Protein AF-A0A1E7FER5-F1 (afdb_monomer_lite)

Foldseek 3Di:
DCDPVNVVVCVVVQVCVDPVSVLLVLLQVLLQVQLVQLQVCCVVVQFFKWFFFQFQLDACDPPGLAGNDPVVTDTAADAPPDPQKDKDKAQRDPSLVSHDCNRAPPVQDDPRIGITITGTHHFAEEEEEEAPPLCSVSLLLLQLQLLDADGPNSSSSRIHGHVQEAEFFFDFQFWFFQKQLQLFFAFDDDDPPDPDTQDNRGHGDRTDHRQRRRSRRVLLSVQLPHQEYREECVGHDVLQADDDPVVCVVCVDDRGDHPQQCRQQCCVPVVRHYYYYDYPDLSSLVTGPWYWYGDNNYTHTCNVVSVVVCVVPVPDQDANVNDGSSRYDHRDPSSHIFFKAFDLVLLVQLQAQWDWDAPDQQQKIAIGHDDDPPPDDDDDPDDPDDDPDVCVVQPVQFRIFGNNPRSNDPTNLQSSLLSLLLSLLSNCCVVCVQDGLNRSLVVSVVQCVVQNSVSSQVSGHYPDPDVHGPSRVSCCVPPNHHDHYHSSSSSNRNSRGRPTHMDGRDDPDPCVVVVVVVVVVVVVVVVVVVVVVVVVVVVVD

Sequence (541 aa):
MISESCQATFRKVFSVDDHVFQQCLLEHIACVVLQQRLRLQLSSIEAIAFISNGAILPRKSGTSALPMASPPAVPFMAPPNSRMSTSMSIEMGSLIDYLPCSALKIENIHNSTVVLSGLVVHPGVTLICGGGYHGKSTTLQGIAVGQYDKIPGDGRELCVSIPDAVTVRAEDGRYVNNSNISAFISNLPTPPGVKTSIDTQHFSTRDASGSTSQATNVIEAIEFGAKALLVDEDISAANFMARDGRMRSLVMDESITPLLYRVNGLYNSHKISSIVVVGGVGDWLDVPQNVILLDKYIVHDATKKAASISRQFSHGHVQYAGRGVVHRLQWERKGTPLLRRPSDSFSRRFDSDVIVSLLDGGRALSLYKEDVEDDHVNDSKDQMVIAIDDDDDDDEEAGCIDASRLEQLLGKRQLYAIGFCVAWILQNAPMKPECGLKDLLKLLDSALDKGGMDLILKELNDSDCSRLSKSFFQVLESVGFVERPRNFEVGQALTRMYGIQFEEISVYDDGSDEAARLEVEEQNKRKALADLWAKRRSKSS

Organism: NCBI:txid635003

pLDDT: mean 83.95, std 16.99, range [26.69, 98.56]

Radius of gyration: 26.92 Å; chains: 1; bounding box: 77×68×88 Å

InterPro domains:
  IPR019195 ABC transporter, ATPase, putative [PTHR38149] (22-501)
  IPR046834 ATPase of the ABC class, C-terminal [PF09818] (24-319)
  IPR049069 MRB1590-like, C-terminal domain [PF21117] (401-501)

Secondary structure (DSSP, 8-state):
---HHHHHHHHHHS-TT-HHHHHHHHHHHHHHHHHHHHHHHHTTTT-SEEEETT---SEEETTEEEEPPTTTSPPP-PPTT-TTEEEEEEE-GGGGGGS-TTTS-GGGEETTEEEEEEEEE-SSEEEEEESTTSSHHHHHHHHHHTTS---TTSS-TTEEE-TTEEE----TTEEEEEE--TTTB-SPPPPTT--SPP-SSSEEEEEE-HHHHHHHHHHHHHHHT-SEEEEEGGGS-HHHH---HHHHHH--S-SB--HHHHHHHHHHHH--EEEEEESS-GGGGGS-SEEEEEETTEEEE-HHHHHHHHHHH----PPBTTBS-GGGPPPPGGGSPP-EEE-HHHHGGGSS-EEEEEETTTTEEEEEE--------------------TTGGGTTTTTEEE-TT-TT---HHHHHHHHHHHHHHHHHSTT-TT--HHHHHHHHHHHHHHHHHHHHHHHS--S---SS-HHHHHHHHHTSS--PPPHHHHHHHHTT-TT--EEE-----TTHHHHHHHHHHHHHHHHHHHHHHHHHHHT--

Structure (mmCIF, N/CA/C/O backbone):
data_AF-A0A1E7FER5-F1
#
_entry.id   AF-A0A1E7FER5-F1
#
loop_
_atom_site.group_PDB
_atom_site.id
_atom_site.type_symbol
_atom_site.label_atom_id
_atom_site.label_alt_id
_atom_site.label_comp_id
_atom_site.label_asym_id
_atom_site.label_entity_id
_atom_site.label_seq_id
_atom_site.pdbx_PDB_ins_code
_atom_site.Cartn_x
_atom_site.Cartn_y
_atom_site.Cartn_z
_atom_site.occupancy
_atom_site.B_iso_or_equiv
_atom_site.auth_seq_id
_atom_site.auth_comp_id
_atom_site.auth_asym_id
_atom_site.auth_atom_id
_atom_site.pdbx_PDB_model_num
ATOM 1 N N . MET A 1 1 ? 7.708 -6.132 34.544 1.00 34.16 1 MET A N 1
ATOM 2 C CA . MET A 1 1 ? 7.292 -5.599 35.859 1.00 34.16 1 MET A CA 1
ATOM 3 C C . MET A 1 1 ? 6.954 -4.130 35.680 1.00 34.16 1 MET A C 1
ATOM 5 O O . MET A 1 1 ? 7.861 -3.335 35.488 1.00 34.16 1 MET A O 1
ATOM 9 N N . ILE A 1 2 ? 5.672 -3.771 35.665 1.00 38.88 2 ILE A N 1
ATOM 10 C CA . ILE A 1 2 ? 5.270 -2.360 35.705 1.00 38.88 2 ILE A CA 1
ATOM 11 C C . ILE A 1 2 ? 5.430 -1.940 37.167 1.00 38.88 2 ILE A C 1
ATOM 13 O O . ILE A 1 2 ? 4.794 -2.540 38.029 1.00 38.88 2 ILE A O 1
ATOM 17 N N . SER A 1 3 ? 6.335 -1.005 37.464 1.00 51.00 3 SER A N 1
ATOM 18 C CA . SER A 1 3 ? 6.568 -0.576 38.849 1.00 51.00 3 SER A CA 1
ATOM 19 C C . SER A 1 3 ? 5.272 -0.025 39.463 1.00 51.00 3 SER A C 1
ATOM 21 O O . SER A 1 3 ? 4.469 0.594 38.759 1.00 51.00 3 SER A O 1
ATOM 23 N N . GLU A 1 4 ? 5.062 -0.202 40.771 1.00 52.53 4 GLU A N 1
ATOM 24 C CA . GLU A 1 4 ? 3.934 0.419 41.493 1.00 52.53 4 GLU A CA 1
ATOM 25 C C . GLU A 1 4 ? 3.879 1.940 41.268 1.00 52.53 4 GLU A C 1
ATOM 27 O O . GLU A 1 4 ? 2.800 2.525 41.216 1.00 52.53 4 GLU A O 1
ATOM 32 N N . SER A 1 5 ? 5.033 2.572 41.029 1.00 57.03 5 SER A N 1
ATOM 33 C CA . SER A 1 5 ? 5.146 3.985 40.656 1.00 57.03 5 SER A CA 1
ATOM 34 C C . SER A 1 5 ? 4.482 4.296 39.307 1.00 57.03 5 SER A C 1
ATOM 36 O O . SER A 1 5 ? 3.749 5.279 39.190 1.00 57.03 5 SER A O 1
ATOM 38 N N . CYS A 1 6 ? 4.649 3.437 38.296 1.00 51.28 6 CYS A N 1
ATOM 39 C CA . CYS A 1 6 ? 3.986 3.592 36.999 1.00 51.28 6 CYS A CA 1
ATOM 40 C C . CYS A 1 6 ? 2.470 3.391 37.112 1.00 51.28 6 CYS A C 1
ATOM 42 O O . CYS A 1 6 ? 1.720 4.163 36.525 1.00 51.28 6 CYS A O 1
ATOM 44 N N . GLN A 1 7 ? 2.006 2.413 37.899 1.00 57.31 7 GLN A N 1
ATOM 45 C CA . GLN A 1 7 ? 0.569 2.220 38.145 1.00 57.31 7 GLN A CA 1
ATOM 46 C C . GLN A 1 7 ? -0.043 3.396 38.917 1.00 57.31 7 GLN A C 1
ATOM 48 O O . GLN A 1 7 ? -1.126 3.863 38.570 1.00 57.31 7 GLN A O 1
ATOM 53 N N . ALA A 1 8 ? 0.660 3.913 39.928 1.00 65.00 8 ALA A N 1
ATOM 54 C CA . ALA A 1 8 ? 0.239 5.096 40.670 1.00 65.00 8 ALA A CA 1
ATOM 55 C C . ALA A 1 8 ? 0.215 6.345 39.778 1.00 65.00 8 ALA A C 1
ATOM 57 O O . ALA A 1 8 ? -0.710 7.144 39.870 1.00 65.00 8 ALA A O 1
ATOM 58 N N . THR A 1 9 ? 1.196 6.502 38.887 1.00 67.06 9 THR A N 1
ATOM 59 C CA . THR A 1 9 ? 1.239 7.605 37.915 1.00 67.06 9 THR A CA 1
ATOM 60 C C . THR A 1 9 ? 0.109 7.474 36.900 1.00 67.06 9 THR A C 1
ATOM 62 O O . THR A 1 9 ? -0.611 8.438 36.669 1.00 67.06 9 THR A O 1
ATOM 65 N N . PHE A 1 10 ? -0.127 6.271 36.375 1.00 69.12 10 PHE A N 1
ATOM 66 C CA . PHE A 1 10 ? -1.242 5.989 35.478 1.00 69.12 10 PHE A CA 1
ATOM 67 C C . PHE A 1 10 ? -2.587 6.322 36.132 1.00 69.12 10 PHE A C 1
ATOM 69 O O . PHE A 1 10 ? -3.374 7.036 35.532 1.00 69.12 10 PHE A O 1
ATOM 76 N N . ARG A 1 11 ? -2.827 5.907 37.385 1.00 69.50 11 ARG A N 1
ATOM 77 C CA . ARG A 1 11 ? -4.056 6.250 38.131 1.00 69.50 11 ARG A CA 1
ATOM 78 C C . ARG A 1 11 ? -4.170 7.730 38.513 1.00 69.50 11 ARG A C 1
ATOM 80 O O . ARG A 1 11 ? -5.270 8.202 38.770 1.00 69.50 11 ARG A O 1
ATOM 87 N N . LYS A 1 12 ? -3.054 8.463 38.582 1.00 70.50 12 LYS A N 1
ATOM 88 C CA . LYS A 1 12 ? -3.059 9.924 38.781 1.00 70.50 12 LYS A CA 1
ATOM 89 C C . LYS A 1 12 ? -3.381 10.684 37.495 1.00 70.50 12 LYS A C 1
ATOM 91 O O . LYS A 1 12 ? -3.972 11.753 37.572 1.00 70.50 12 LYS A O 1
ATOM 96 N N . VAL A 1 13 ? -2.957 10.160 36.345 1.00 74.62 13 VAL A N 1
ATOM 97 C CA . VAL A 1 13 ? -3.157 10.782 35.025 1.00 74.62 13 VAL A CA 1
ATOM 98 C C . VAL A 1 13 ? -4.512 10.401 34.430 1.00 74.62 13 VAL A C 1
ATOM 100 O O . VAL A 1 13 ? -5.195 11.243 33.858 1.00 74.62 13 VAL A O 1
ATOM 103 N N . PHE A 1 14 ? -4.915 9.143 34.589 1.00 72.81 14 PHE A N 1
ATOM 104 C CA . PHE A 1 14 ? -6.172 8.598 34.101 1.00 72.81 14 PHE A CA 1
ATOM 105 C C . PHE A 1 14 ? -7.078 8.295 35.287 1.00 72.81 14 PHE A C 1
ATOM 107 O O . PHE A 1 14 ? -6.707 7.529 36.177 1.00 72.81 14 PHE A O 1
ATOM 114 N N . SER A 1 15 ? -8.280 8.868 35.289 1.00 77.06 15 SER A N 1
ATOM 115 C CA . SER A 1 15 ? -9.311 8.604 36.294 1.00 77.06 15 SER A CA 1
ATOM 116 C C . SER A 1 15 ? -9.901 7.208 36.090 1.00 77.06 15 SER A C 1
ATOM 118 O O . SER A 1 15 ? -11.037 7.059 35.667 1.00 77.06 15 SER A O 1
ATOM 120 N N . VAL A 1 16 ? -9.119 6.160 36.360 1.00 75.75 16 VAL A N 1
ATOM 121 C CA . VAL A 1 16 ? -9.536 4.766 36.135 1.00 75.75 16 VAL A CA 1
ATOM 122 C C . VAL A 1 16 ? -10.760 4.403 36.978 1.00 75.75 16 VAL A C 1
ATOM 124 O O . VAL A 1 16 ? -11.502 3.519 36.583 1.00 75.75 16 VAL A O 1
ATOM 127 N N . ASP A 1 17 ? -11.002 5.092 38.094 1.00 81.19 17 ASP A N 1
ATOM 128 C CA . ASP A 1 17 ? -12.193 4.907 38.935 1.00 81.19 17 ASP A CA 1
ATOM 129 C C . ASP A 1 17 ? -13.436 5.661 38.409 1.00 81.19 17 ASP A C 1
ATOM 131 O O . ASP A 1 17 ? -14.537 5.471 38.924 1.00 81.19 17 ASP A O 1
ATOM 135 N N . ASP A 1 18 ? -13.286 6.511 37.385 1.00 85.81 18 ASP A N 1
ATOM 136 C CA . ASP A 1 18 ? -14.403 7.178 36.714 1.00 85.81 18 ASP A CA 1
ATOM 137 C C . ASP A 1 18 ? -15.101 6.204 35.756 1.00 85.81 18 ASP A C 1
ATOM 139 O O . ASP A 1 18 ? -14.526 5.733 34.772 1.00 85.81 18 ASP A O 1
ATOM 143 N N . HIS A 1 19 ? -16.377 5.937 36.030 1.00 87.12 19 HIS A N 1
ATOM 144 C CA . HIS A 1 19 ? -17.219 5.065 35.217 1.00 87.12 19 HIS A CA 1
ATOM 145 C C . HIS A 1 19 ? -17.308 5.525 33.752 1.00 87.12 19 HIS A C 1
ATOM 147 O O . HIS A 1 19 ? -17.375 4.691 32.850 1.00 87.12 19 HIS A O 1
ATOM 153 N N . VAL A 1 20 ? -17.301 6.837 33.484 1.00 88.38 20 VAL A N 1
ATOM 154 C CA . VAL A 1 20 ? -17.355 7.360 32.108 1.00 88.38 20 VAL A CA 1
ATOM 155 C C . VAL A 1 20 ? -16.068 7.016 31.365 1.00 88.38 20 VAL A C 1
ATOM 157 O O . VAL A 1 20 ? -16.117 6.509 30.244 1.00 88.38 20 VAL A O 1
ATOM 160 N N . PHE A 1 21 ? -14.914 7.220 32.006 1.00 88.62 21 PHE A N 1
ATOM 161 C CA . PHE A 1 21 ? -13.623 6.854 31.431 1.00 88.62 21 PHE A CA 1
ATOM 162 C C . PHE A 1 21 ? -13.516 5.345 31.182 1.00 88.62 21 PHE A C 1
ATOM 164 O O . PHE A 1 21 ? -13.097 4.936 30.100 1.00 88.62 21 PHE A O 1
ATOM 171 N N . GLN A 1 22 ? -13.935 4.516 32.147 1.00 88.25 22 GLN A N 1
ATOM 172 C CA . GLN A 1 22 ? -13.950 3.057 31.993 1.00 88.25 22 GLN A CA 1
ATOM 173 C C . GLN A 1 22 ? -14.802 2.616 30.799 1.00 88.25 22 GLN A C 1
ATOM 175 O O . GLN A 1 22 ? -14.352 1.796 29.999 1.00 88.25 22 GLN A O 1
ATOM 180 N N . GLN A 1 23 ? -16.001 3.185 30.655 1.00 88.81 23 GLN A N 1
ATOM 181 C CA . GLN A 1 23 ? -16.897 2.887 29.542 1.00 88.81 23 GLN A CA 1
ATOM 182 C C . GLN A 1 23 ? -16.249 3.248 28.198 1.00 88.81 23 GLN A C 1
ATOM 184 O O . GLN A 1 23 ? -16.152 2.393 27.320 1.00 88.81 23 GLN A O 1
ATOM 189 N N . CYS A 1 24 ? -15.724 4.470 28.049 1.00 89.19 24 CYS A N 1
ATOM 190 C CA . CYS A 1 24 ? -15.055 4.897 26.815 1.00 89.19 24 CYS A CA 1
ATOM 191 C C . CYS A 1 24 ? -13.806 4.059 26.496 1.00 89.19 24 CYS A C 1
ATOM 193 O O . CYS A 1 24 ? -13.524 3.777 25.330 1.00 89.19 24 CYS A O 1
ATOM 195 N N . LEU A 1 25 ? -13.053 3.645 27.520 1.00 90.44 25 LEU A N 1
ATOM 196 C CA . LEU A 1 25 ? -11.897 2.767 27.359 1.00 90.44 25 LEU A CA 1
ATOM 197 C C . LEU A 1 25 ? -12.319 1.387 26.839 1.00 90.44 25 LEU A C 1
ATOM 199 O O . LEU A 1 25 ? -11.711 0.875 25.899 1.00 90.44 25 LEU A O 1
ATOM 203 N N . LEU A 1 26 ? -13.362 0.794 27.422 1.00 91.69 26 LEU A N 1
ATOM 204 C CA . LEU A 1 26 ? -13.885 -0.502 26.990 1.00 91.69 26 LEU A CA 1
ATOM 205 C C . LEU A 1 26 ? -14.477 -0.432 25.580 1.00 91.69 26 LEU A C 1
ATOM 207 O O . LEU A 1 26 ? -14.247 -1.349 24.795 1.00 91.69 26 LEU A O 1
ATOM 211 N N . GLU A 1 27 ? -15.139 0.669 25.219 1.00 91.44 27 GLU A N 1
ATOM 212 C CA . GLU A 1 27 ? -15.618 0.909 23.852 1.00 91.44 27 GLU A CA 1
ATOM 213 C C . GLU A 1 27 ? -14.474 0.991 22.840 1.00 91.44 27 GLU A C 1
ATOM 215 O O . GLU A 1 27 ? -14.526 0.389 21.762 1.00 91.44 27 GLU A O 1
ATOM 220 N N . HIS A 1 28 ? -13.397 1.689 23.202 1.00 92.44 28 HIS A N 1
ATOM 221 C CA . HIS A 1 28 ? -12.200 1.762 22.377 1.00 92.44 28 HIS A CA 1
ATOM 222 C C . HIS A 1 28 ? -11.559 0.380 22.190 1.00 92.44 28 HIS A C 1
ATOM 224 O O . HIS A 1 28 ? -11.253 -0.013 21.062 1.00 92.44 28 HIS A O 1
ATOM 230 N N . ILE A 1 29 ? -11.405 -0.384 23.277 1.00 94.19 29 ILE A N 1
ATOM 231 C CA . ILE A 1 29 ? -10.845 -1.741 23.239 1.00 94.19 29 ILE A CA 1
ATOM 232 C C . ILE A 1 29 ? -11.726 -2.666 22.393 1.00 94.19 29 ILE A C 1
ATOM 234 O O . ILE A 1 29 ? -11.210 -3.367 21.524 1.00 94.19 29 ILE A O 1
ATOM 238 N N . ALA A 1 30 ? -13.045 -2.652 22.596 1.00 93.62 30 ALA A N 1
ATOM 239 C CA . ALA A 1 30 ? -13.981 -3.471 21.832 1.00 93.62 30 ALA A CA 1
ATOM 240 C C . ALA A 1 30 ? -13.921 -3.152 20.331 1.00 93.62 30 ALA A C 1
ATOM 242 O O . ALA A 1 30 ? -13.904 -4.072 19.511 1.00 93.62 30 ALA A O 1
ATOM 243 N N . CYS A 1 31 ? -13.809 -1.869 19.970 1.00 93.50 31 CYS A N 1
ATOM 244 C CA . CYS A 1 31 ? -13.643 -1.428 18.588 1.00 93.50 31 CYS A CA 1
ATOM 245 C C . CYS A 1 31 ? -12.359 -1.987 17.953 1.00 93.50 31 CYS A C 1
ATOM 247 O O . CYS A 1 31 ? -12.417 -2.570 16.873 1.00 93.50 31 CYS A O 1
ATOM 249 N N . VAL A 1 32 ? -11.207 -1.862 18.618 1.00 94.81 32 VAL A N 1
ATOM 250 C CA . VAL A 1 32 ? -9.925 -2.384 18.103 1.00 94.81 32 VAL A CA 1
ATOM 251 C C . VAL A 1 32 ? -9.948 -3.914 18.005 1.00 94.81 32 VAL A C 1
ATOM 253 O O . VAL A 1 32 ? -9.546 -4.481 16.990 1.00 94.81 32 VAL A O 1
ATOM 256 N N . VAL A 1 33 ? -10.487 -4.604 19.017 1.00 95.56 33 VAL A N 1
ATOM 257 C CA . VAL A 1 33 ? -10.605 -6.072 19.011 1.00 95.56 33 VAL A CA 1
ATOM 258 C C . VAL A 1 33 ? -11.495 -6.555 17.865 1.00 95.56 33 VAL A C 1
ATOM 260 O O . VAL A 1 33 ? -11.139 -7.528 17.198 1.00 95.56 33 VAL A O 1
ATOM 263 N N . LEU A 1 34 ? -12.620 -5.881 17.603 1.00 94.50 34 LEU A N 1
ATOM 264 C CA . LEU A 1 34 ? -13.501 -6.203 16.480 1.00 94.50 34 LEU A CA 1
ATOM 265 C C . LEU A 1 34 ? -12.763 -6.065 15.142 1.00 94.50 34 LEU A C 1
ATOM 267 O O . LEU A 1 34 ? -12.825 -6.978 14.320 1.00 94.50 34 LEU A O 1
ATOM 271 N N . GLN A 1 35 ? -12.028 -4.968 14.946 1.00 95.69 35 GLN A N 1
ATOM 272 C CA . GLN A 1 35 ? -11.245 -4.722 13.729 1.00 95.69 35 GLN A CA 1
ATOM 273 C C . GLN A 1 35 ? -10.178 -5.788 13.507 1.00 95.69 35 GLN A C 1
ATOM 275 O O . GLN A 1 35 ? -10.085 -6.361 12.419 1.00 95.69 35 GLN A O 1
ATOM 280 N N . GLN A 1 36 ? -9.425 -6.123 14.554 1.00 95.69 36 GLN A N 1
ATOM 281 C CA . GLN A 1 36 ? -8.386 -7.138 14.464 1.00 95.69 36 GLN A CA 1
ATOM 282 C C . GLN A 1 36 ? -8.970 -8.529 14.192 1.00 95.69 36 GLN A C 1
ATOM 284 O O . GLN A 1 36 ? -8.454 -9.254 13.341 1.00 95.69 36 GLN A O 1
ATOM 289 N N . ARG A 1 37 ? -10.076 -8.907 14.851 1.00 95.25 37 ARG A N 1
ATOM 290 C CA . ARG A 1 37 ? -10.769 -10.182 14.582 1.00 95.25 37 ARG A CA 1
ATOM 291 C C . ARG A 1 37 ? -11.314 -10.241 13.156 1.00 95.25 37 ARG A C 1
ATOM 293 O O . ARG A 1 37 ? -11.166 -11.268 12.496 1.00 95.25 37 ARG A O 1
ATOM 300 N N . LEU A 1 38 ? -11.883 -9.140 12.666 1.00 94.44 38 LEU A N 1
ATOM 301 C CA . LEU A 1 38 ? -12.374 -9.024 11.295 1.00 94.44 38 LEU A CA 1
ATOM 302 C C . LEU A 1 38 ? -11.238 -9.188 10.277 1.00 94.44 38 LEU A C 1
ATOM 304 O O . LEU A 1 38 ? -11.368 -9.956 9.325 1.00 94.44 38 LEU A O 1
ATOM 308 N N . ARG A 1 39 ? -10.094 -8.534 10.513 1.00 95.94 39 ARG A N 1
ATOM 309 C CA . ARG A 1 39 ? -8.902 -8.645 9.662 1.00 95.94 39 ARG A CA 1
ATOM 310 C C . ARG A 1 39 ? -8.335 -10.064 9.641 1.00 95.94 39 ARG A C 1
ATOM 312 O O . ARG A 1 39 ? -8.015 -10.570 8.570 1.00 95.94 39 ARG A O 1
ATOM 319 N N . LEU A 1 40 ? -8.256 -10.731 10.795 1.00 95.00 40 LEU A N 1
ATOM 320 C CA . LEU A 1 40 ? -7.780 -12.118 10.884 1.00 95.00 40 LEU A CA 1
ATOM 321 C C . LEU A 1 40 ? -8.662 -13.088 10.081 1.00 95.00 40 LEU A C 1
ATOM 323 O O . LEU A 1 40 ? -8.144 -14.013 9.452 1.00 95.00 40 LEU A O 1
ATOM 327 N N . GLN A 1 41 ? -9.977 -12.849 10.040 1.00 95.19 41 GLN A N 1
ATOM 328 C CA . GLN A 1 41 ? -10.903 -13.659 9.249 1.00 95.19 41 GLN A CA 1
ATOM 329 C C . GLN A 1 41 ? -10.758 -13.475 7.732 1.00 95.19 41 GLN A C 1
ATOM 331 O O . GLN A 1 41 ? -11.191 -14.356 6.996 1.00 95.19 41 GLN A O 1
ATOM 336 N N . LEU A 1 42 ? -10.124 -12.404 7.231 1.00 96.12 42 LEU A N 1
ATOM 337 C CA . LEU A 1 42 ? -9.898 -12.250 5.784 1.00 96.12 42 LEU A CA 1
ATOM 338 C C . LEU A 1 42 ? -9.141 -13.448 5.199 1.00 96.12 42 LEU A C 1
ATOM 340 O O . LEU A 1 42 ? -9.455 -13.902 4.103 1.00 96.12 42 LEU A O 1
ATOM 344 N N . SER A 1 43 ? -8.190 -14.003 5.955 1.00 90.88 43 SER A N 1
ATOM 345 C CA . SER A 1 43 ? -7.411 -15.165 5.522 1.00 90.88 43 SER A CA 1
ATOM 346 C C . SER A 1 43 ? -8.262 -16.428 5.345 1.00 90.88 43 SER A C 1
ATOM 348 O O . SER A 1 43 ? -8.046 -17.177 4.395 1.00 90.88 43 SER A O 1
ATOM 350 N N . SER A 1 44 ? -9.258 -16.654 6.210 1.00 90.50 44 SER A N 1
ATOM 351 C CA . SER A 1 44 ? -10.083 -17.868 6.186 1.00 90.50 44 SER A CA 1
ATOM 352 C C . SER A 1 44 ? -11.131 -17.867 5.077 1.00 90.50 44 SER A C 1
ATOM 354 O O . SER A 1 44 ? -11.545 -18.935 4.634 1.00 90.50 44 SER A O 1
ATOM 356 N N . ILE A 1 45 ? -11.544 -16.685 4.614 1.00 92.88 45 ILE A N 1
ATOM 357 C CA . ILE A 1 45 ? -12.468 -16.522 3.483 1.00 92.88 45 ILE A CA 1
ATOM 358 C C . ILE A 1 45 ? -11.742 -16.214 2.168 1.00 92.88 45 ILE A C 1
ATOM 360 O O . ILE A 1 45 ? -12.392 -15.835 1.197 1.00 92.88 45 ILE A O 1
ATOM 364 N N . GLU A 1 46 ? -10.410 -16.347 2.155 1.00 93.19 46 GLU A N 1
ATOM 365 C CA . GLU A 1 46 ? -9.540 -15.994 1.034 1.00 93.19 46 GLU A CA 1
ATOM 366 C C . GLU A 1 46 ? -9.843 -14.587 0.495 1.00 93.19 46 GLU A C 1
ATOM 368 O O . GLU A 1 46 ? -10.125 -14.433 -0.680 1.00 93.19 46 GLU A O 1
ATOM 373 N N . ALA A 1 47 ? -9.827 -13.546 1.329 1.00 96.62 47 ALA A N 1
ATOM 374 C CA . ALA A 1 47 ? -10.122 -12.168 0.929 1.00 96.62 47 ALA A CA 1
ATOM 375 C C . ALA A 1 47 ? -8.917 -11.233 1.088 1.00 96.62 47 ALA A C 1
ATOM 377 O O . ALA A 1 47 ? -8.075 -11.407 1.965 1.00 96.62 47 ALA A O 1
ATOM 378 N N . ILE A 1 48 ? -8.870 -10.196 0.249 1.00 97.94 48 ILE A N 1
ATOM 379 C CA . ILE A 1 48 ? -7.849 -9.139 0.290 1.00 97.94 48 ILE A CA 1
ATOM 380 C C . ILE A 1 48 ? -8.301 -7.969 1.167 1.00 97.94 48 ILE A C 1
ATOM 382 O O . ILE A 1 48 ? -7.503 -7.389 1.902 1.00 97.94 48 ILE A O 1
ATOM 386 N N . ALA A 1 49 ? -9.583 -7.619 1.089 1.00 98.38 49 ALA A N 1
ATOM 387 C CA . ALA A 1 49 ? -10.175 -6.546 1.874 1.00 98.38 49 ALA A CA 1
ATOM 388 C C . ALA A 1 49 ? -11.664 -6.797 2.118 1.00 98.38 49 ALA A C 1
ATOM 390 O O . ALA A 1 49 ? -12.331 -7.476 1.333 1.00 98.38 49 ALA A O 1
ATOM 391 N N . PHE A 1 50 ? -12.185 -6.202 3.185 1.00 98.06 50 PHE A N 1
ATOM 392 C CA . PHE A 1 50 ? -13.602 -6.169 3.513 1.00 98.06 50 PHE A CA 1
ATOM 393 C C . PHE A 1 50 ? -14.019 -4.744 3.876 1.00 98.06 50 PHE A C 1
ATOM 395 O O . PHE A 1 50 ? -13.349 -4.073 4.662 1.00 98.06 50 PHE A O 1
ATOM 402 N N . ILE A 1 51 ? -15.137 -4.286 3.315 1.00 97.69 51 ILE A N 1
ATOM 403 C CA . ILE A 1 51 ? -15.733 -2.979 3.599 1.00 97.69 51 ILE A CA 1
ATOM 404 C C . ILE A 1 51 ? -17.161 -3.203 4.086 1.00 97.69 51 ILE A C 1
ATOM 406 O O . ILE A 1 51 ? -18.041 -3.559 3.298 1.00 97.69 51 ILE A O 1
ATOM 410 N N . SER A 1 52 ? -17.399 -2.993 5.381 1.00 95.31 52 SER A N 1
ATOM 411 C CA . SER A 1 52 ? -18.733 -3.143 5.965 1.00 95.31 52 SER A CA 1
ATOM 412 C C . SER A 1 52 ? -19.738 -2.157 5.369 1.00 95.31 52 SER A C 1
ATOM 414 O O . SER A 1 52 ? -19.426 -0.992 5.107 1.00 95.31 52 SER A O 1
ATOM 416 N N . ASN A 1 53 ? -20.984 -2.610 5.239 1.00 94.62 53 ASN A N 1
ATOM 417 C CA . ASN A 1 53 ? -22.118 -1.733 4.989 1.00 94.62 53 ASN A CA 1
ATOM 418 C C . ASN A 1 53 ? -22.210 -0.670 6.092 1.00 94.62 53 ASN A C 1
ATOM 420 O O . ASN A 1 53 ? -22.043 -0.978 7.273 1.00 94.62 53 ASN A O 1
ATOM 424 N N . GLY A 1 54 ? -22.497 0.569 5.699 1.00 92.38 54 GLY A N 1
ATOM 425 C CA . GLY A 1 54 ? -22.569 1.726 6.588 1.00 92.38 54 GLY A CA 1
ATOM 426 C C . GLY A 1 54 ? -21.254 2.495 6.755 1.00 92.38 54 GLY A C 1
ATOM 427 O O . GLY A 1 54 ? -21.287 3.585 7.320 1.00 92.38 54 GLY A O 1
ATOM 428 N N . ALA A 1 55 ? -20.122 1.990 6.248 1.00 94.31 55 ALA A N 1
ATOM 429 C CA . ALA A 1 55 ? -18.838 2.678 6.375 1.00 94.31 55 ALA A CA 1
ATOM 430 C C . ALA A 1 55 ? -18.855 4.070 5.711 1.00 94.31 55 ALA A C 1
ATOM 432 O O . ALA A 1 55 ? -19.385 4.253 4.612 1.00 94.31 55 ALA A O 1
ATOM 433 N N . ILE A 1 56 ? -18.220 5.050 6.355 1.00 95.62 56 ILE A N 1
ATOM 434 C CA . ILE A 1 56 ? -18.012 6.404 5.831 1.00 95.62 56 ILE A CA 1
ATOM 435 C C . ILE A 1 56 ? -16.557 6.531 5.379 1.00 95.62 56 ILE A C 1
ATOM 437 O O . ILE A 1 56 ? -15.655 6.890 6.138 1.00 95.62 56 ILE A O 1
ATOM 441 N N . LEU A 1 57 ? -16.333 6.228 4.102 1.00 96.31 57 LEU A N 1
ATOM 442 C CA . LEU A 1 57 ? -15.026 6.351 3.460 1.00 96.31 57 LEU A CA 1
ATOM 443 C C . LEU A 1 57 ? -14.575 7.807 3.211 1.00 96.31 57 LEU A C 1
ATOM 445 O O . LEU A 1 57 ? -13.400 8.091 3.464 1.00 96.31 57 LEU A O 1
ATOM 449 N N . PRO A 1 58 ? -15.431 8.749 2.746 1.00 96.69 58 PRO A N 1
ATOM 450 C CA . PRO A 1 58 ? -14.979 10.108 2.452 1.00 96.69 58 PRO A CA 1
ATOM 451 C C . PRO A 1 58 ? -14.576 10.866 3.719 1.00 96.69 58 PRO A C 1
ATOM 453 O O . PRO A 1 58 ? -15.182 10.718 4.784 1.00 96.69 58 PRO A O 1
ATOM 456 N N . ARG A 1 59 ? -13.543 11.705 3.598 1.00 96.38 59 ARG A N 1
ATOM 457 C CA . ARG A 1 59 ? -13.031 12.523 4.706 1.00 96.38 59 ARG A CA 1
ATOM 458 C C . ARG A 1 59 ? -13.612 13.932 4.663 1.00 96.38 59 ARG A C 1
ATOM 460 O O . ARG A 1 59 ? -14.061 14.396 3.617 1.00 96.38 59 ARG A O 1
ATOM 467 N N . LYS A 1 60 ? -13.585 14.619 5.804 1.00 95.25 60 LYS A N 1
ATOM 468 C CA . LYS A 1 60 ? -14.112 15.979 5.977 1.00 95.25 60 LYS A CA 1
ATOM 469 C C . LYS A 1 60 ? -13.506 16.968 4.975 1.00 95.25 60 LYS A C 1
ATOM 471 O O . LYS A 1 60 ? -14.217 17.832 4.473 1.00 95.25 60 LYS A O 1
ATOM 476 N N . SER A 1 61 ? -12.208 16.850 4.701 1.00 92.56 61 SER A N 1
ATOM 477 C CA . SER A 1 61 ? -11.477 17.632 3.697 1.00 92.56 61 SER A CA 1
ATOM 478 C C . SER A 1 61 ? -10.180 16.913 3.309 1.00 92.56 61 SER A C 1
ATOM 480 O O . SER A 1 61 ? -9.770 15.978 3.992 1.00 92.56 61 SER A O 1
ATOM 482 N N . GLY A 1 62 ? -9.485 17.385 2.267 1.00 88.62 62 GLY A N 1
ATOM 483 C CA . GLY A 1 62 ? -8.172 16.847 1.869 1.00 88.62 62 GLY A CA 1
ATOM 484 C C . GLY A 1 62 ? -7.050 17.041 2.902 1.00 88.62 62 GLY A C 1
ATOM 485 O O . GLY A 1 62 ? -5.986 16.454 2.765 1.00 88.62 62 GLY A O 1
ATOM 486 N N . THR A 1 63 ? -7.280 17.844 3.944 1.00 87.69 63 THR A N 1
ATOM 487 C CA . THR A 1 63 ? -6.325 18.111 5.033 1.00 87.69 63 THR A CA 1
ATOM 488 C C . THR A 1 63 ? -6.761 17.525 6.374 1.00 87.69 63 THR A C 1
ATOM 490 O O . THR A 1 63 ? -6.036 17.638 7.359 1.00 87.69 63 THR A O 1
ATOM 493 N N . SER A 1 64 ? -7.952 16.923 6.447 1.00 91.12 64 SER A N 1
ATOM 494 C CA . SER A 1 64 ? -8.508 16.390 7.687 1.00 91.12 64 SER A CA 1
ATOM 495 C C . SER A 1 64 ? -8.699 14.890 7.583 1.00 91.12 64 SER A C 1
ATOM 497 O O . SER A 1 64 ? -9.404 14.398 6.706 1.00 91.12 64 SER A O 1
ATOM 499 N N . ALA A 1 65 ? -8.141 14.167 8.549 1.00 89.94 65 ALA A N 1
ATOM 500 C CA . ALA A 1 65 ? -8.362 12.738 8.675 1.00 89.94 65 ALA A CA 1
ATOM 501 C C . ALA A 1 65 ? -9.747 12.385 9.240 1.00 89.94 65 ALA A C 1
ATOM 503 O O . ALA A 1 65 ? -10.047 11.203 9.280 1.00 89.94 65 ALA A O 1
ATOM 504 N N . LEU A 1 66 ? -10.591 13.342 9.654 1.00 94.50 66 LEU A N 1
ATOM 505 C CA . LEU A 1 66 ? -11.938 13.086 10.199 1.00 94.50 66 LEU A CA 1
ATOM 506 C C . LEU A 1 66 ? -12.931 12.651 9.107 1.00 94.50 66 LEU A C 1
ATOM 508 O O . LEU A 1 66 ? -12.754 13.049 7.952 1.00 94.50 66 LEU A O 1
ATOM 512 N N . PRO A 1 67 ? -13.986 11.879 9.429 1.00 95.38 67 PRO A N 1
ATOM 513 C CA . PRO A 1 67 ? -14.996 11.506 8.442 1.00 95.38 67 PRO A CA 1
ATOM 514 C C . PRO A 1 67 ? -15.786 12.720 7.958 1.00 95.38 67 PRO A C 1
ATOM 516 O O . PRO A 1 67 ? -15.999 13.691 8.690 1.00 95.38 67 PRO A O 1
ATOM 519 N N . MET A 1 68 ? -16.245 12.658 6.710 1.00 95.25 68 MET A N 1
ATOM 520 C CA . MET A 1 68 ? -17.243 13.595 6.208 1.00 95.25 68 MET A CA 1
ATOM 521 C C . MET A 1 68 ? -18.569 13.372 6.945 1.00 95.25 68 MET A C 1
ATOM 523 O O . MET A 1 68 ? -18.987 12.234 7.152 1.00 95.25 68 MET A O 1
ATOM 527 N N . ALA A 1 69 ? -19.250 14.455 7.321 1.00 92.94 69 ALA A N 1
ATOM 528 C CA . ALA A 1 69 ? -20.578 14.352 7.914 1.00 92.94 69 ALA A CA 1
ATOM 529 C C . ALA A 1 69 ? -21.575 13.721 6.924 1.00 92.94 69 ALA A C 1
ATOM 531 O O . ALA A 1 69 ? -21.550 14.005 5.724 1.00 92.94 69 ALA A O 1
ATOM 532 N N . SER A 1 70 ? -22.460 12.871 7.440 1.00 85.69 70 SER A N 1
ATOM 533 C CA . SER A 1 70 ? -23.547 12.243 6.688 1.00 85.69 70 SER A CA 1
ATOM 534 C C . SER A 1 70 ? -24.885 12.772 7.210 1.00 85.69 70 SER A C 1
ATOM 536 O O . SER A 1 70 ? -25.201 12.493 8.370 1.00 85.69 70 SER A O 1
ATOM 538 N N . PRO A 1 71 ? -25.694 13.488 6.399 1.00 88.00 71 PRO A N 1
ATOM 539 C CA . PRO A 1 71 ? -25.442 13.955 5.021 1.00 88.00 71 PRO A CA 1
ATOM 540 C C . PRO A 1 71 ? -24.379 15.079 4.922 1.00 88.00 71 PRO A C 1
ATOM 542 O O . PRO A 1 71 ? -24.184 15.797 5.905 1.00 88.00 71 PRO A O 1
ATOM 545 N N . PRO A 1 72 ? -23.718 15.292 3.757 1.00 90.25 72 PRO A N 1
ATOM 546 C CA . PRO A 1 72 ? -23.995 14.701 2.441 1.00 90.25 72 PRO A CA 1
ATOM 547 C C . PRO A 1 72 ? -23.223 13.409 2.119 1.00 90.25 72 PRO A C 1
ATOM 549 O O . PRO A 1 72 ? -23.396 12.882 1.021 1.00 90.25 72 PRO A O 1
ATOM 552 N N . ALA A 1 73 ? -22.374 12.897 3.018 1.00 93.50 73 ALA A N 1
ATOM 553 C CA . ALA A 1 73 ? -21.681 11.632 2.777 1.00 93.50 73 ALA A CA 1
ATOM 554 C C . ALA A 1 73 ? -22.678 10.483 2.545 1.00 93.50 73 ALA A C 1
ATOM 556 O O . ALA A 1 73 ? -23.671 10.361 3.260 1.00 93.50 73 ALA A O 1
ATOM 557 N N . VAL A 1 74 ? -22.401 9.637 1.550 1.00 95.19 74 VAL A N 1
ATOM 558 C CA . VAL A 1 74 ? -23.191 8.433 1.262 1.00 95.19 74 VAL A CA 1
ATOM 559 C C . VAL A 1 74 ? -22.542 7.249 1.981 1.00 95.19 74 VAL A C 1
ATOM 561 O O . VAL A 1 74 ? -21.385 6.943 1.679 1.00 95.19 74 VAL A O 1
ATOM 564 N N . PRO A 1 75 ? -23.239 6.579 2.920 1.00 94.94 75 PRO A N 1
ATOM 565 C CA . PRO A 1 75 ? -22.724 5.371 3.549 1.00 94.94 75 PRO A CA 1
ATOM 566 C C . PRO A 1 75 ? -22.468 4.277 2.518 1.00 94.94 75 PRO A C 1
ATOM 568 O O . PRO A 1 75 ? -23.306 4.008 1.654 1.00 94.94 75 PRO A O 1
ATOM 571 N N . PHE A 1 76 ? -21.309 3.639 2.621 1.00 96.25 76 PHE A N 1
ATOM 572 C CA . PHE A 1 76 ? -20.910 2.577 1.716 1.00 96.25 76 PHE A CA 1
ATOM 573 C C . PHE A 1 76 ? -21.860 1.387 1.850 1.00 96.25 76 PHE A C 1
ATOM 575 O O . PHE A 1 76 ? -22.142 0.930 2.957 1.00 96.25 76 PHE A O 1
ATOM 582 N N . MET A 1 77 ? -22.343 0.865 0.726 1.00 96.56 77 MET A N 1
ATOM 583 C CA . MET A 1 77 ? -23.212 -0.307 0.688 1.00 96.56 77 MET A CA 1
ATOM 584 C C . MET A 1 77 ? -22.706 -1.271 -0.375 1.00 96.56 77 MET A C 1
ATOM 586 O O . MET A 1 77 ? -22.506 -0.884 -1.524 1.00 96.56 77 MET A O 1
ATOM 590 N N . ALA A 1 78 ? -22.525 -2.531 0.006 1.00 96.31 78 ALA A N 1
ATOM 591 C CA . ALA A 1 78 ? -22.160 -3.603 -0.901 1.00 96.31 78 ALA A CA 1
ATOM 592 C C . ALA A 1 78 ? -23.267 -3.839 -1.947 1.00 96.31 78 ALA A C 1
ATOM 594 O O . ALA A 1 78 ? -24.456 -3.690 -1.640 1.00 96.31 78 ALA A O 1
ATOM 595 N N . PRO A 1 79 ? -22.910 -4.236 -3.180 1.00 96.12 79 PRO A N 1
ATOM 596 C CA . PRO A 1 79 ? -23.884 -4.441 -4.241 1.00 96.12 79 PRO A CA 1
ATOM 597 C C . PRO A 1 79 ? -24.848 -5.595 -3.898 1.00 96.12 79 PRO A C 1
ATOM 599 O O . PRO A 1 79 ? -24.403 -6.696 -3.559 1.00 96.12 79 PRO A O 1
ATOM 602 N N . PRO A 1 80 ? -26.175 -5.411 -4.007 1.00 91.62 80 PRO A N 1
ATOM 603 C CA . PRO A 1 80 ? -27.130 -6.470 -3.691 1.00 91.62 80 PRO A CA 1
ATOM 604 C C . PRO A 1 80 ? -26.981 -7.653 -4.658 1.00 91.62 80 PRO A C 1
ATOM 606 O O . PRO A 1 80 ? -26.745 -7.461 -5.851 1.00 91.62 80 PRO A O 1
ATOM 609 N N . ASN A 1 81 ? -27.162 -8.880 -4.156 1.00 90.06 81 ASN A N 1
ATOM 610 C CA . ASN A 1 81 ? -27.115 -10.120 -4.948 1.00 90.06 81 ASN A CA 1
ATOM 611 C C . ASN A 1 81 ? -25.811 -10.319 -5.755 1.00 90.06 81 ASN A C 1
ATOM 613 O O . ASN A 1 81 ? -25.830 -10.895 -6.845 1.00 90.06 81 ASN A O 1
ATOM 617 N N . SER A 1 82 ? -24.678 -9.837 -5.238 1.00 94.62 82 SER A N 1
ATOM 618 C CA . SER A 1 82 ? -23.357 -10.003 -5.852 1.00 94.62 82 SER A CA 1
ATOM 619 C C . SER A 1 82 ? -22.522 -11.054 -5.122 1.00 94.62 82 SER A C 1
ATOM 621 O O . SER A 1 82 ? -22.601 -11.188 -3.905 1.00 94.62 82 SER A O 1
ATOM 623 N N . ARG A 1 83 ? -21.629 -11.725 -5.860 1.00 93.00 83 ARG A N 1
ATOM 624 C CA . ARG A 1 83 ? -20.556 -12.570 -5.297 1.00 93.00 83 ARG A CA 1
ATOM 625 C C . ARG A 1 83 ? -19.569 -11.799 -4.413 1.00 93.00 83 ARG A C 1
ATOM 627 O O . ARG A 1 83 ? -18.800 -12.413 -3.684 1.00 93.00 83 ARG A O 1
ATOM 634 N N . MET A 1 84 ? -19.528 -10.474 -4.544 1.00 95.38 84 MET A N 1
ATOM 635 C CA . MET A 1 84 ? -18.687 -9.601 -3.729 1.00 95.38 84 MET A CA 1
ATOM 636 C C . MET A 1 84 ? -19.393 -9.165 -2.445 1.00 95.38 84 MET A C 1
ATOM 638 O O . MET A 1 84 ? -18.811 -8.412 -1.685 1.00 95.38 84 MET A O 1
ATOM 642 N N . SER A 1 85 ? -20.620 -9.612 -2.183 1.00 96.06 85 SER A N 1
ATOM 643 C CA . SER A 1 85 ? -21.334 -9.304 -0.945 1.00 96.06 85 SER A CA 1
ATOM 644 C C . SER A 1 85 ? -21.329 -10.520 -0.034 1.00 96.06 85 SER A C 1
ATOM 646 O O . SER A 1 85 ? -21.730 -11.607 -0.445 1.00 96.06 85 SER A O 1
ATOM 648 N N . THR A 1 86 ? -20.860 -10.340 1.198 1.00 94.31 86 THR A N 1
ATOM 649 C CA . THR A 1 86 ? -20.759 -11.417 2.190 1.00 94.31 86 THR A CA 1
ATOM 650 C C . THR A 1 86 ? -21.148 -10.927 3.580 1.00 94.31 86 THR A C 1
ATOM 652 O O . THR A 1 86 ? -21.162 -9.720 3.834 1.00 94.31 86 THR A O 1
ATOM 655 N N . SER A 1 87 ? -21.439 -11.872 4.472 1.00 93.06 87 SER A N 1
ATOM 656 C CA . SER A 1 87 ? -21.679 -11.624 5.891 1.00 93.06 87 SER A CA 1
ATOM 657 C C . SER A 1 87 ? -20.642 -12.372 6.728 1.00 93.06 87 SER A C 1
ATOM 659 O O . SER A 1 87 ? -20.499 -13.586 6.606 1.00 93.06 87 SER A O 1
ATOM 661 N N . MET A 1 88 ? -19.921 -11.651 7.583 1.00 91.75 88 MET A N 1
ATOM 662 C CA . MET A 1 88 ? -18.899 -12.183 8.484 1.00 91.75 88 MET A CA 1
ATOM 663 C C . MET A 1 88 ? -19.429 -12.194 9.913 1.00 91.75 88 MET A C 1
ATOM 665 O O . MET A 1 88 ? -20.014 -11.213 10.360 1.00 91.75 88 MET A O 1
ATOM 669 N N . SER A 1 89 ? -19.235 -13.302 10.625 1.00 92.69 89 SER A N 1
ATOM 670 C CA . SER A 1 89 ? -19.658 -13.448 12.021 1.00 92.69 89 SER A CA 1
ATOM 671 C C . SER A 1 89 ? -18.441 -13.366 12.938 1.00 92.69 89 SER A C 1
ATOM 673 O O . SER A 1 89 ? -17.537 -14.197 12.837 1.00 92.69 89 SER A O 1
ATOM 675 N N . ILE A 1 90 ? -18.415 -12.369 13.822 1.00 92.38 90 ILE A N 1
ATOM 676 C CA . ILE A 1 90 ? -17.323 -12.111 14.762 1.00 92.38 90 ILE A CA 1
ATOM 677 C C . ILE A 1 90 ? -17.808 -12.357 16.184 1.00 92.38 90 ILE A C 1
ATOM 679 O O . ILE A 1 90 ? -18.653 -11.627 16.699 1.00 92.38 90 ILE A O 1
ATOM 683 N N . GLU A 1 91 ? -17.255 -13.368 16.841 1.00 92.38 91 GLU A N 1
ATOM 684 C CA . GLU A 1 91 ? -17.459 -13.568 18.273 1.00 92.38 91 GLU A CA 1
ATOM 685 C C . GLU A 1 91 ? -16.770 -12.434 19.038 1.00 92.38 91 GLU A C 1
ATOM 687 O O . GLU A 1 91 ? -15.600 -12.149 18.786 1.00 92.38 91 GLU A O 1
ATOM 692 N N . MET A 1 92 ? -17.480 -11.782 19.961 1.00 91.94 92 MET A N 1
ATOM 693 C CA . MET A 1 92 ? -16.978 -10.679 20.795 1.00 91.94 92 MET A CA 1
ATOM 694 C C . MET A 1 92 ? -16.974 -11.010 22.292 1.00 91.94 92 MET A C 1
ATOM 696 O O . MET A 1 92 ? -16.271 -10.352 23.060 1.00 91.94 92 MET A O 1
ATOM 700 N N . GLY A 1 93 ? -17.664 -12.072 22.714 1.00 91.25 93 GLY A N 1
ATOM 701 C CA . GLY A 1 93 ? -17.741 -12.460 24.123 1.00 91.25 93 GLY A CA 1
ATOM 702 C C . GLY A 1 93 ? -18.357 -11.343 24.969 1.00 91.25 93 GLY A C 1
ATOM 703 O O . GLY A 1 93 ? -19.354 -10.745 24.570 1.00 91.25 93 GLY A O 1
ATOM 704 N N . SER A 1 94 ? -17.742 -11.029 26.111 1.00 90.38 94 SER A N 1
ATOM 705 C CA . SER A 1 94 ? -18.181 -9.940 26.998 1.00 90.38 94 SER A CA 1
ATOM 706 C C . SER A 1 94 ? -17.938 -8.536 26.438 1.00 90.38 94 SER A C 1
ATOM 708 O O . SER A 1 94 ? -18.524 -7.579 26.929 1.00 90.38 94 SER A O 1
ATOM 710 N N . LEU A 1 95 ? -17.096 -8.381 25.409 1.00 90.44 95 LEU A N 1
ATOM 711 C CA . LEU A 1 95 ? -16.843 -7.072 24.798 1.00 90.44 95 LEU A CA 1
ATOM 712 C C . LEU A 1 95 ? -17.998 -6.597 23.909 1.00 90.44 95 LEU A C 1
ATOM 714 O O . LEU A 1 95 ? -17.979 -5.456 23.456 1.00 90.44 95 LEU A O 1
ATOM 718 N N . ILE A 1 96 ? -18.994 -7.451 23.648 1.00 89.12 96 ILE A N 1
ATOM 719 C CA . ILE A 1 96 ? -20.118 -7.103 22.777 1.00 89.12 96 ILE A CA 1
ATOM 720 C C . ILE A 1 96 ? -20.947 -5.935 23.319 1.00 89.12 96 ILE A C 1
ATOM 722 O O . ILE A 1 96 ? -21.401 -5.104 22.536 1.00 89.12 96 ILE A O 1
ATOM 726 N N . ASP A 1 97 ? -21.066 -5.834 24.644 1.00 87.62 97 ASP A N 1
ATOM 727 C CA . ASP A 1 97 ? -21.835 -4.788 25.328 1.00 87.62 97 ASP A CA 1
ATOM 728 C C . ASP A 1 97 ? -21.186 -3.399 25.193 1.00 87.62 97 ASP A C 1
ATOM 730 O O . ASP A 1 97 ? -21.834 -2.380 25.419 1.00 87.62 97 ASP A O 1
ATOM 734 N N . TYR A 1 98 ? -19.913 -3.359 24.789 1.00 88.94 98 TYR A N 1
ATOM 735 C CA . TYR A 1 98 ? -19.121 -2.143 24.611 1.00 88.94 98 TYR A CA 1
ATOM 736 C C . TYR A 1 98 ? -18.887 -1.806 23.139 1.00 88.94 98 TYR A C 1
ATOM 738 O O . TYR A 1 98 ? -18.096 -0.927 22.814 1.00 88.94 98 TYR A O 1
ATOM 746 N N . LEU A 1 99 ? -19.526 -2.504 22.204 1.00 86.12 99 LEU A N 1
ATOM 747 C CA . LEU A 1 99 ? -19.363 -2.155 20.802 1.00 86.12 99 LEU A CA 1
ATOM 748 C C . LEU A 1 99 ? -20.011 -0.800 20.489 1.00 86.12 99 LEU A C 1
ATOM 750 O O . LEU A 1 99 ? -21.149 -0.552 20.899 1.00 86.12 99 LEU A O 1
ATOM 754 N N . PRO A 1 100 ? -19.338 0.065 19.707 1.00 70.94 100 PRO A N 1
ATOM 755 C CA . PRO A 1 100 ? -19.894 1.359 19.346 1.00 70.94 100 PRO A CA 1
ATOM 756 C C . PRO A 1 100 ? -21.158 1.166 18.496 1.00 70.94 100 PRO A C 1
ATOM 758 O O . PRO A 1 100 ? -21.105 0.790 17.323 1.00 70.94 100 PRO A O 1
ATOM 761 N N . CYS A 1 101 ? -22.316 1.449 19.097 1.00 59.56 101 CYS A N 1
ATOM 762 C CA . CYS A 1 101 ? -23.635 1.277 18.479 1.00 59.56 101 CYS A CA 1
ATOM 763 C C . CYS A 1 101 ? -23.838 2.148 17.225 1.00 59.56 101 CYS A C 1
ATOM 765 O O . CYS A 1 101 ? -24.704 1.864 16.404 1.00 59.56 101 CYS A O 1
ATOM 767 N N . SER A 1 102 ? -23.047 3.209 17.047 1.00 57.41 102 SER A N 1
ATOM 768 C CA . SER A 1 102 ? -23.123 4.097 15.880 1.00 57.41 102 SER A CA 1
ATOM 769 C C . SER A 1 102 ? -22.730 3.415 14.565 1.00 57.41 102 SER A C 1
ATOM 771 O O . SER A 1 102 ? -23.229 3.814 13.513 1.00 57.41 102 SER A O 1
ATOM 773 N N . ALA A 1 103 ? -21.883 2.383 14.613 1.00 52.91 103 ALA A N 1
ATOM 774 C CA . ALA A 1 103 ? -21.424 1.640 13.437 1.00 52.91 103 ALA A CA 1
ATOM 775 C C . ALA A 1 103 ? -22.187 0.320 13.211 1.00 52.91 103 ALA A C 1
ATOM 777 O O . ALA A 1 103 ? -22.068 -0.295 12.151 1.00 52.91 103 ALA A O 1
ATOM 778 N N . LEU A 1 104 ? -22.969 -0.133 14.198 1.00 64.12 104 LEU A N 1
ATOM 779 C CA . LEU A 1 104 ? -23.558 -1.471 14.238 1.00 64.12 104 LEU A CA 1
ATOM 780 C C . LEU A 1 104 ? -25.043 -1.396 14.580 1.00 64.12 104 LEU A C 1
ATOM 782 O O . LEU A 1 104 ? -25.428 -0.941 15.653 1.00 64.12 104 LEU A O 1
ATOM 786 N N . LYS A 1 105 ? -25.901 -1.890 13.684 1.00 61.97 105 LYS A N 1
ATOM 787 C CA . LYS A 1 105 ? -27.326 -2.051 13.998 1.00 61.97 105 LYS A CA 1
ATOM 788 C C . LYS A 1 105 ? -27.495 -3.161 15.036 1.00 61.97 105 LYS A C 1
ATOM 790 O O . LYS A 1 105 ? -26.888 -4.216 14.890 1.00 61.97 105 LYS A O 1
ATOM 795 N N . ILE A 1 106 ? -28.370 -2.953 16.024 1.00 56.72 106 ILE A N 1
ATOM 796 C CA . ILE A 1 106 ? -28.681 -3.935 17.087 1.00 56.72 106 ILE A CA 1
ATOM 797 C C . ILE A 1 106 ? -29.077 -5.305 16.505 1.00 56.72 106 ILE A C 1
ATOM 799 O O . ILE A 1 106 ? -28.733 -6.341 17.061 1.00 56.72 106 ILE A O 1
ATOM 803 N N . GLU A 1 107 ? -29.738 -5.318 15.345 1.00 58.22 107 GLU A N 1
ATOM 804 C CA . GLU A 1 107 ? -30.150 -6.533 14.622 1.00 58.22 107 GLU A CA 1
ATOM 805 C C . GLU A 1 107 ? -28.982 -7.441 14.206 1.00 58.22 107 GLU A C 1
ATOM 807 O O . GLU A 1 107 ? -29.193 -8.611 13.905 1.00 58.22 107 GLU A O 1
ATOM 812 N N . ASN A 1 108 ? -27.752 -6.927 14.213 1.00 70.81 108 ASN A N 1
ATOM 813 C CA . ASN A 1 108 ? -26.558 -7.678 13.852 1.00 70.81 108 ASN A CA 1
ATOM 814 C C . ASN A 1 108 ? -25.976 -8.485 15.026 1.00 70.81 108 ASN A C 1
ATOM 816 O O . ASN A 1 108 ? -24.939 -9.118 14.850 1.00 70.81 108 ASN A O 1
ATOM 820 N N . ILE A 1 109 ? -26.575 -8.442 16.222 1.00 76.31 109 ILE A N 1
ATOM 821 C CA . ILE A 1 109 ? -26.018 -9.047 17.439 1.00 76.31 109 ILE A CA 1
ATOM 822 C C . ILE A 1 109 ? -26.825 -10.282 17.867 1.00 76.31 109 ILE A C 1
ATOM 824 O O . ILE A 1 109 ? -28.016 -10.193 18.169 1.00 76.31 109 ILE A O 1
ATOM 828 N N . HIS A 1 110 ? -26.157 -11.435 17.968 1.00 75.44 110 HIS A N 1
ATOM 829 C CA . HIS A 1 110 ? -26.737 -12.699 18.434 1.00 75.44 110 HIS A CA 1
ATOM 830 C C . HIS A 1 110 ? -25.760 -13.462 19.337 1.00 75.44 110 HIS A C 1
ATOM 832 O O . HIS A 1 110 ? -24.658 -13.773 18.901 1.00 75.44 110 HIS A O 1
ATOM 838 N N . ASN A 1 111 ? -26.161 -13.807 20.570 1.00 76.56 111 ASN A N 1
ATOM 839 C CA . ASN A 1 111 ? -25.384 -14.642 21.508 1.00 76.56 111 ASN A CA 1
ATOM 840 C C . ASN A 1 111 ? -23.878 -14.299 21.543 1.00 76.56 111 ASN A C 1
ATOM 842 O O . ASN A 1 111 ? -23.034 -15.145 21.257 1.00 76.56 111 ASN A O 1
ATOM 846 N N . SER A 1 112 ? -23.543 -13.037 21.833 1.00 86.25 112 SER A N 1
ATOM 847 C CA . SER A 1 112 ? -22.154 -12.537 21.876 1.00 86.25 112 SER A CA 1
ATOM 848 C C . SER A 1 112 ? -21.393 -12.544 20.540 1.00 86.25 112 SER A C 1
ATOM 850 O O . SER A 1 112 ? -20.180 -12.332 20.525 1.00 86.25 112 SER A O 1
ATOM 852 N N . THR A 1 113 ? -22.089 -12.721 19.417 1.00 89.12 113 THR A N 1
ATOM 853 C CA . THR A 1 113 ? -21.554 -12.645 18.051 1.00 89.12 113 THR A CA 1
ATOM 854 C C . THR A 1 113 ? -22.158 -11.463 17.300 1.00 89.12 113 THR A C 1
ATOM 856 O O . THR A 1 113 ? -23.348 -11.181 17.426 1.00 89.12 113 THR A O 1
ATOM 859 N N . VAL A 1 114 ? -21.339 -10.791 16.495 1.00 90.56 114 VAL A N 1
ATOM 860 C CA . VAL A 1 114 ? -21.734 -9.693 15.608 1.00 90.56 114 VAL A CA 1
ATOM 861 C C . VAL A 1 114 ? -21.674 -10.167 14.164 1.00 90.56 114 VAL A C 1
ATOM 863 O O . VAL A 1 114 ? -20.652 -10.699 13.737 1.00 90.56 114 VAL A O 1
ATOM 866 N N . VAL A 1 115 ? -22.731 -9.938 13.393 1.00 91.88 115 VAL A N 1
ATOM 867 C CA . VAL A 1 115 ? -22.799 -10.257 11.965 1.00 91.88 115 VAL A CA 1
ATOM 868 C C . VAL A 1 115 ? -22.647 -8.984 11.136 1.00 91.88 115 VAL A C 1
ATOM 870 O O . VAL A 1 115 ? -23.503 -8.103 11.135 1.00 91.88 115 VAL A O 1
ATOM 873 N N . LEU A 1 116 ? -21.551 -8.889 10.392 1.00 92.25 116 LEU A N 1
ATOM 874 C CA . LEU A 1 116 ? -21.220 -7.757 9.534 1.00 92.25 116 LEU A CA 1
ATOM 875 C C . LEU A 1 116 ? -21.447 -8.118 8.079 1.00 92.25 116 LEU A C 1
ATOM 877 O O . LEU A 1 116 ? -20.783 -9.006 7.559 1.00 92.25 116 LEU A O 1
ATOM 881 N N . SER A 1 117 ? -22.344 -7.408 7.402 1.00 93.88 117 SER A N 1
ATOM 882 C CA . SER A 1 117 ? -22.523 -7.555 5.955 1.00 93.88 117 SER A CA 1
ATOM 883 C C . SER A 1 117 ? -21.777 -6.454 5.216 1.00 93.88 117 SER A C 1
ATOM 885 O O . SER A 1 117 ? -21.846 -5.296 5.622 1.00 93.88 117 SER A O 1
ATOM 887 N N . GLY A 1 118 ? -21.089 -6.793 4.132 1.00 95.62 118 GLY A N 1
ATOM 888 C CA . GLY A 1 118 ? -20.241 -5.840 3.423 1.00 95.62 118 GLY A CA 1
ATOM 889 C C . GLY A 1 118 ? -19.707 -6.356 2.094 1.00 95.62 118 GLY A C 1
ATOM 890 O O . GLY A 1 118 ? -20.013 -7.473 1.667 1.00 95.62 118 GLY A O 1
ATOM 891 N N . LEU A 1 119 ? -18.920 -5.505 1.436 1.00 97.88 119 LEU A N 1
ATOM 892 C CA . LEU A 1 119 ? -18.207 -5.837 0.212 1.00 97.88 119 LEU A CA 1
ATOM 893 C C . LEU A 1 119 ? -16.927 -6.590 0.578 1.00 97.88 119 LEU A C 1
ATOM 895 O O . LEU A 1 119 ? -16.115 -6.081 1.345 1.00 97.88 119 LEU A O 1
ATOM 899 N N . VAL A 1 120 ? -16.714 -7.752 -0.025 1.00 97.69 120 VAL A N 1
ATOM 900 C CA . VAL A 1 120 ? -15.457 -8.496 0.011 1.00 97.69 120 VAL A CA 1
ATOM 901 C C . VAL A 1 120 ? -14.714 -8.345 -1.315 1.00 97.69 120 VAL A C 1
ATOM 903 O O . VAL A 1 120 ? -15.281 -8.525 -2.397 1.00 97.69 120 VAL A O 1
ATOM 906 N N . VAL A 1 121 ? -13.426 -8.017 -1.233 1.00 97.94 121 VAL A N 1
ATOM 907 C CA . VAL A 1 121 ? -12.518 -8.002 -2.380 1.00 97.94 121 VAL A CA 1
ATOM 908 C C . VAL A 1 121 ? -11.797 -9.339 -2.447 1.00 97.94 121 VAL A C 1
ATOM 910 O O . VAL A 1 121 ? -10.960 -9.652 -1.600 1.00 97.94 121 VAL A O 1
ATOM 913 N N . HIS A 1 122 ? -12.138 -10.125 -3.465 1.00 96.06 122 HIS A N 1
ATOM 914 C CA . HIS A 1 122 ? -11.561 -11.449 -3.690 1.00 96.06 122 HIS A CA 1
ATOM 915 C C . HIS A 1 122 ? -10.138 -11.373 -4.277 1.00 96.06 122 HIS A C 1
ATOM 917 O O . HIS A 1 122 ? -9.797 -10.367 -4.909 1.00 96.06 122 HIS A O 1
ATOM 923 N N . PRO A 1 123 ? -9.324 -12.436 -4.148 1.00 96.94 123 PRO A N 1
ATOM 924 C CA . PRO A 1 123 ? -7.987 -12.509 -4.707 1.00 96.94 123 PRO A CA 1
ATOM 925 C C . PRO A 1 123 ? -8.035 -12.481 -6.234 1.00 96.94 123 PRO A C 1
ATOM 927 O O . PRO A 1 123 ? -8.993 -12.948 -6.859 1.00 96.94 123 PRO A O 1
ATOM 930 N N . GLY A 1 124 ? -6.977 -11.943 -6.831 1.00 96.12 124 GLY A N 1
ATOM 931 C CA . GLY A 1 124 ? -6.885 -11.691 -8.264 1.00 96.12 124 GLY A CA 1
ATOM 932 C C . GLY A 1 124 ? -6.846 -10.203 -8.586 1.00 96.12 124 GLY A C 1
ATOM 933 O O . GLY A 1 124 ? -6.447 -9.372 -7.774 1.00 96.12 124 GLY A O 1
ATOM 934 N N . VAL A 1 125 ? -7.247 -9.873 -9.803 1.00 97.25 125 VAL A N 1
ATOM 935 C CA . VAL A 1 125 ? -7.350 -8.523 -10.342 1.00 97.25 125 VAL A CA 1
ATOM 936 C C . VAL A 1 125 ? -8.788 -8.033 -10.171 1.00 97.25 125 VAL A C 1
ATOM 938 O O . VAL A 1 125 ? -9.725 -8.566 -10.774 1.00 97.25 125 VAL A O 1
ATOM 941 N N . THR A 1 126 ? -8.959 -7.002 -9.348 1.00 98.38 126 THR A N 1
ATOM 942 C CA . THR A 1 126 ? -10.230 -6.311 -9.120 1.00 98.38 126 THR A CA 1
ATOM 943 C C . THR A 1 126 ? -10.123 -4.880 -9.629 1.00 98.38 126 THR A C 1
ATOM 945 O O . THR A 1 126 ? -9.206 -4.156 -9.246 1.00 98.38 126 THR A O 1
ATOM 948 N N . LEU A 1 127 ? -11.063 -4.450 -10.471 1.00 98.19 127 LEU A N 1
ATOM 949 C CA . LEU A 1 127 ? -11.134 -3.054 -10.909 1.00 98.19 127 LEU A CA 1
ATOM 950 C C . LEU A 1 127 ? -12.151 -2.270 -10.092 1.00 98.19 127 LEU A C 1
ATOM 952 O O . LEU A 1 127 ? -13.239 -2.776 -9.813 1.00 98.19 127 LEU A O 1
ATOM 956 N N . ILE A 1 128 ? -11.827 -1.015 -9.794 1.00 98.38 128 ILE A N 1
ATOM 957 C CA . ILE A 1 128 ? -12.759 -0.012 -9.279 1.00 98.38 128 ILE A CA 1
ATOM 958 C C . ILE A 1 128 ? -12.968 1.027 -10.385 1.00 98.38 128 ILE A C 1
ATOM 960 O O . ILE A 1 128 ? -12.121 1.881 -10.638 1.00 98.38 128 ILE A O 1
ATOM 964 N N . CYS A 1 129 ? -14.108 0.936 -11.060 1.00 97.38 129 CYS A N 1
ATOM 965 C CA . CYS A 1 129 ? -14.479 1.738 -12.218 1.00 97.38 129 CYS A CA 1
ATOM 966 C C . CYS A 1 129 ? -15.562 2.770 -11.891 1.00 97.38 129 CYS A C 1
ATOM 968 O O . CYS A 1 129 ? -16.262 2.670 -10.886 1.00 97.38 129 CYS A O 1
ATOM 970 N N . GLY A 1 130 ? -15.745 3.754 -12.773 1.00 94.69 130 GLY A N 1
ATOM 971 C CA . GLY A 1 130 ? -16.776 4.787 -12.634 1.00 94.69 130 GLY A CA 1
ATOM 972 C C . GLY A 1 130 ? -16.351 6.144 -13.188 1.00 94.69 130 GLY A C 1
ATOM 973 O O . GLY A 1 130 ? -15.175 6.380 -13.479 1.00 94.69 130 GLY A O 1
ATOM 974 N N . GLY A 1 131 ? -17.316 7.057 -13.299 1.00 92.38 131 GLY A N 1
ATOM 975 C CA . GLY A 1 131 ? -17.068 8.432 -13.735 1.00 92.38 131 GLY A CA 1
ATOM 976 C C . GLY A 1 131 ? -16.108 9.192 -12.813 1.00 92.38 131 GLY A C 1
ATOM 977 O O . GLY A 1 131 ? -15.817 8.774 -11.682 1.00 92.38 131 GLY A O 1
ATOM 978 N N . GLY A 1 132 ? -15.585 10.318 -13.299 1.00 91.81 132 GLY A N 1
ATOM 979 C CA . GLY A 1 132 ? -14.844 11.259 -12.457 1.00 91.81 132 GLY A CA 1
ATOM 980 C C . GLY A 1 132 ? -15.699 11.690 -11.265 1.00 91.81 132 GLY A C 1
ATOM 981 O O . GLY A 1 132 ? -16.896 11.899 -11.417 1.00 91.81 132 GLY A O 1
ATOM 982 N N . TYR A 1 133 ? -15.096 11.794 -10.078 1.00 91.31 133 TYR A N 1
ATOM 983 C CA . TYR A 1 133 ? -15.765 12.254 -8.851 1.00 91.31 133 TYR A CA 1
ATOM 984 C C . TYR A 1 133 ? -16.856 11.334 -8.258 1.00 91.31 133 TYR A C 1
ATOM 986 O O . TYR A 1 133 ? -17.616 11.750 -7.390 1.00 91.31 133 TYR A O 1
ATOM 994 N N . HIS A 1 134 ? -16.910 10.058 -8.659 1.00 96.06 134 HIS A N 1
ATOM 995 C CA . HIS A 1 134 ? -17.881 9.080 -8.135 1.00 96.06 134 HIS A CA 1
ATOM 996 C C . HIS A 1 134 ? -17.383 8.273 -6.912 1.00 96.06 134 HIS A C 1
ATOM 998 O O . HIS A 1 134 ? -18.081 7.372 -6.454 1.00 96.06 134 HIS A O 1
ATOM 1004 N N . GLY A 1 135 ? -16.195 8.579 -6.370 1.00 95.69 135 GLY A N 1
ATOM 1005 C CA . GLY A 1 135 ? -15.661 7.952 -5.145 1.00 95.69 135 GLY A CA 1
ATOM 1006 C C . GLY A 1 135 ? -14.692 6.776 -5.348 1.00 95.69 135 GLY A C 1
ATOM 1007 O O . GLY A 1 135 ? -14.467 6.012 -4.409 1.00 95.69 135 GLY A O 1
ATOM 1008 N N . LYS A 1 136 ? -14.114 6.611 -6.549 1.00 97.44 136 LYS A N 1
ATOM 1009 C CA . LYS A 1 136 ? -13.178 5.510 -6.860 1.00 97.44 136 LYS A CA 1
ATOM 1010 C C . LYS A 1 136 ? -11.926 5.539 -5.982 1.00 97.44 136 LYS A C 1
ATOM 1012 O O . LYS A 1 136 ? -11.715 4.622 -5.193 1.00 97.44 136 LYS A O 1
ATOM 1017 N N . SER A 1 137 ? -11.167 6.632 -6.054 1.00 96.69 137 SER A N 1
ATOM 1018 C CA . SER A 1 137 ? -9.959 6.843 -5.253 1.00 96.69 137 SER A CA 1
ATOM 1019 C C . SER A 1 137 ? -10.270 6.827 -3.761 1.00 96.69 137 SER A C 1
ATOM 1021 O O . SER A 1 137 ? -9.549 6.210 -2.993 1.00 96.69 137 SER A O 1
ATOM 1023 N N . THR A 1 138 ? -11.409 7.390 -3.339 1.00 96.94 138 THR A N 1
ATOM 1024 C CA . THR A 1 138 ? -11.868 7.324 -1.940 1.00 96.94 138 THR A CA 1
ATOM 1025 C C . THR A 1 138 ? -12.057 5.885 -1.454 1.00 96.94 138 THR A C 1
ATOM 1027 O O . THR A 1 138 ? -11.711 5.567 -0.318 1.00 96.94 138 THR A O 1
ATOM 1030 N N . THR A 1 139 ? -12.575 5.001 -2.311 1.00 98.06 139 THR A N 1
ATOM 1031 C CA . THR A 1 139 ? -12.741 3.578 -1.983 1.00 98.06 139 THR A CA 1
ATOM 1032 C C . THR A 1 139 ? -11.389 2.878 -1.873 1.00 98.06 139 THR A C 1
ATOM 1034 O O . THR A 1 139 ? -11.141 2.188 -0.885 1.00 98.06 139 THR A O 1
ATOM 1037 N N . LEU A 1 140 ? -10.488 3.100 -2.837 1.00 98.25 140 LEU A N 1
ATOM 1038 C CA . LEU A 1 140 ? -9.142 2.519 -2.807 1.00 98.25 140 LEU A CA 1
ATOM 1039 C C . LEU A 1 140 ? -8.322 3.022 -1.610 1.00 98.25 140 LEU A C 1
ATOM 1041 O O . LEU A 1 140 ? -7.664 2.228 -0.950 1.00 98.25 140 LEU A O 1
ATOM 1045 N N . GLN A 1 141 ? -8.412 4.310 -1.278 1.00 96.69 141 GLN A N 1
ATOM 1046 C CA . GLN A 1 141 ? -7.765 4.899 -0.103 1.00 96.69 141 GLN A CA 1
ATOM 1047 C C . GLN A 1 141 ? -8.291 4.290 1.200 1.00 96.69 141 GLN A C 1
ATOM 1049 O O . GLN A 1 141 ? -7.504 4.033 2.108 1.00 96.69 141 GLN A O 1
ATOM 1054 N N . GLY A 1 142 ? -9.600 4.016 1.290 1.00 96.75 142 GLY A N 1
ATOM 1055 C CA . GLY A 1 142 ? -10.188 3.272 2.408 1.00 96.75 142 GLY A CA 1
ATOM 1056 C C . GLY A 1 142 ? -9.545 1.892 2.577 1.00 96.75 142 GLY A C 1
ATOM 1057 O O . GLY A 1 142 ? -9.089 1.558 3.668 1.00 96.75 142 GLY A O 1
ATOM 1058 N N . ILE A 1 143 ? -9.410 1.148 1.474 1.00 98.31 143 ILE A N 1
ATOM 1059 C CA . ILE A 1 143 ? -8.726 -0.154 1.440 1.00 98.31 143 ILE A CA 1
ATOM 1060 C C . ILE A 1 143 ? -7.244 -0.011 1.824 1.00 98.31 143 ILE A C 1
ATOM 1062 O O . ILE A 1 143 ? -6.744 -0.797 2.628 1.00 98.31 143 ILE A O 1
ATOM 1066 N N . ALA A 1 144 ? -6.541 0.998 1.307 1.00 97.19 144 ALA A N 1
ATOM 1067 C CA . ALA A 1 144 ? -5.115 1.202 1.555 1.00 97.19 144 ALA A CA 1
ATOM 1068 C C . ALA A 1 144 ? -4.789 1.388 3.040 1.00 97.19 144 ALA A C 1
ATOM 1070 O O . ALA A 1 144 ? -3.806 0.825 3.528 1.00 97.19 144 ALA A O 1
ATOM 1071 N N . VAL A 1 145 ? -5.636 2.119 3.771 1.00 95.69 145 VAL A N 1
ATOM 1072 C CA . VAL A 1 145 ? -5.459 2.341 5.212 1.00 95.69 145 VAL A CA 1
ATOM 1073 C C . VAL A 1 145 ? -6.136 1.285 6.089 1.00 95.69 145 VAL A C 1
ATOM 1075 O O . VAL A 1 145 ? -5.974 1.351 7.307 1.00 95.69 145 VAL A O 1
ATOM 1078 N N . GLY A 1 146 ? -6.857 0.309 5.521 1.00 96.31 146 GLY A N 1
ATOM 1079 C CA . GLY A 1 146 ? -7.553 -0.764 6.262 1.00 96.31 146 GLY A CA 1
ATOM 1080 C C . GLY A 1 146 ? -6.626 -1.735 7.012 1.00 96.31 146 GLY A C 1
ATOM 1081 O O . GLY A 1 146 ? -7.061 -2.615 7.759 1.00 96.31 146 GLY A O 1
ATOM 1082 N N . GLN A 1 147 ? -5.321 -1.566 6.828 1.00 94.06 147 GLN A N 1
ATOM 1083 C CA . GLN A 1 147 ? -4.263 -2.298 7.524 1.00 94.06 147 GLN A CA 1
ATOM 1084 C C . GLN A 1 147 ? -4.041 -1.783 8.941 1.00 94.06 147 GLN A C 1
ATOM 1086 O O . GLN A 1 147 ? -3.634 -2.541 9.813 1.00 94.06 147 GLN A O 1
ATOM 1091 N N . TYR A 1 148 ? -4.351 -0.508 9.169 1.00 95.38 148 TYR A N 1
ATOM 1092 C CA . TYR A 1 148 ? -4.316 0.100 10.487 1.00 95.38 148 TYR A CA 1
ATOM 1093 C C . TYR A 1 148 ? -5.705 0.045 11.114 1.00 95.38 148 TYR A C 1
ATOM 1095 O O . TYR A 1 148 ? -6.705 0.287 10.432 1.00 95.38 148 TYR A O 1
ATOM 1103 N N . ASP A 1 149 ? -5.772 -0.186 12.418 1.00 95.25 14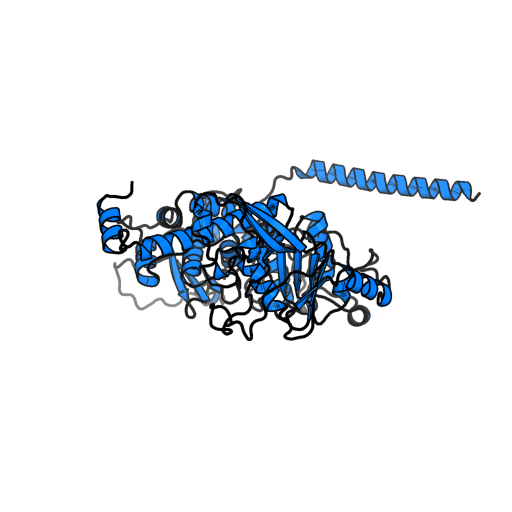9 ASP A N 1
ATOM 1104 C CA . ASP A 1 149 ? -7.014 0.009 13.159 1.00 95.25 149 ASP A CA 1
ATOM 1105 C C . ASP A 1 149 ? -7.357 1.503 13.236 1.00 95.25 149 ASP A C 1
ATOM 1107 O O . ASP A 1 149 ? -6.503 2.385 13.083 1.00 95.25 149 ASP A O 1
ATOM 1111 N N . LYS A 1 150 ? -8.642 1.800 13.398 1.00 94.56 150 LYS A N 1
ATOM 1112 C CA . LYS A 1 150 ? -9.184 3.153 13.493 1.00 94.56 150 LYS A CA 1
ATOM 1113 C C . LYS A 1 150 ? -9.852 3.358 14.839 1.00 94.56 150 LYS A C 1
ATOM 1115 O O . LYS A 1 150 ? -10.376 2.427 15.450 1.00 94.56 150 LYS A O 1
ATOM 1120 N N . ILE A 1 151 ? -9.844 4.605 15.287 1.00 92.81 151 ILE A N 1
ATOM 1121 C CA . ILE A 1 151 ? -10.561 5.006 16.493 1.00 92.81 151 ILE A CA 1
ATOM 1122 C C . ILE A 1 151 ? -12.081 4.873 16.284 1.00 92.81 151 ILE A C 1
ATOM 1124 O O . ILE A 1 151 ? -12.549 5.018 15.150 1.00 92.81 151 ILE A O 1
ATOM 1128 N N . PRO A 1 152 ? -12.868 4.637 17.351 1.00 91.75 152 PRO A N 1
ATOM 1129 C CA . PRO A 1 152 ? -14.325 4.680 17.265 1.00 91.75 152 PRO A CA 1
ATOM 1130 C C . PRO A 1 152 ? -14.819 5.986 16.624 1.00 91.75 152 PRO A C 1
ATOM 1132 O O . PRO A 1 152 ? -14.384 7.073 17.007 1.00 91.75 152 PRO A O 1
ATOM 1135 N N . GLY A 1 153 ? -15.727 5.880 15.649 1.00 90.06 153 GLY A N 1
ATOM 1136 C CA . GLY A 1 153 ? -16.293 7.033 14.946 1.00 90.06 153 GLY A CA 1
ATOM 1137 C C . GLY A 1 153 ? -15.441 7.587 13.798 1.00 90.06 153 GLY A C 1
ATOM 1138 O O . GLY A 1 153 ? -15.788 8.633 13.256 1.00 90.06 153 GLY A O 1
ATOM 1139 N N . ASP A 1 154 ? -14.355 6.918 13.391 1.00 93.75 154 ASP A N 1
ATOM 1140 C CA . ASP A 1 154 ? -13.578 7.299 12.199 1.00 93.75 154 ASP A CA 1
ATOM 1141 C C . ASP A 1 154 ? -14.370 7.125 10.888 1.00 93.75 154 ASP A C 1
ATOM 1143 O O . ASP A 1 154 ? -14.064 7.777 9.886 1.00 93.75 154 ASP A O 1
ATOM 1147 N N . GLY A 1 155 ? -15.373 6.249 10.875 1.00 93.25 155 GLY A N 1
ATOM 1148 C CA . GLY A 1 155 ? -16.161 5.858 9.711 1.00 93.25 155 GLY A CA 1
ATOM 1149 C C . GLY A 1 155 ? -15.548 4.714 8.896 1.00 93.25 155 GLY A C 1
ATOM 1150 O O . GLY A 1 155 ? -16.260 4.089 8.110 1.00 93.25 155 GLY A O 1
ATOM 1151 N N . ARG A 1 156 ? -14.251 4.420 9.066 1.00 95.06 156 ARG A N 1
ATOM 1152 C CA . ARG A 1 156 ? -13.536 3.338 8.361 1.00 95.06 156 ARG A CA 1
ATOM 1153 C C . ARG A 1 156 ? -13.108 2.204 9.289 1.00 95.06 156 ARG A C 1
ATOM 1155 O O . ARG A 1 156 ? -12.380 1.330 8.838 1.00 95.06 156 ARG A O 1
ATOM 1162 N N . GLU A 1 157 ? -13.550 2.191 10.547 1.00 93.75 157 GLU A N 1
ATOM 1163 C CA . GLU A 1 157 ? -13.237 1.125 11.505 1.00 93.75 157 GLU A CA 1
ATOM 1164 C C . GLU A 1 157 ? -13.521 -0.265 10.921 1.00 93.75 157 GLU A C 1
ATOM 1166 O O . GLU A 1 157 ? -12.672 -1.139 10.955 1.00 93.75 157 GLU A O 1
ATOM 1171 N N . LEU A 1 158 ? -14.660 -0.464 10.261 1.00 93.25 158 LEU A N 1
ATOM 1172 C CA . LEU A 1 158 ? -15.030 -1.758 9.677 1.00 93.25 158 LEU A CA 1
ATOM 1173 C C . LEU A 1 158 ? -14.618 -1.894 8.198 1.00 93.25 158 LEU A C 1
ATOM 1175 O O . LEU A 1 158 ? -15.254 -2.622 7.431 1.00 93.25 158 LEU A O 1
ATOM 1179 N N . CYS A 1 159 ? -13.577 -1.166 7.788 1.00 96.50 159 CYS A N 1
ATOM 1180 C CA . CYS A 1 159 ? -12.898 -1.313 6.505 1.00 96.50 159 CYS A CA 1
ATOM 1181 C C . CYS A 1 159 ? -11.491 -1.859 6.768 1.00 96.50 159 CYS A C 1
ATOM 1183 O O . CYS A 1 159 ? -10.601 -1.126 7.193 1.00 96.50 159 CYS A O 1
ATOM 1185 N N . VAL A 1 160 ? -11.304 -3.158 6.538 1.00 97.81 160 VAL A N 1
ATOM 1186 C CA . VAL A 1 160 ? -10.051 -3.860 6.838 1.00 97.81 160 VAL A CA 1
ATOM 1187 C C . VAL A 1 160 ? -9.439 -4.468 5.584 1.00 97.81 160 VAL A C 1
ATOM 1189 O O . VAL A 1 160 ? -10.153 -4.898 4.679 1.00 97.81 160 VAL A O 1
ATOM 1192 N N . SER A 1 161 ? -8.112 -4.547 5.565 1.00 98.06 161 SER A N 1
ATOM 1193 C CA . SER A 1 161 ? -7.325 -5.131 4.475 1.00 98.06 161 SER A CA 1
ATOM 1194 C C . SER A 1 161 ? -6.221 -6.019 5.036 1.00 98.06 161 SER A C 1
ATOM 1196 O O . SER A 1 161 ? -5.804 -5.839 6.185 1.00 98.06 161 SER A O 1
ATOM 1198 N N . ILE A 1 162 ? -5.737 -6.961 4.225 1.00 97.12 162 ILE A N 1
ATOM 1199 C CA . ILE A 1 162 ? -4.556 -7.769 4.557 1.00 97.12 162 ILE A CA 1
ATOM 1200 C C . ILE A 1 162 ? -3.338 -6.868 4.842 1.00 97.12 162 ILE A C 1
ATOM 1202 O O . ILE A 1 162 ? -3.201 -5.834 4.188 1.00 97.12 162 ILE A O 1
ATOM 1206 N N . PRO A 1 163 ? -2.469 -7.227 5.809 1.00 94.38 163 PRO A N 1
ATOM 1207 C CA . PRO A 1 163 ? -1.395 -6.358 6.320 1.00 94.38 163 PRO A CA 1
ATOM 1208 C C . PRO A 1 163 ? -0.247 -6.090 5.331 1.00 94.38 163 PRO A C 1
ATOM 1210 O O . PRO A 1 163 ? 0.606 -5.240 5.592 1.00 94.38 163 PRO A O 1
ATOM 1213 N N . ASP A 1 164 ? -0.222 -6.823 4.222 1.00 94.94 164 ASP A N 1
ATOM 1214 C CA . ASP A 1 164 ? 0.761 -6.796 3.141 1.00 94.94 164 ASP A CA 1
ATOM 1215 C C . ASP A 1 164 ? 0.177 -6.249 1.823 1.00 94.94 164 ASP A C 1
ATOM 1217 O O . ASP A 1 164 ? 0.648 -6.575 0.725 1.00 94.94 164 ASP A O 1
ATOM 1221 N N . ALA A 1 165 ? -0.855 -5.403 1.930 1.00 96.94 165 ALA A N 1
ATOM 1222 C CA . ALA A 1 165 ? -1.395 -4.622 0.826 1.00 96.94 165 ALA A CA 1
ATOM 1223 C C . ALA A 1 165 ? -0.622 -3.301 0.669 1.00 96.94 165 ALA A C 1
ATOM 1225 O O . ALA A 1 165 ? -0.620 -2.439 1.551 1.00 96.94 165 ALA A O 1
ATOM 1226 N N . VAL A 1 166 ? 0.005 -3.101 -0.485 1.00 97.00 166 VAL A N 1
ATOM 1227 C CA . VAL A 1 166 ? 0.910 -1.969 -0.720 1.00 97.00 166 VAL A CA 1
ATOM 1228 C C . VAL A 1 166 ? 0.371 -1.078 -1.824 1.00 97.00 166 VAL A C 1
ATOM 1230 O O . VAL A 1 166 ? 0.009 -1.561 -2.898 1.00 97.00 166 VAL A O 1
ATOM 1233 N N . THR A 1 167 ? 0.336 0.229 -1.576 1.00 97.19 167 THR A N 1
ATOM 1234 C CA . THR A 1 167 ? 0.057 1.207 -2.630 1.00 97.19 167 THR A CA 1
ATOM 1235 C C . THR A 1 167 ? 1.297 1.431 -3.485 1.00 97.19 167 THR A C 1
ATOM 1237 O O . THR A 1 167 ? 2.377 1.691 -2.958 1.00 97.19 167 THR A O 1
ATOM 1240 N N . VAL A 1 168 ? 1.132 1.369 -4.806 1.00 96.25 168 VAL A N 1
ATOM 1241 C CA . VAL A 1 168 ? 2.193 1.659 -5.778 1.00 96.25 168 VAL A CA 1
ATOM 1242 C C . VAL A 1 168 ? 1.758 2.792 -6.703 1.00 96.25 168 VAL A C 1
ATOM 1244 O O . VAL A 1 168 ? 0.668 2.775 -7.276 1.00 96.25 168 VAL A O 1
ATOM 1247 N N . ARG A 1 169 ? 2.632 3.785 -6.862 1.00 96.56 169 ARG A N 1
ATOM 1248 C CA . ARG A 1 169 ? 2.396 4.996 -7.661 1.00 96.56 169 ARG A CA 1
ATOM 1249 C C . ARG A 1 169 ? 3.669 5.439 -8.377 1.00 96.56 169 ARG A C 1
ATOM 1251 O O . ARG A 1 169 ? 4.747 4.910 -8.096 1.00 96.56 169 ARG A O 1
ATOM 1258 N N . ALA A 1 170 ? 3.538 6.407 -9.281 1.00 96.94 170 ALA A N 1
ATOM 1259 C CA . ALA A 1 170 ? 4.689 7.070 -9.884 1.00 96.94 170 ALA A CA 1
ATOM 1260 C C . ALA A 1 170 ? 5.368 8.019 -8.883 1.00 96.94 170 ALA A C 1
ATOM 1262 O O . ALA A 1 170 ? 4.697 8.746 -8.141 1.00 96.94 170 ALA A O 1
ATOM 1263 N N . GLU A 1 171 ? 6.701 8.006 -8.882 1.00 96.12 171 GLU A N 1
ATOM 1264 C CA . GLU A 1 171 ? 7.560 8.782 -7.982 1.00 96.12 171 GLU A CA 1
ATOM 1265 C C . GLU A 1 171 ? 8.701 9.410 -8.791 1.00 96.12 171 GLU A C 1
ATOM 1267 O O . GLU A 1 171 ? 9.857 9.014 -8.682 1.00 96.12 171 GLU A O 1
ATOM 1272 N N . ASP A 1 172 ? 8.345 10.351 -9.663 1.00 93.44 172 ASP A N 1
ATOM 1273 C CA . ASP A 1 172 ? 9.288 11.025 -10.560 1.00 93.44 172 ASP A CA 1
ATOM 1274 C C . ASP A 1 172 ? 10.420 11.711 -9.774 1.00 93.44 172 ASP A C 1
ATOM 1276 O O . ASP A 1 172 ? 10.161 12.398 -8.776 1.00 93.44 172 ASP A O 1
ATOM 1280 N N . GLY A 1 173 ? 11.660 11.491 -10.203 1.00 93.75 173 GLY A N 1
ATOM 1281 C CA . GLY A 1 173 ? 12.860 12.022 -9.559 1.00 93.75 173 GLY A CA 1
ATOM 1282 C C . GLY A 1 173 ? 13.417 11.199 -8.401 1.00 93.75 173 GLY A C 1
ATOM 1283 O O . GLY A 1 173 ? 14.413 11.602 -7.813 1.00 93.75 173 GLY A O 1
ATOM 1284 N N . ARG A 1 174 ? 12.815 10.057 -8.031 1.00 95.06 174 ARG A N 1
ATOM 1285 C CA . ARG A 1 174 ? 13.360 9.252 -6.923 1.00 95.06 174 ARG A CA 1
ATOM 1286 C C . ARG A 1 174 ? 14.674 8.560 -7.295 1.00 95.06 174 ARG A C 1
ATOM 1288 O O . ARG A 1 174 ? 14.840 8.083 -8.421 1.00 95.06 174 ARG A O 1
ATOM 1295 N N . TYR A 1 175 ? 15.523 8.375 -6.289 1.00 95.69 175 TYR A N 1
ATOM 1296 C CA . TYR A 1 175 ? 16.688 7.501 -6.362 1.00 95.69 175 TYR A CA 1
ATOM 1297 C C . TYR A 1 175 ? 16.268 6.026 -6.493 1.00 95.69 175 TYR A C 1
ATOM 1299 O O . TYR A 1 175 ? 15.295 5.570 -5.874 1.00 95.69 175 TYR A O 1
ATOM 1307 N N . VAL A 1 176 ? 17.006 5.280 -7.316 1.00 96.56 176 VAL A N 1
ATOM 1308 C CA . VAL A 1 176 ? 16.897 3.827 -7.480 1.00 96.56 176 VAL A CA 1
ATOM 1309 C C . VAL A 1 176 ? 18.304 3.255 -7.584 1.00 96.56 176 VAL A C 1
ATOM 1311 O O . VAL A 1 176 ? 19.107 3.727 -8.385 1.00 96.56 176 VAL A O 1
ATOM 1314 N N . ASN A 1 177 ? 18.589 2.198 -6.832 1.00 95.94 177 ASN A N 1
ATOM 1315 C CA . ASN A 1 177 ? 19.869 1.504 -6.892 1.00 95.94 177 ASN A CA 1
ATOM 1316 C C . ASN A 1 177 ? 19.655 0.002 -7.063 1.00 95.94 177 ASN A C 1
ATOM 1318 O O . ASN A 1 177 ? 18.847 -0.577 -6.342 1.00 95.94 177 ASN A O 1
ATOM 1322 N N . ASN A 1 178 ? 20.360 -0.591 -8.025 1.00 94.94 178 ASN A N 1
ATOM 1323 C CA . ASN A 1 178 ? 20.435 -2.019 -8.320 1.00 94.94 178 ASN A CA 1
ATOM 1324 C C . ASN A 1 178 ? 19.089 -2.766 -8.191 1.00 94.94 178 ASN A C 1
ATOM 1326 O O . ASN A 1 178 ? 18.908 -3.619 -7.320 1.00 94.94 178 ASN A O 1
ATOM 1330 N N . SER A 1 179 ? 18.109 -2.396 -9.022 1.00 95.19 179 SER A N 1
ATOM 1331 C CA . SER A 1 179 ? 16.784 -3.032 -9.062 1.00 95.19 179 SER A CA 1
ATOM 1332 C C . SER A 1 179 ? 16.510 -3.688 -10.417 1.00 95.19 179 SER A C 1
ATOM 1334 O O . SER A 1 179 ? 16.786 -3.112 -11.470 1.00 95.19 179 SER A O 1
ATOM 1336 N N . ASN A 1 180 ? 15.920 -4.886 -10.413 1.00 95.44 180 ASN A N 1
ATOM 1337 C CA . ASN A 1 180 ? 15.557 -5.591 -11.642 1.00 95.44 180 ASN A CA 1
ATOM 1338 C C . ASN A 1 180 ? 14.173 -5.170 -12.140 1.00 95.44 180 ASN A C 1
ATOM 1340 O O . ASN A 1 180 ? 13.156 -5.765 -11.787 1.00 95.44 180 ASN A O 1
ATOM 1344 N N . ILE A 1 181 ? 14.145 -4.174 -13.021 1.00 95.00 181 ILE A N 1
ATOM 1345 C CA . ILE A 1 181 ? 12.922 -3.662 -13.653 1.00 95.00 181 ILE A CA 1
ATOM 1346 C C . ILE A 1 181 ? 12.617 -4.316 -15.007 1.00 95.00 181 ILE A C 1
ATOM 1348 O O . ILE A 1 181 ? 11.667 -3.914 -15.683 1.00 95.00 181 ILE A O 1
ATOM 1352 N N . SER A 1 182 ? 13.370 -5.350 -15.401 1.00 93.75 182 SER A N 1
ATOM 1353 C CA . SER A 1 182 ? 13.275 -5.977 -16.730 1.00 93.75 182 SER A CA 1
ATOM 1354 C C . SER A 1 182 ? 11.908 -6.596 -17.056 1.00 93.75 182 SER A C 1
ATOM 1356 O O . SER A 1 182 ? 11.571 -6.797 -18.224 1.00 93.75 182 SER A O 1
ATOM 1358 N N . ALA A 1 183 ? 11.073 -6.856 -16.040 1.00 91.69 183 ALA A N 1
ATOM 1359 C CA . ALA A 1 183 ? 9.685 -7.284 -16.227 1.00 91.69 183 ALA A CA 1
ATOM 1360 C C . ALA A 1 183 ? 8.823 -6.235 -16.953 1.00 91.69 183 ALA A C 1
ATOM 1362 O O . ALA A 1 183 ? 7.880 -6.596 -17.672 1.00 91.69 183 ALA A O 1
ATOM 1363 N N . PHE A 1 184 ? 9.139 -4.957 -16.740 1.00 93.38 184 PHE A N 1
ATOM 1364 C CA . PHE A 1 184 ? 8.372 -3.810 -17.214 1.00 93.38 184 PHE A CA 1
ATOM 1365 C C . PHE A 1 184 ? 9.147 -2.948 -18.199 1.00 93.38 184 PHE A C 1
ATOM 1367 O O . PHE A 1 184 ? 8.528 -2.322 -19.045 1.00 93.38 184 PHE A O 1
ATOM 1374 N N . ILE A 1 185 ? 10.472 -2.902 -18.107 1.00 91.94 185 ILE A N 1
ATOM 1375 C CA . ILE A 1 185 ? 11.306 -2.022 -18.918 1.00 91.94 185 ILE A CA 1
ATOM 1376 C C . ILE A 1 185 ? 12.366 -2.869 -19.614 1.00 91.94 185 ILE A C 1
ATOM 1378 O O . ILE A 1 185 ? 13.156 -3.540 -18.965 1.00 91.94 185 ILE A O 1
ATOM 1382 N N . SER A 1 186 ? 12.396 -2.836 -20.938 1.00 87.31 186 SER A N 1
ATOM 1383 C CA . SER A 1 186 ? 13.375 -3.530 -21.778 1.00 87.31 186 SER A CA 1
ATOM 1384 C C . SER A 1 186 ? 13.984 -2.555 -22.773 1.00 87.31 186 SER A C 1
ATOM 1386 O O . SER A 1 186 ? 13.287 -1.653 -23.212 1.00 87.31 186 SER A O 1
ATOM 1388 N N . ASN A 1 187 ? 15.239 -2.748 -23.182 1.00 76.31 187 ASN A N 1
ATOM 1389 C CA . ASN A 1 187 ? 15.858 -1.979 -24.271 1.00 76.31 187 ASN A CA 1
ATOM 1390 C C . ASN A 1 187 ? 15.707 -0.455 -24.095 1.00 76.31 187 ASN A C 1
ATOM 1392 O O . ASN A 1 187 ? 15.138 0.220 -24.953 1.00 76.31 187 ASN A O 1
ATOM 1396 N N . LEU A 1 188 ? 16.155 0.089 -22.958 1.00 78.38 188 LEU A N 1
ATOM 1397 C CA . LEU A 1 188 ? 16.178 1.542 -22.764 1.00 78.38 188 LEU A CA 1
ATOM 1398 C C . LEU A 1 188 ? 17.020 2.209 -23.866 1.00 78.38 188 LEU A C 1
ATOM 1400 O O . LEU A 1 188 ? 18.063 1.660 -24.241 1.00 78.38 188 LEU A O 1
ATOM 1404 N N . PRO A 1 189 ? 16.595 3.375 -24.385 1.00 70.00 189 PRO A N 1
ATOM 1405 C CA . PRO A 1 189 ? 17.317 4.051 -25.451 1.00 70.00 189 PRO A CA 1
ATOM 1406 C C . PRO A 1 189 ? 18.722 4.426 -24.977 1.00 70.00 189 PRO A C 1
ATOM 1408 O O . PRO A 1 189 ? 18.898 5.045 -23.928 1.00 70.00 189 PRO A O 1
ATOM 1411 N N . THR A 1 190 ? 19.733 4.067 -25.765 1.00 68.81 190 THR A N 1
ATOM 1412 C CA . THR A 1 190 ? 21.096 4.558 -25.572 1.00 68.81 190 THR A CA 1
ATOM 1413 C C . THR A 1 190 ? 21.234 5.939 -26.202 1.00 68.81 190 THR A C 1
ATOM 1415 O O . THR A 1 190 ? 20.921 6.101 -27.386 1.00 68.81 190 THR A O 1
ATOM 1418 N N . PRO A 1 191 ? 21.715 6.953 -25.461 1.00 69.69 191 PRO A N 1
ATOM 1419 C CA . PRO A 1 191 ? 22.041 8.237 -26.061 1.00 69.69 191 PRO A CA 1
ATOM 1420 C C . PRO A 1 191 ? 23.056 8.068 -27.208 1.00 69.69 191 PRO A C 1
ATOM 1422 O O . PRO A 1 191 ? 23.951 7.217 -27.114 1.00 69.69 191 PRO A O 1
ATOM 1425 N N . PRO A 1 192 ? 22.968 8.870 -28.287 1.00 66.81 192 PRO A N 1
ATOM 1426 C CA . PRO A 1 192 ? 23.930 8.809 -29.383 1.00 66.81 192 PRO A CA 1
ATOM 1427 C C . PRO A 1 192 ? 25.370 8.972 -28.872 1.00 66.81 192 PRO A C 1
ATOM 1429 O O . PRO A 1 192 ? 25.688 9.952 -28.209 1.00 66.81 192 PRO A O 1
ATOM 1432 N N . GLY A 1 193 ? 26.243 8.009 -29.183 1.00 68.69 193 GLY A N 1
ATOM 1433 C CA . GLY A 1 193 ? 27.644 7.999 -28.734 1.00 68.69 193 GLY A CA 1
ATOM 1434 C C . GLY A 1 193 ? 27.924 7.142 -27.493 1.00 68.69 193 GLY A C 1
ATOM 1435 O O . GLY A 1 193 ? 29.084 6.811 -27.249 1.00 68.69 193 GLY A O 1
ATOM 1436 N N . VAL A 1 194 ? 26.894 6.696 -26.766 1.00 72.00 194 VAL A N 1
ATOM 1437 C CA . VAL A 1 194 ? 27.034 5.758 -25.641 1.00 72.00 194 VAL A CA 1
ATOM 1438 C C . VAL A 1 194 ? 26.917 4.323 -26.159 1.00 72.00 194 VAL A C 1
ATOM 1440 O O . VAL A 1 194 ? 25.907 3.934 -26.743 1.00 72.00 194 VAL A O 1
ATOM 1443 N N . LYS A 1 195 ? 27.975 3.522 -25.974 1.00 62.66 195 LYS A N 1
ATOM 1444 C CA . LYS A 1 195 ? 28.036 2.134 -26.475 1.00 62.66 195 LYS A CA 1
ATOM 1445 C C . LYS A 1 195 ? 27.303 1.126 -25.587 1.00 62.66 195 LYS A C 1
ATOM 1447 O O . LYS A 1 195 ? 26.954 0.051 -26.064 1.00 62.66 195 LYS A O 1
ATOM 1452 N N . THR A 1 196 ? 27.099 1.447 -24.316 1.00 67.00 196 THR A N 1
ATOM 1453 C CA . THR A 1 196 ? 26.500 0.555 -23.319 1.00 67.00 196 THR A CA 1
ATOM 1454 C C . THR A 1 196 ? 25.038 0.913 -23.097 1.00 67.00 196 THR A C 1
ATOM 1456 O O . THR A 1 196 ? 24.722 2.020 -22.667 1.00 67.00 196 THR A O 1
ATOM 1459 N N . SER A 1 197 ? 24.140 -0.029 -23.385 1.00 73.81 197 SER A N 1
ATOM 1460 C CA . SER A 1 197 ? 22.739 0.059 -22.974 1.00 73.81 197 SER A CA 1
ATOM 1461 C C . SER A 1 197 ? 22.616 0.006 -21.463 1.00 73.81 197 SER A C 1
ATOM 1463 O O . SER A 1 197 ? 23.319 -0.772 -20.822 1.00 73.81 197 SER A O 1
ATOM 1465 N N . ILE A 1 198 ? 21.699 0.802 -20.916 1.00 83.38 198 ILE A N 1
ATOM 1466 C CA . ILE A 1 198 ? 21.355 0.747 -19.496 1.00 83.38 198 ILE A CA 1
ATOM 1467 C C . ILE A 1 198 ? 20.837 -0.660 -19.187 1.00 83.38 198 ILE A C 1
ATOM 1469 O O . ILE A 1 198 ? 19.905 -1.139 -19.841 1.00 83.38 198 ILE A O 1
ATOM 1473 N N . ASP A 1 199 ? 21.445 -1.320 -18.204 1.00 88.19 199 ASP A N 1
ATOM 1474 C CA . ASP A 1 199 ? 21.018 -2.649 -17.792 1.00 88.19 199 ASP A CA 1
ATOM 1475 C C . ASP A 1 199 ? 19.749 -2.561 -16.941 1.00 88.19 199 ASP A C 1
ATOM 1477 O O . ASP A 1 199 ? 19.729 -2.006 -15.846 1.00 88.19 199 ASP A O 1
ATOM 1481 N N . THR A 1 200 ? 18.666 -3.127 -17.460 1.00 91.38 200 THR A N 1
ATOM 1482 C CA . THR A 1 200 ? 17.365 -3.173 -16.786 1.00 91.38 200 THR A CA 1
ATOM 1483 C C . THR A 1 200 ? 17.278 -4.243 -15.691 1.00 91.38 200 THR A C 1
ATOM 1485 O O . THR A 1 200 ? 16.301 -4.252 -14.947 1.00 91.38 200 THR A O 1
ATOM 1488 N N . GLN A 1 201 ? 18.248 -5.164 -15.604 1.00 92.44 201 GLN A N 1
ATOM 1489 C CA . GLN A 1 201 ? 18.335 -6.151 -14.517 1.00 92.44 201 GLN A CA 1
ATOM 1490 C C . GLN A 1 201 ? 19.040 -5.591 -13.278 1.00 92.44 201 GLN A C 1
ATOM 1492 O O . GLN A 1 201 ? 18.670 -5.956 -12.169 1.00 92.44 201 GLN A O 1
ATOM 1497 N N . HIS A 1 202 ? 19.974 -4.660 -13.471 1.00 92.81 202 HIS A N 1
ATOM 1498 C CA . HIS A 1 202 ? 20.732 -3.992 -12.409 1.00 92.81 202 HIS A CA 1
ATOM 1499 C C . HIS A 1 202 ? 20.519 -2.474 -12.487 1.00 92.81 202 HIS A C 1
ATOM 1501 O O . HIS A 1 202 ? 21.461 -1.678 -12.500 1.00 92.81 202 HIS A O 1
ATOM 1507 N N . PHE A 1 203 ? 19.257 -2.056 -12.622 1.00 94.44 203 PHE A N 1
ATOM 1508 C CA . PHE A 1 203 ? 18.923 -0.670 -12.927 1.00 94.44 203 PHE A CA 1
ATOM 1509 C C . PHE A 1 203 ? 19.217 0.242 -11.736 1.00 94.44 203 PHE A C 1
ATOM 1511 O O . PHE A 1 203 ? 18.723 0.011 -10.630 1.00 94.44 203 PHE A O 1
ATOM 1518 N N . SER A 1 204 ? 19.981 1.302 -11.997 1.00 93.75 204 SER A N 1
ATOM 1519 C CA . SER A 1 204 ? 20.301 2.360 -11.040 1.00 93.75 204 SER A CA 1
ATOM 1520 C C . SER A 1 204 ? 20.159 3.726 -11.709 1.00 93.75 204 SER A C 1
ATOM 1522 O O . SER A 1 204 ? 20.557 3.894 -12.861 1.00 93.75 204 SER A O 1
ATOM 1524 N N . THR A 1 205 ? 19.589 4.699 -11.005 1.00 93.06 205 THR A N 1
ATOM 1525 C CA . THR A 1 205 ? 19.484 6.095 -11.447 1.00 93.06 205 THR A CA 1
ATOM 1526 C C . THR A 1 205 ? 19.271 7.016 -10.248 1.00 93.06 205 THR A C 1
ATOM 1528 O O . THR A 1 205 ? 18.674 6.615 -9.248 1.00 93.06 205 THR A O 1
ATOM 1531 N N . ARG A 1 206 ? 19.723 8.266 -10.365 1.00 91.88 206 ARG A N 1
ATOM 1532 C CA . ARG A 1 206 ? 19.416 9.335 -9.403 1.00 91.88 206 ARG A CA 1
ATOM 1533 C C . ARG A 1 206 ? 18.110 10.059 -9.700 1.00 91.88 206 ARG A C 1
ATOM 1535 O O . ARG A 1 206 ? 17.508 10.607 -8.792 1.00 91.88 206 ARG A O 1
ATOM 1542 N N . ASP A 1 207 ? 17.664 9.995 -10.949 1.00 91.88 207 ASP A N 1
ATOM 1543 C CA . ASP A 1 207 ? 16.482 10.688 -11.446 1.00 91.88 207 ASP A CA 1
ATOM 1544 C C . ASP A 1 207 ? 15.624 9.693 -12.239 1.00 91.88 207 ASP A C 1
ATOM 1546 O O . ASP A 1 207 ? 15.796 9.474 -13.444 1.00 91.88 207 ASP A O 1
ATOM 1550 N N . ALA A 1 208 ? 14.775 8.945 -11.530 1.00 93.69 208 ALA A N 1
ATOM 1551 C CA . ALA A 1 208 ? 13.883 7.983 -12.160 1.00 93.69 208 ALA A CA 1
ATOM 1552 C C . ALA A 1 208 ? 12.655 8.682 -12.755 1.00 93.69 208 ALA A C 1
ATOM 1554 O O . ALA A 1 208 ? 11.872 9.280 -12.024 1.00 93.69 208 ALA A O 1
ATOM 1555 N N . SER A 1 209 ? 12.408 8.479 -14.054 1.00 93.62 209 SER A N 1
ATOM 1556 C CA . SER A 1 209 ? 11.148 8.889 -14.691 1.00 93.62 209 SER A CA 1
ATOM 1557 C C . SER A 1 209 ? 9.915 8.296 -13.990 1.00 93.62 209 SER A C 1
ATOM 1559 O O . SER A 1 209 ? 9.981 7.226 -13.374 1.00 93.62 209 SER A O 1
ATOM 1561 N N . GLY A 1 210 ? 8.738 8.896 -14.176 1.00 94.81 210 GLY A N 1
ATOM 1562 C CA . GLY A 1 210 ? 7.477 8.377 -13.629 1.00 94.81 210 GLY A CA 1
ATOM 1563 C C . GLY A 1 210 ? 7.188 6.892 -13.929 1.00 94.81 210 GLY A C 1
ATOM 1564 O O . GLY A 1 210 ? 6.651 6.184 -13.081 1.00 94.81 210 GLY A O 1
ATOM 1565 N N . SER A 1 211 ? 7.567 6.384 -15.108 1.00 94.38 211 SER A N 1
ATOM 1566 C CA . SER A 1 211 ? 7.335 4.974 -15.476 1.00 94.38 211 SER A CA 1
ATOM 1567 C C . SER A 1 211 ? 8.356 4.013 -14.862 1.00 94.38 211 SER A C 1
ATOM 1569 O O . SER A 1 211 ? 7.977 2.957 -14.356 1.00 94.38 211 SER A O 1
ATOM 1571 N N . THR A 1 212 ? 9.638 4.389 -14.860 1.00 95.25 212 THR A N 1
ATOM 1572 C CA . THR A 1 212 ? 10.710 3.582 -14.267 1.00 95.25 212 THR A CA 1
ATOM 1573 C C . THR A 1 212 ? 10.599 3.571 -12.747 1.00 95.25 212 THR A C 1
ATOM 1575 O O . THR A 1 212 ? 10.711 2.506 -12.155 1.00 95.25 212 THR A O 1
ATOM 1578 N N . SER A 1 213 ? 10.273 4.703 -12.115 1.00 96.81 213 SER A N 1
ATOM 1579 C CA . SER A 1 213 ? 10.009 4.777 -10.670 1.00 96.81 213 SER A CA 1
ATOM 1580 C C . SER A 1 213 ? 8.831 3.894 -10.251 1.00 96.81 213 SER A C 1
ATOM 1582 O O . SER A 1 213 ? 8.942 3.163 -9.267 1.00 96.81 213 SER A O 1
ATOM 1584 N N . GLN A 1 214 ? 7.726 3.891 -11.008 1.00 97.75 214 GLN A N 1
ATOM 1585 C CA . GLN A 1 214 ? 6.576 3.035 -10.704 1.00 97.75 214 GLN A CA 1
ATOM 1586 C C . GLN A 1 214 ? 6.870 1.548 -10.952 1.00 97.75 214 GLN A C 1
ATOM 1588 O O . GLN A 1 214 ? 6.454 0.707 -10.154 1.00 97.75 214 GLN A O 1
ATOM 1593 N N . ALA A 1 215 ? 7.619 1.216 -12.010 1.00 96.94 215 ALA A N 1
ATOM 1594 C CA . ALA A 1 215 ? 8.097 -0.145 -12.247 1.00 96.94 215 ALA A CA 1
ATOM 1595 C C . ALA A 1 215 ? 8.960 -0.638 -11.075 1.00 96.94 215 ALA A C 1
ATOM 1597 O O . ALA A 1 215 ? 8.695 -1.711 -10.534 1.00 96.94 215 ALA A O 1
ATOM 1598 N N . THR A 1 216 ? 9.924 0.174 -10.632 1.00 97.12 216 THR A N 1
ATOM 1599 C CA . THR A 1 216 ? 10.749 -0.112 -9.452 1.00 97.12 216 THR A CA 1
ATOM 1600 C C . THR A 1 216 ? 9.887 -0.304 -8.206 1.00 97.12 216 THR A C 1
ATOM 1602 O O . THR A 1 216 ? 10.084 -1.277 -7.488 1.00 97.12 216 THR A O 1
ATOM 1605 N N . ASN A 1 217 ? 8.883 0.549 -7.979 1.00 97.00 217 ASN A N 1
ATOM 1606 C CA . ASN A 1 217 ? 7.977 0.450 -6.829 1.00 97.00 217 ASN A CA 1
ATOM 1607 C C . ASN A 1 217 ? 7.237 -0.903 -6.787 1.00 97.00 217 ASN A C 1
ATOM 1609 O O . ASN A 1 217 ? 7.102 -1.515 -5.730 1.00 97.00 217 ASN A O 1
ATOM 1613 N N . VAL A 1 218 ? 6.805 -1.417 -7.947 1.00 97.44 218 VAL A N 1
ATOM 1614 C CA . VAL A 1 218 ? 6.193 -2.754 -8.049 1.00 97.44 218 VAL A CA 1
ATOM 1615 C C . VAL A 1 218 ? 7.205 -3.860 -7.739 1.00 97.44 218 VAL A C 1
ATOM 1617 O O . VAL A 1 218 ? 6.878 -4.786 -7.000 1.00 97.44 218 VAL A O 1
ATOM 1620 N N . ILE A 1 219 ? 8.423 -3.776 -8.277 1.00 96.88 219 ILE A N 1
ATOM 1621 C CA . ILE A 1 219 ? 9.489 -4.764 -8.043 1.00 96.88 219 ILE A CA 1
ATOM 1622 C C . ILE A 1 219 ? 9.891 -4.804 -6.562 1.00 96.88 219 ILE A C 1
ATOM 1624 O O . ILE A 1 219 ? 9.953 -5.885 -5.981 1.00 96.88 219 ILE A O 1
ATOM 1628 N N . GLU A 1 220 ? 10.063 -3.644 -5.932 1.00 97.06 220 GLU A N 1
ATOM 1629 C CA . GLU A 1 220 ? 10.333 -3.502 -4.495 1.00 97.06 220 GLU A CA 1
ATOM 1630 C C . GLU A 1 220 ? 9.196 -4.077 -3.643 1.00 97.06 220 GLU A C 1
ATOM 1632 O O . GLU A 1 220 ? 9.438 -4.833 -2.705 1.00 97.06 220 GLU A O 1
ATOM 1637 N N . ALA A 1 221 ? 7.935 -3.805 -3.994 1.00 96.75 221 ALA A N 1
ATOM 1638 C CA . ALA A 1 221 ? 6.798 -4.377 -3.274 1.00 96.75 221 ALA A CA 1
ATOM 1639 C C . ALA A 1 221 ? 6.793 -5.918 -3.334 1.00 96.75 221 ALA A C 1
ATOM 1641 O O . ALA A 1 221 ? 6.506 -6.578 -2.330 1.00 96.75 221 ALA A O 1
ATOM 1642 N N . ILE A 1 222 ? 7.144 -6.508 -4.485 1.00 96.06 222 ILE A N 1
ATOM 1643 C CA . ILE A 1 222 ? 7.291 -7.966 -4.636 1.00 96.06 222 ILE A CA 1
ATOM 1644 C C . ILE A 1 222 ? 8.456 -8.479 -3.780 1.00 96.06 222 ILE A C 1
ATOM 1646 O O . ILE A 1 222 ? 8.300 -9.484 -3.081 1.00 96.06 222 ILE A O 1
ATOM 1650 N N . GLU A 1 223 ? 9.596 -7.783 -3.802 1.00 95.50 223 GLU A N 1
ATOM 1651 C CA . GLU A 1 223 ? 10.789 -8.097 -3.008 1.00 95.50 223 GLU A CA 1
ATOM 1652 C C . GLU A 1 223 ? 10.461 -8.144 -1.507 1.00 95.50 223 GLU A C 1
ATOM 1654 O O . GLU A 1 223 ? 10.759 -9.134 -0.835 1.00 95.50 223 GLU A O 1
ATOM 1659 N N . PHE A 1 224 ? 9.740 -7.144 -0.993 1.00 94.94 224 PHE A N 1
ATOM 1660 C CA . PHE A 1 224 ? 9.314 -7.079 0.413 1.00 94.94 224 PHE A CA 1
ATOM 1661 C C . PHE A 1 224 ? 8.245 -8.129 0.760 1.00 94.94 224 PHE A C 1
ATOM 1663 O O . PHE A 1 224 ? 8.040 -8.460 1.927 1.00 94.94 224 PHE A O 1
ATOM 1670 N N . GLY A 1 225 ? 7.604 -8.723 -0.252 1.00 95.25 225 GLY A N 1
ATOM 1671 C CA . GLY A 1 225 ? 6.657 -9.822 -0.098 1.00 95.25 225 GLY A CA 1
ATOM 1672 C C . GLY A 1 225 ? 5.189 -9.409 -0.065 1.00 95.25 225 GLY A C 1
ATOM 1673 O O . GLY A 1 225 ? 4.400 -10.115 0.562 1.00 95.25 225 GLY A O 1
ATOM 1674 N N . ALA A 1 226 ? 4.819 -8.315 -0.736 1.00 96.75 226 ALA A N 1
ATOM 1675 C CA . ALA A 1 226 ? 3.431 -7.873 -0.859 1.00 96.75 226 ALA A CA 1
ATOM 1676 C C . ALA A 1 226 ? 2.521 -8.983 -1.412 1.00 96.75 226 ALA A C 1
ATOM 1678 O O . ALA A 1 226 ? 2.919 -9.759 -2.287 1.00 96.75 226 ALA A O 1
ATOM 1679 N N . LYS A 1 227 ? 1.273 -9.033 -0.936 1.00 96.88 227 LYS A N 1
ATOM 1680 C CA . LYS A 1 227 ? 0.234 -9.950 -1.450 1.00 96.88 227 LYS A CA 1
ATOM 1681 C C . LYS A 1 227 ? -0.877 -9.240 -2.201 1.00 96.88 227 LYS A C 1
ATOM 1683 O O . LYS A 1 227 ? -1.620 -9.890 -2.939 1.00 96.88 227 LYS A O 1
ATOM 1688 N N . ALA A 1 228 ? -0.963 -7.920 -2.081 1.00 97.94 228 ALA A N 1
ATOM 1689 C CA . ALA A 1 228 ? -1.836 -7.105 -2.905 1.00 97.94 228 ALA A CA 1
ATOM 1690 C C . ALA A 1 228 ? -1.167 -5.783 -3.282 1.00 97.94 228 ALA A C 1
ATOM 1692 O O . ALA A 1 228 ? -0.546 -5.133 -2.446 1.00 97.94 228 ALA A O 1
ATOM 1693 N N . LEU A 1 229 ? -1.339 -5.379 -4.539 1.00 98.44 229 LEU A N 1
ATOM 1694 C CA . LEU A 1 229 ? -0.953 -4.064 -5.041 1.00 98.44 229 LEU A CA 1
ATOM 1695 C C . LEU A 1 229 ? -2.200 -3.194 -5.200 1.00 98.44 229 LEU A C 1
ATOM 1697 O O . LEU A 1 229 ? -3.190 -3.626 -5.797 1.00 98.44 229 LEU A O 1
ATOM 1701 N N . LEU A 1 230 ? -2.144 -1.973 -4.679 1.00 98.56 230 LEU A N 1
ATOM 1702 C CA . LEU A 1 230 ? -3.194 -0.966 -4.787 1.00 98.56 230 LEU A CA 1
ATOM 1703 C C . LEU A 1 230 ? -2.709 0.119 -5.745 1.00 98.56 230 LEU A C 1
ATOM 1705 O O . LEU A 1 230 ? -1.672 0.735 -5.509 1.00 98.56 230 LEU A O 1
ATOM 1709 N N . VAL A 1 231 ? -3.430 0.312 -6.845 1.00 98.06 231 VAL A N 1
ATOM 1710 C CA . VAL A 1 231 ? -2.997 1.176 -7.946 1.00 98.06 231 VAL A CA 1
ATOM 1711 C C . VAL A 1 231 ? -4.130 2.127 -8.299 1.00 98.06 231 VAL A C 1
ATOM 1713 O O . VAL A 1 231 ? -5.254 1.684 -8.540 1.00 98.06 231 VAL A O 1
ATOM 1716 N N . ASP A 1 232 ? -3.837 3.420 -8.369 1.00 97.12 232 ASP A N 1
ATOM 1717 C CA . ASP A 1 232 ? -4.783 4.425 -8.851 1.00 97.12 232 ASP A CA 1
ATOM 1718 C C . ASP A 1 232 ? -4.266 5.073 -10.137 1.00 97.12 232 ASP A C 1
ATOM 1720 O O . ASP A 1 232 ? -3.140 5.576 -10.179 1.00 97.12 232 ASP A O 1
ATOM 1724 N N . GLU A 1 233 ? -5.075 5.018 -11.199 1.00 95.75 233 GLU A N 1
ATOM 1725 C CA . GLU A 1 233 ? -4.761 5.591 -12.511 1.00 95.75 233 GLU A CA 1
ATOM 1726 C C . GLU A 1 233 ? -4.412 7.084 -12.412 1.00 95.75 233 GLU A C 1
ATOM 1728 O O . GLU A 1 233 ? -3.477 7.518 -13.081 1.00 95.75 233 GLU A O 1
ATOM 1733 N N . ASP A 1 234 ? -5.076 7.840 -11.529 1.00 93.75 234 ASP A N 1
ATOM 1734 C CA . ASP A 1 234 ? -4.924 9.302 -11.431 1.00 93.75 234 ASP A CA 1
ATOM 1735 C C . ASP A 1 234 ? -3.535 9.747 -10.919 1.00 93.75 234 ASP A C 1
ATOM 1737 O O . ASP A 1 234 ? -3.127 10.889 -11.130 1.00 93.75 234 ASP A O 1
ATOM 1741 N N . ILE A 1 235 ? -2.790 8.856 -10.254 1.00 94.00 235 ILE A N 1
ATOM 1742 C CA . ILE A 1 235 ? -1.447 9.119 -9.690 1.00 94.00 235 ILE A CA 1
ATOM 1743 C C . ILE A 1 235 ? -0.369 8.175 -10.246 1.00 94.00 235 ILE A C 1
ATOM 1745 O O . ILE A 1 235 ? 0.740 8.086 -9.708 1.00 94.00 235 ILE A O 1
ATOM 1749 N N . SER A 1 236 ? -0.700 7.447 -11.310 1.00 96.38 236 SER A N 1
ATOM 1750 C CA . SER A 1 236 ? 0.197 6.513 -11.986 1.00 96.38 236 SER A CA 1
ATOM 1751 C C . SER A 1 236 ? 0.750 7.112 -13.276 1.00 96.38 236 SER A C 1
ATOM 1753 O O . SER A 1 236 ? 0.153 7.997 -13.888 1.00 96.38 236 SER A O 1
ATOM 1755 N N . ALA A 1 237 ? 1.885 6.597 -13.745 1.00 95.69 237 ALA A N 1
ATOM 1756 C CA . ALA A 1 237 ? 2.391 6.943 -15.063 1.00 95.69 237 ALA A CA 1
ATOM 1757 C C . ALA A 1 237 ? 1.499 6.300 -16.136 1.00 95.69 237 ALA A C 1
ATOM 1759 O O . ALA A 1 237 ? 1.395 5.075 -16.219 1.00 95.69 237 ALA A O 1
ATOM 1760 N N . ALA A 1 238 ? 0.878 7.116 -16.993 1.00 93.00 238 ALA A N 1
ATOM 1761 C CA . ALA A 1 238 ? -0.067 6.642 -18.010 1.00 93.00 238 ALA A CA 1
ATOM 1762 C C . ALA A 1 238 ? 0.527 5.532 -18.900 1.00 93.00 238 ALA A C 1
ATOM 1764 O O . ALA A 1 238 ? -0.091 4.484 -19.084 1.00 93.00 238 ALA A O 1
ATOM 1765 N N . ASN A 1 239 ? 1.769 5.726 -19.360 1.00 90.56 239 ASN A N 1
ATOM 1766 C CA . ASN A 1 239 ? 2.487 4.779 -20.222 1.00 90.56 239 ASN A CA 1
ATOM 1767 C C . ASN A 1 239 ? 2.836 3.463 -19.504 1.00 90.56 239 ASN A C 1
ATOM 1769 O O . ASN A 1 239 ? 3.019 2.435 -20.153 1.00 90.56 239 ASN A O 1
ATOM 1773 N N . PHE A 1 240 ? 2.926 3.488 -18.169 1.00 94.75 240 PHE A N 1
ATOM 1774 C CA . PHE A 1 240 ? 3.104 2.290 -17.354 1.00 94.75 240 PHE A CA 1
ATOM 1775 C C . PHE A 1 240 ? 1.773 1.569 -17.124 1.00 94.75 240 PHE A C 1
ATOM 1777 O O . PHE A 1 240 ? 1.739 0.345 -17.101 1.00 94.75 240 PHE A O 1
ATOM 1784 N N . MET A 1 241 ? 0.661 2.293 -16.987 1.00 94.44 241 MET A N 1
ATOM 1785 C CA . MET A 1 241 ? -0.647 1.687 -16.725 1.00 94.44 241 MET A CA 1
ATOM 1786 C C . MET A 1 241 ? -1.163 0.877 -17.907 1.00 94.44 241 MET A C 1
ATOM 1788 O O . MET A 1 241 ? -1.561 -0.279 -17.747 1.00 94.44 241 MET A O 1
ATOM 1792 N N . ALA A 1 242 ? -1.173 1.476 -19.094 1.00 90.38 242 ALA A N 1
ATOM 1793 C CA . ALA A 1 242 ? -1.715 0.847 -20.284 1.00 90.38 242 ALA A CA 1
ATOM 1794 C C . ALA A 1 242 ? -1.153 1.478 -21.557 1.00 90.38 242 ALA A C 1
ATOM 1796 O O . ALA A 1 242 ? -0.552 2.548 -21.551 1.00 90.38 242 ALA A O 1
ATOM 1797 N N . ARG A 1 243 ? -1.386 0.801 -22.679 1.00 84.94 243 ARG A N 1
ATOM 1798 C CA . ARG A 1 243 ? -1.017 1.287 -24.004 1.00 84.94 243 ARG A CA 1
ATOM 1799 C C . ARG A 1 243 ? -2.076 0.848 -24.993 1.00 84.94 243 ARG A C 1
ATOM 1801 O O . ARG A 1 243 ? -2.383 -0.339 -25.040 1.00 84.94 243 ARG A O 1
ATOM 1808 N N . ASP A 1 244 ? -2.617 1.780 -25.769 1.00 78.38 244 ASP A N 1
ATOM 1809 C CA . ASP A 1 244 ? -3.691 1.472 -26.713 1.00 78.38 244 ASP A CA 1
ATOM 1810 C C . ASP A 1 244 ? -3.171 0.841 -28.022 1.00 78.38 244 ASP A C 1
ATOM 1812 O O . ASP A 1 244 ? -1.975 0.845 -28.336 1.00 78.38 244 ASP A O 1
ATOM 1816 N N . GLY A 1 245 ? -4.088 0.289 -28.821 1.00 75.31 245 GLY A N 1
ATOM 1817 C CA . GLY A 1 245 ? -3.754 -0.330 -30.107 1.00 75.31 245 GLY A CA 1
ATOM 1818 C C . GLY A 1 245 ? -3.207 0.626 -31.170 1.00 75.31 245 GLY A C 1
ATOM 1819 O O . GLY A 1 245 ? -2.461 0.190 -32.049 1.00 75.31 245 GLY A O 1
ATOM 1820 N N . ARG A 1 246 ? -3.539 1.919 -31.101 1.00 81.12 246 ARG A N 1
ATOM 1821 C CA . ARG A 1 246 ? -3.099 2.923 -32.080 1.00 81.12 246 ARG A CA 1
ATOM 1822 C C . ARG A 1 246 ? -1.637 3.276 -31.854 1.00 81.12 246 ARG A C 1
ATOM 1824 O O . ARG A 1 246 ? -0.853 3.222 -32.796 1.00 81.12 246 ARG A O 1
ATOM 1831 N N . MET A 1 247 ? -1.263 3.548 -30.608 1.00 82.12 247 MET A N 1
ATOM 1832 C CA . MET A 1 247 ? 0.111 3.838 -30.222 1.00 82.12 247 MET A CA 1
ATOM 1833 C C . MET A 1 247 ? 1.021 2.639 -30.489 1.00 82.12 247 MET A C 1
ATOM 1835 O O . MET A 1 247 ? 2.099 2.811 -31.050 1.00 82.12 247 MET A O 1
ATOM 1839 N N . ARG A 1 248 ? 0.549 1.412 -30.210 1.00 78.12 248 ARG A N 1
ATOM 1840 C CA . ARG A 1 248 ? 1.261 0.178 -30.597 1.00 78.12 248 ARG A CA 1
ATOM 1841 C C . ARG A 1 248 ? 1.530 0.091 -32.102 1.00 78.12 248 ARG A C 1
ATOM 1843 O O . ARG A 1 248 ? 2.567 -0.423 -32.494 1.00 78.12 248 ARG A O 1
ATOM 1850 N N . SER A 1 249 ? 0.602 0.571 -32.931 1.00 78.44 249 SER A N 1
ATOM 1851 C CA . SER A 1 249 ? 0.749 0.540 -34.393 1.00 78.44 249 SER A CA 1
ATOM 1852 C C . SER A 1 249 ? 1.702 1.620 -34.914 1.00 78.44 249 SER A C 1
ATOM 1854 O O . SER A 1 249 ? 2.294 1.446 -35.974 1.00 78.44 249 SER A O 1
ATOM 1856 N N . LEU A 1 250 ? 1.837 2.735 -34.189 1.00 83.50 250 LEU A N 1
ATOM 1857 C CA . LEU A 1 250 ? 2.732 3.835 -34.547 1.00 83.50 250 LEU A CA 1
ATOM 1858 C C . LEU A 1 250 ? 4.172 3.578 -34.081 1.00 83.50 250 LEU A C 1
ATOM 1860 O O . LEU A 1 250 ? 5.111 3.800 -34.840 1.00 83.50 250 LEU A O 1
ATOM 1864 N N . VAL A 1 251 ? 4.342 3.110 -32.842 1.00 82.06 251 VAL A N 1
ATOM 1865 C CA . VAL A 1 251 ? 5.643 2.907 -32.193 1.00 82.06 251 VAL A CA 1
ATOM 1866 C C . VAL A 1 251 ? 5.789 1.430 -31.823 1.00 82.06 251 VAL A C 1
ATOM 1868 O O . VAL A 1 251 ? 5.341 0.979 -30.764 1.00 82.06 251 VAL A O 1
ATOM 1871 N N . MET A 1 252 ? 6.405 0.676 -32.734 1.00 73.00 252 MET A N 1
ATOM 1872 C CA . MET A 1 252 ? 6.583 -0.776 -32.618 1.00 73.00 252 MET A CA 1
ATOM 1873 C C . MET A 1 252 ? 7.676 -1.167 -31.615 1.00 73.00 252 MET A C 1
ATOM 1875 O O . MET A 1 252 ? 7.527 -2.176 -30.931 1.00 73.00 252 MET A O 1
ATOM 1879 N N . ASP A 1 253 ? 8.746 -0.373 -31.529 1.00 73.62 253 ASP A N 1
ATOM 1880 C CA . ASP A 1 253 ? 9.877 -0.595 -30.625 1.00 73.62 253 ASP A CA 1
ATOM 1881 C C . ASP A 1 253 ? 9.712 0.297 -29.391 1.00 73.62 253 ASP A C 1
ATOM 1883 O O . ASP A 1 253 ? 10.035 1.483 -29.406 1.00 73.62 253 ASP A O 1
ATOM 1887 N N . GLU A 1 254 ? 9.069 -0.252 -28.363 1.00 81.12 254 GLU A N 1
ATOM 1888 C CA . GLU A 1 254 ? 8.752 0.444 -27.119 1.00 81.12 254 GLU A CA 1
ATOM 1889 C C . GLU A 1 254 ? 9.391 -0.283 -25.950 1.00 81.12 254 GLU A C 1
ATOM 1891 O O . GLU A 1 254 ? 9.191 -1.486 -25.769 1.00 81.12 254 GLU A O 1
ATOM 1896 N N . SER A 1 255 ? 10.107 0.474 -25.127 1.00 85.56 255 SER A N 1
ATOM 1897 C CA . SER A 1 255 ? 10.846 -0.076 -24.000 1.00 85.56 255 SER A CA 1
ATOM 1898 C C . SER A 1 255 ? 9.928 -0.511 -22.855 1.00 85.56 255 SER A C 1
ATOM 1900 O O . SER A 1 255 ? 10.279 -1.396 -22.079 1.00 85.56 255 SER A O 1
ATOM 1902 N N . ILE A 1 256 ? 8.747 0.100 -22.741 1.00 90.12 256 ILE A N 1
ATOM 1903 C CA . ILE A 1 256 ? 7.828 -0.088 -21.618 1.00 90.12 256 ILE A CA 1
ATOM 1904 C C . ILE A 1 256 ? 6.780 -1.164 -21.933 1.00 90.12 256 ILE A C 1
ATOM 1906 O O . ILE A 1 256 ? 5.946 -1.030 -22.830 1.00 90.12 256 ILE A O 1
ATOM 1910 N N . THR A 1 257 ? 6.774 -2.216 -21.119 1.00 90.50 257 THR A N 1
ATOM 1911 C CA . THR A 1 257 ? 5.702 -3.205 -20.993 1.00 90.50 257 THR A CA 1
ATOM 1912 C C . THR A 1 257 ? 4.726 -2.751 -19.898 1.00 90.50 257 THR A C 1
ATOM 1914 O O . THR A 1 257 ? 5.091 -2.774 -18.722 1.00 90.50 257 THR A O 1
ATOM 1917 N N . PRO A 1 258 ? 3.479 -2.372 -20.237 1.00 92.38 258 PRO A N 1
ATOM 1918 C CA . PRO A 1 258 ? 2.518 -1.873 -19.258 1.00 92.38 258 PRO A CA 1
ATOM 1919 C C . PRO A 1 258 ? 2.135 -2.894 -18.180 1.00 92.38 258 PRO A C 1
ATOM 1921 O O . PRO A 1 258 ? 2.045 -4.100 -18.440 1.00 92.38 258 PRO A O 1
ATOM 1924 N N . LEU A 1 259 ? 1.782 -2.394 -16.994 1.00 94.75 259 LEU A N 1
ATOM 1925 C CA . LEU A 1 259 ? 1.260 -3.163 -15.868 1.00 94.75 259 LEU A CA 1
ATOM 1926 C C . LEU A 1 259 ? 0.059 -4.019 -16.276 1.00 94.75 259 LEU A C 1
ATOM 1928 O O . LEU A 1 259 ? 0.004 -5.195 -15.914 1.00 94.75 259 LEU A O 1
ATOM 1932 N N . LEU A 1 260 ? -0.841 -3.475 -17.103 1.00 92.44 260 LEU A N 1
ATOM 1933 C CA . LEU A 1 260 ? -1.979 -4.196 -17.680 1.00 92.44 260 LEU A CA 1
ATOM 1934 C C . LEU A 1 260 ? -1.602 -5.574 -18.256 1.00 92.44 260 LEU A C 1
ATOM 1936 O O . LEU A 1 260 ? -2.386 -6.517 -18.164 1.00 92.44 260 LEU A O 1
ATOM 1940 N N . TYR A 1 261 ? -0.415 -5.726 -18.847 1.00 89.56 261 TYR A N 1
ATOM 1941 C CA . TYR A 1 261 ? -0.009 -6.996 -19.459 1.00 89.56 261 TYR A CA 1
ATOM 1942 C C . TYR A 1 261 ? 0.539 -7.995 -18.434 1.00 89.56 261 TYR A C 1
ATOM 1944 O O . TYR A 1 261 ? 0.561 -9.199 -18.697 1.00 89.56 261 TYR A O 1
ATOM 1952 N N . ARG A 1 262 ? 0.964 -7.510 -17.261 1.00 90.75 262 ARG A N 1
ATOM 1953 C CA . ARG A 1 262 ? 1.640 -8.286 -16.214 1.00 90.75 262 ARG A CA 1
ATOM 1954 C C . ARG A 1 262 ? 0.758 -8.613 -15.009 1.00 90.75 262 ARG A C 1
ATOM 1956 O O . ARG A 1 262 ? 1.055 -9.597 -14.338 1.00 90.75 262 ARG A O 1
ATOM 1963 N N . VAL A 1 263 ? -0.333 -7.882 -14.752 1.00 93.12 263 VAL A N 1
ATOM 1964 C CA . VAL A 1 263 ? -1.195 -8.098 -13.563 1.00 93.12 263 VAL A CA 1
ATOM 1965 C C . VAL A 1 263 ? -1.701 -9.534 -13.412 1.00 93.12 263 VAL A C 1
ATOM 1967 O O . VAL A 1 263 ? -1.686 -10.090 -12.318 1.00 93.12 263 VAL A O 1
ATOM 1970 N N . ASN A 1 264 ? -2.084 -10.188 -14.512 1.00 90.88 264 ASN A N 1
ATOM 1971 C CA . ASN A 1 264 ? -2.491 -11.594 -14.464 1.00 90.88 264 ASN A CA 1
ATOM 1972 C C . ASN A 1 264 ? -1.308 -12.525 -14.164 1.00 90.88 264 ASN A C 1
ATOM 1974 O O . ASN A 1 264 ? -1.475 -13.514 -13.456 1.00 90.88 264 ASN A O 1
ATOM 1978 N N . GLY A 1 265 ? -0.119 -12.224 -14.691 1.00 90.44 265 GLY A N 1
ATOM 1979 C CA . GLY A 1 265 ? 1.107 -12.963 -14.389 1.00 90.44 265 GLY A CA 1
ATOM 1980 C C . GLY A 1 265 ? 1.489 -12.858 -12.912 1.00 90.44 265 GLY A C 1
ATOM 1981 O O . GLY A 1 265 ? 1.797 -13.876 -12.299 1.00 90.44 265 GLY A O 1
ATOM 1982 N N . LEU A 1 266 ? 1.380 -11.660 -12.325 1.00 92.88 266 LEU A N 1
ATOM 1983 C CA . LEU A 1 266 ? 1.599 -11.427 -10.892 1.00 92.88 266 LEU A CA 1
ATOM 1984 C C . LEU A 1 266 ? 0.694 -12.316 -10.034 1.00 92.88 266 LEU A C 1
ATOM 1986 O O . LEU A 1 266 ? 1.173 -13.024 -9.147 1.00 92.88 266 LEU A O 1
ATOM 1990 N N . TYR A 1 267 ? -0.603 -12.356 -10.338 1.00 94.31 267 TYR A N 1
ATOM 1991 C CA . TYR A 1 267 ? -1.520 -13.202 -9.582 1.00 94.31 267 TYR A CA 1
ATOM 1992 C C . TYR A 1 267 ? -1.291 -14.696 -9.836 1.00 94.31 267 TYR A C 1
ATOM 1994 O O . TYR A 1 267 ? -1.229 -15.487 -8.896 1.00 94.31 267 TYR A O 1
ATOM 2002 N N . ASN A 1 268 ? -1.140 -15.113 -11.092 1.00 91.56 268 ASN A N 1
ATOM 2003 C CA . ASN A 1 268 ? -1.046 -16.533 -11.426 1.00 91.56 268 ASN A CA 1
ATOM 2004 C C . ASN A 1 268 ? 0.253 -17.171 -10.919 1.00 91.56 268 ASN A C 1
ATOM 2006 O O . ASN A 1 268 ? 0.198 -18.286 -10.398 1.00 91.56 268 ASN A O 1
ATOM 2010 N N . SER A 1 269 ? 1.383 -16.466 -11.043 1.00 89.75 269 SER A N 1
ATOM 2011 C CA . SER A 1 269 ? 2.708 -16.977 -10.679 1.00 89.75 269 SER A CA 1
ATOM 2012 C C . SER A 1 269 ? 3.084 -16.682 -9.226 1.00 89.75 269 SER A C 1
ATOM 2014 O O . SER A 1 269 ? 3.632 -17.557 -8.564 1.00 89.75 269 SER A O 1
ATOM 2016 N N . HIS A 1 270 ? 2.763 -15.491 -8.706 1.00 89.44 270 HIS A N 1
ATOM 2017 C CA . HIS A 1 270 ? 3.204 -15.052 -7.369 1.00 89.44 270 HIS A CA 1
ATOM 2018 C C . HIS A 1 270 ? 2.083 -14.969 -6.331 1.00 89.44 270 HIS A C 1
ATOM 2020 O O . HIS A 1 270 ? 2.348 -14.700 -5.159 1.00 89.44 270 HIS A O 1
ATOM 2026 N N . LYS A 1 271 ? 0.825 -15.205 -6.734 1.00 94.62 271 LYS A N 1
ATOM 2027 C CA . LYS A 1 271 ? -0.368 -15.021 -5.884 1.00 94.62 271 LYS A CA 1
ATOM 2028 C C . LYS A 1 271 ? -0.494 -13.599 -5.331 1.00 94.62 271 LYS A C 1
ATOM 2030 O O . LYS A 1 271 ? -1.041 -13.403 -4.249 1.00 94.62 271 LYS A O 1
ATOM 2035 N N . ILE A 1 272 ? -0.022 -12.615 -6.096 1.00 96.81 272 ILE A N 1
ATOM 2036 C CA . ILE A 1 272 ? -0.142 -11.194 -5.762 1.00 96.81 272 ILE A CA 1
ATOM 2037 C C . ILE A 1 272 ? -1.383 -10.639 -6.454 1.00 96.81 272 ILE A C 1
ATOM 2039 O O . ILE A 1 272 ? -1.479 -10.640 -7.681 1.00 96.81 272 ILE A O 1
ATOM 2043 N N . SER A 1 273 ? -2.353 -10.199 -5.661 1.00 97.94 273 SER A N 1
ATOM 2044 C CA . SER A 1 273 ? -3.591 -9.589 -6.148 1.00 97.94 273 SER A CA 1
ATOM 2045 C C . SER A 1 273 ? -3.362 -8.134 -6.564 1.00 97.94 273 SER A C 1
ATOM 2047 O O . SER A 1 273 ? -2.381 -7.503 -6.173 1.00 97.94 273 SER A O 1
ATOM 2049 N N . SER A 1 274 ? -4.261 -7.571 -7.363 1.00 98.25 274 SER A N 1
ATOM 2050 C CA . SER A 1 274 ? -4.192 -6.165 -7.772 1.00 98.25 274 SER A CA 1
ATOM 2051 C C . SER A 1 274 ? -5.570 -5.526 -7.690 1.00 98.25 274 SER A C 1
ATOM 2053 O O . SER A 1 274 ? -6.520 -6.025 -8.290 1.00 98.25 274 SER A O 1
ATOM 2055 N N . ILE A 1 275 ? -5.678 -4.417 -6.963 1.00 98.56 275 ILE A N 1
ATOM 2056 C CA . ILE A 1 275 ? -6.881 -3.586 -6.914 1.00 98.56 275 ILE A CA 1
ATOM 2057 C C . ILE A 1 275 ? -6.551 -2.294 -7.651 1.00 98.56 275 ILE A C 1
ATOM 2059 O O . ILE A 1 275 ? -5.711 -1.519 -7.198 1.00 98.56 275 ILE A O 1
ATOM 2063 N N . VAL A 1 276 ? -7.182 -2.094 -8.806 1.00 98.31 276 VAL A N 1
ATOM 2064 C CA . VAL A 1 276 ? -6.832 -1.012 -9.731 1.00 98.31 276 VAL A CA 1
ATOM 2065 C C . VAL A 1 276 ? -8.025 -0.085 -9.920 1.00 98.31 276 VAL A C 1
ATOM 2067 O O . VAL A 1 276 ? -9.084 -0.514 -10.383 1.00 98.31 276 VAL A O 1
ATOM 2070 N N . VAL A 1 277 ? -7.872 1.189 -9.569 1.00 98.06 277 VAL A N 1
ATOM 2071 C CA . VAL A 1 277 ? -8.833 2.232 -9.945 1.00 98.06 277 VAL A CA 1
ATOM 2072 C C . VAL A 1 277 ? -8.604 2.602 -11.403 1.00 98.06 277 VAL A C 1
ATOM 2074 O O . VAL A 1 277 ? -7.480 2.890 -11.802 1.00 98.06 277 VAL A O 1
ATOM 2077 N N . VAL A 1 278 ? -9.679 2.586 -12.191 1.00 94.62 278 VAL A N 1
ATOM 2078 C CA . VAL A 1 278 ? -9.648 2.900 -13.625 1.00 94.62 278 VAL A CA 1
ATOM 2079 C C . VAL A 1 278 ? -10.860 3.734 -14.025 1.00 94.62 278 VAL A C 1
ATOM 2081 O O . VAL A 1 278 ? -11.992 3.462 -13.620 1.00 94.62 278 VAL A O 1
ATOM 2084 N N . GLY A 1 279 ? -10.643 4.746 -14.852 1.00 87.19 279 GLY A N 1
ATOM 2085 C CA . GLY A 1 279 ? -11.665 5.613 -15.426 1.00 87.19 279 GLY A CA 1
ATOM 2086 C C . GLY A 1 279 ? -11.390 6.025 -16.874 1.00 87.19 279 GLY A C 1
ATOM 2087 O O . GLY A 1 279 ? -12.351 6.325 -17.581 1.00 87.19 279 GLY A O 1
ATOM 2088 N N . GLY A 1 280 ? -10.127 6.021 -17.319 1.00 85.06 280 GLY A N 1
ATOM 2089 C CA . GLY A 1 280 ? -9.733 6.490 -18.651 1.00 85.06 280 GLY A CA 1
ATOM 2090 C C . GLY A 1 280 ? -9.544 5.379 -19.684 1.00 85.06 280 GLY A C 1
ATOM 2091 O O . GLY A 1 280 ? -9.982 5.521 -20.827 1.00 85.06 280 GLY A O 1
ATOM 2092 N N . VAL A 1 281 ? -8.918 4.261 -19.295 1.00 86.69 281 VAL A N 1
ATOM 2093 C CA . VAL A 1 281 ? -8.483 3.225 -20.249 1.00 86.69 281 VAL A CA 1
ATOM 2094 C C . VAL A 1 281 ? -9.328 1.947 -20.195 1.00 86.69 281 VAL A C 1
ATOM 2096 O O . VAL A 1 281 ? -9.311 1.196 -19.222 1.00 86.69 281 VAL A O 1
ATOM 2099 N N . GLY A 1 282 ? -10.028 1.662 -21.300 1.00 86.31 282 GLY A N 1
ATOM 2100 C CA . GLY A 1 282 ? -10.931 0.512 -21.440 1.00 86.31 282 GLY A CA 1
ATOM 2101 C C . GLY A 1 282 ? -10.254 -0.856 -21.592 1.00 86.31 282 GLY A C 1
ATOM 2102 O O . GLY A 1 282 ? -10.877 -1.859 -21.249 1.00 86.31 282 GLY A O 1
ATOM 2103 N N . ASP A 1 283 ? -8.991 -0.922 -22.033 1.00 87.25 283 ASP A N 1
ATOM 2104 C CA . ASP A 1 283 ? -8.250 -2.189 -22.208 1.00 87.25 283 ASP A CA 1
ATOM 2105 C C . ASP A 1 283 ? -8.119 -2.979 -20.887 1.00 87.25 283 ASP A C 1
ATOM 2107 O O . ASP A 1 283 ? -7.952 -4.200 -20.885 1.00 87.25 283 ASP A O 1
ATOM 2111 N N . TRP A 1 284 ? -8.259 -2.305 -19.739 1.00 91.50 284 TRP A N 1
ATOM 2112 C CA . TRP A 1 284 ? -8.319 -2.956 -18.433 1.00 91.50 284 TRP A CA 1
ATOM 2113 C C . TRP A 1 284 ? -9.496 -3.919 -18.282 1.00 91.50 284 TRP A C 1
ATOM 2115 O O . TRP A 1 284 ? -9.402 -4.830 -17.474 1.00 91.50 284 TRP A O 1
ATOM 2125 N N . LEU A 1 285 ? -10.575 -3.803 -19.061 1.00 91.56 285 LEU A N 1
ATOM 2126 C CA . LEU A 1 285 ? -11.740 -4.692 -18.946 1.00 91.56 285 LEU A CA 1
ATOM 2127 C C . LEU A 1 285 ? -11.461 -6.152 -19.365 1.00 91.56 285 LEU A C 1
ATOM 2129 O O . LEU A 1 285 ? -12.299 -7.020 -19.113 1.00 91.56 285 LEU A O 1
ATOM 2133 N N . ASP A 1 286 ? -10.294 -6.441 -19.949 1.00 87.94 286 ASP A N 1
ATOM 2134 C CA . ASP A 1 286 ? -9.909 -7.774 -20.440 1.00 87.94 286 ASP A CA 1
ATOM 2135 C C . ASP A 1 286 ? -9.286 -8.691 -19.369 1.00 87.94 286 ASP A C 1
ATOM 2137 O O . ASP A 1 286 ? -9.249 -9.925 -19.519 1.00 87.94 286 ASP A O 1
ATOM 2141 N N . VAL A 1 287 ? -8.768 -8.097 -18.291 1.00 89.94 287 VAL A N 1
ATOM 2142 C CA . VAL A 1 287 ? -7.963 -8.787 -17.272 1.00 89.94 287 VAL A CA 1
ATOM 2143 C C . VAL A 1 287 ? -8.654 -9.173 -15.958 1.00 89.94 287 VAL A C 1
ATOM 2145 O O . VAL A 1 287 ? -8.159 -10.120 -15.344 1.00 89.94 287 VAL A O 1
ATOM 2148 N N . PRO A 1 288 ? -9.735 -8.525 -15.483 1.00 93.75 288 PRO A N 1
ATOM 2149 C CA . PRO A 1 288 ? -10.151 -8.674 -14.099 1.00 93.75 288 PRO A CA 1
ATOM 2150 C C . PRO A 1 288 ? -10.994 -9.913 -13.839 1.00 93.75 288 PRO A C 1
ATOM 2152 O O . PRO A 1 288 ? -11.762 -10.372 -14.686 1.00 93.75 288 PRO A O 1
ATOM 2155 N N . GLN A 1 289 ? -10.915 -10.405 -12.604 1.00 94.12 289 GLN A N 1
ATOM 2156 C CA . GLN A 1 289 ? -11.853 -11.387 -12.064 1.00 94.12 289 GLN A CA 1
ATOM 2157 C C . GLN A 1 289 ? -13.113 -10.718 -11.499 1.00 94.12 289 GLN A C 1
ATOM 2159 O O . GLN A 1 289 ? -14.174 -11.349 -11.497 1.00 94.12 289 GLN A O 1
ATOM 2164 N N . ASN A 1 290 ? -13.002 -9.464 -11.040 1.00 95.69 290 ASN A N 1
ATOM 2165 C CA . ASN A 1 290 ? -14.099 -8.690 -10.457 1.00 95.69 290 ASN A CA 1
ATOM 2166 C C . ASN A 1 290 ? -14.056 -7.231 -10.923 1.00 95.69 290 ASN A C 1
ATOM 2168 O O . ASN A 1 290 ? -12.981 -6.640 -11.034 1.00 95.69 290 ASN A O 1
ATOM 2172 N N . VAL A 1 291 ? -15.225 -6.632 -11.151 1.00 97.81 291 VAL A N 1
ATOM 2173 C CA . VAL A 1 291 ? -15.336 -5.205 -11.478 1.00 97.81 291 VAL A CA 1
ATOM 2174 C C . VAL A 1 291 ? -16.380 -4.552 -10.587 1.00 97.81 291 VAL A C 1
ATOM 2176 O O . VAL A 1 291 ? -17.571 -4.860 -10.664 1.00 97.81 291 VAL A O 1
ATOM 2179 N N . ILE A 1 292 ? -15.911 -3.620 -9.770 1.00 98.25 292 ILE A N 1
ATOM 2180 C CA . ILE A 1 292 ? -16.710 -2.747 -8.925 1.00 98.25 292 ILE A CA 1
ATOM 2181 C C . ILE A 1 292 ? -16.965 -1.464 -9.713 1.00 98.25 292 ILE A C 1
ATOM 2183 O O . ILE A 1 292 ? -16.022 -0.803 -10.130 1.00 98.25 292 ILE A O 1
ATOM 2187 N N . LEU A 1 293 ? -18.225 -1.098 -9.933 1.00 97.69 293 LEU A N 1
ATOM 2188 C CA . LEU A 1 293 ? -18.601 0.162 -10.573 1.00 97.69 293 LEU A CA 1
ATOM 2189 C C . LEU A 1 293 ? -19.205 1.105 -9.536 1.00 97.69 293 LEU A C 1
ATOM 2191 O O . LEU A 1 293 ? -20.198 0.763 -8.902 1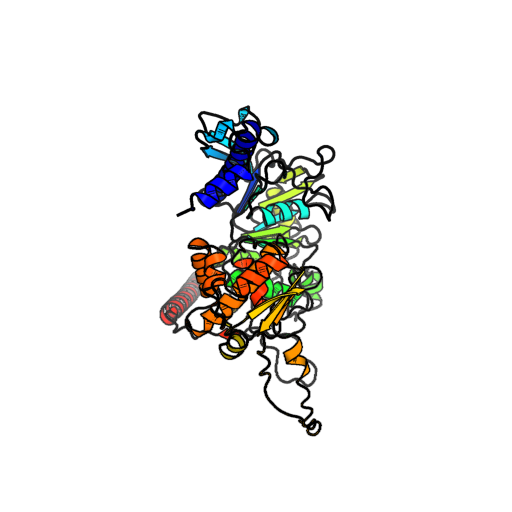.00 97.69 293 LEU A O 1
ATOM 2195 N N . LEU A 1 294 ? -18.634 2.297 -9.413 1.00 97.69 294 LEU A N 1
ATOM 2196 C CA . LEU A 1 294 ? -19.169 3.381 -8.602 1.00 97.69 294 LEU A CA 1
ATOM 2197 C C . LEU A 1 294 ? -19.970 4.352 -9.471 1.00 97.69 294 LEU A C 1
ATOM 2199 O O . LEU A 1 294 ? -19.437 4.995 -10.382 1.00 97.69 294 LEU A O 1
ATOM 2203 N N . ASP A 1 295 ? -21.256 4.484 -9.157 1.00 96.69 295 ASP A N 1
ATOM 2204 C CA . ASP A 1 295 ? -22.142 5.494 -9.730 1.00 96.69 295 ASP A CA 1
ATOM 2205 C C . ASP A 1 295 ? -22.759 6.337 -8.618 1.00 96.69 295 ASP A C 1
ATOM 2207 O O . ASP A 1 295 ? -23.471 5.808 -7.770 1.00 96.69 295 ASP A O 1
ATOM 2211 N N . LYS A 1 296 ? -22.454 7.641 -8.583 1.00 96.25 296 LYS A N 1
ATOM 2212 C CA . LYS A 1 296 ? -22.921 8.556 -7.525 1.00 96.25 296 LYS A CA 1
ATOM 2213 C C . LYS A 1 296 ? -22.688 7.984 -6.118 1.00 96.25 296 LYS A C 1
ATOM 2215 O O . LYS A 1 296 ? -23.585 8.001 -5.279 1.00 96.25 296 LYS A O 1
ATOM 2220 N N . TYR A 1 297 ? -21.483 7.455 -5.886 1.00 96.38 297 TYR A N 1
ATOM 2221 C CA . TYR A 1 297 ? -21.056 6.836 -4.621 1.00 96.38 297 TYR A CA 1
ATOM 2222 C C . TYR A 1 297 ? -21.766 5.514 -4.264 1.00 96.38 297 TYR A C 1
ATOM 2224 O O . TYR A 1 297 ? -21.521 4.961 -3.195 1.00 96.38 297 TYR A O 1
ATOM 2232 N N . ILE A 1 298 ? -22.608 4.981 -5.155 1.00 96.81 298 ILE A N 1
ATOM 2233 C CA . ILE A 1 298 ? -23.279 3.687 -5.004 1.00 96.81 298 ILE A CA 1
ATOM 2234 C C . ILE A 1 298 ? -22.466 2.611 -5.719 1.00 96.81 298 ILE A C 1
ATOM 2236 O O . ILE A 1 298 ? -22.020 2.790 -6.855 1.00 96.81 298 ILE A O 1
ATOM 2240 N N . VAL A 1 299 ? -22.279 1.482 -5.041 1.00 97.94 299 VAL A N 1
ATOM 2241 C CA . VAL A 1 299 ? -21.472 0.359 -5.515 1.00 97.94 299 VAL A CA 1
ATOM 2242 C C . VAL A 1 299 ? -22.334 -0.622 -6.305 1.00 97.94 299 VAL A C 1
ATOM 2244 O O . VAL A 1 299 ? -23.367 -1.096 -5.832 1.00 97.94 299 VAL A O 1
ATOM 2247 N N . HIS A 1 300 ? -21.871 -0.990 -7.495 1.00 97.75 300 HIS A N 1
ATOM 2248 C CA . HIS A 1 300 ? -22.493 -1.984 -8.361 1.00 97.75 300 HIS A CA 1
ATOM 2249 C C . HIS A 1 300 ? -21.491 -3.073 -8.753 1.00 97.75 300 HIS A C 1
ATOM 2251 O O . HIS A 1 300 ? -20.323 -2.798 -9.019 1.00 97.75 300 HIS A O 1
ATOM 2257 N N . ASP A 1 301 ? -21.965 -4.313 -8.863 1.00 98.00 301 ASP A N 1
ATOM 2258 C CA . ASP A 1 301 ? -21.201 -5.385 -9.503 1.00 98.00 301 ASP A CA 1
ATOM 2259 C C . ASP A 1 301 ? -21.337 -5.267 -11.024 1.00 98.00 301 ASP A C 1
ATOM 2261 O O . ASP A 1 301 ? -22.376 -5.584 -11.609 1.00 98.00 301 ASP A O 1
ATOM 2265 N N . ALA A 1 302 ? -20.275 -4.794 -11.670 1.00 97.12 302 ALA A N 1
ATOM 2266 C CA . ALA A 1 302 ? -20.215 -4.634 -13.115 1.00 97.12 302 ALA A CA 1
ATOM 2267 C C . ALA A 1 302 ? -19.428 -5.755 -13.804 1.00 97.12 302 ALA A C 1
ATOM 2269 O O . ALA A 1 302 ? -19.179 -5.659 -15.004 1.00 97.12 302 ALA A O 1
ATOM 2270 N N . THR A 1 303 ? -19.086 -6.841 -13.105 1.00 96.56 303 THR A N 1
ATOM 2271 C CA . THR A 1 303 ? -18.217 -7.910 -13.629 1.00 96.56 303 THR A CA 1
ATOM 2272 C C . THR A 1 303 ? -18.751 -8.499 -14.940 1.00 96.56 303 THR A C 1
ATOM 2274 O O . THR A 1 303 ? -18.034 -8.588 -15.937 1.00 96.56 303 THR A O 1
ATOM 2277 N N . LYS A 1 304 ? -20.048 -8.838 -14.995 1.00 95.88 304 LYS A N 1
ATOM 2278 C CA . LYS A 1 304 ? -20.680 -9.377 -16.218 1.00 95.88 304 LYS A CA 1
ATOM 2279 C C . LYS A 1 304 ? -20.750 -8.342 -17.344 1.00 95.88 304 LYS A C 1
ATOM 2281 O O . LYS A 1 304 ? -20.568 -8.690 -18.510 1.00 95.88 304 LYS A O 1
ATOM 2286 N N . LYS A 1 305 ? -21.008 -7.077 -16.999 1.00 94.88 305 LYS A N 1
ATOM 2287 C CA . LYS A 1 305 ? -21.088 -5.970 -17.960 1.00 94.88 305 LYS A CA 1
ATOM 2288 C C . LYS A 1 305 ? -19.717 -5.695 -18.581 1.00 94.88 305 LYS A C 1
ATOM 2290 O O . LYS A 1 305 ? -19.624 -5.626 -19.801 1.00 94.88 305 LYS A O 1
ATOM 2295 N N . ALA A 1 306 ? -18.667 -5.624 -17.766 1.00 93.44 306 ALA A N 1
ATOM 2296 C CA . ALA A 1 306 ? -17.282 -5.483 -18.204 1.00 93.44 306 ALA A CA 1
ATOM 2297 C C . ALA A 1 306 ? -16.872 -6.613 -19.158 1.00 93.44 306 ALA A C 1
ATOM 2299 O O . ALA A 1 306 ? -16.407 -6.340 -20.261 1.00 93.44 306 ALA A O 1
ATOM 2300 N N . ALA A 1 307 ? -17.162 -7.868 -18.798 1.00 91.44 307 ALA A N 1
ATOM 2301 C CA . ALA A 1 307 ? -16.891 -9.015 -19.663 1.00 91.44 307 ALA A CA 1
ATOM 2302 C C . ALA A 1 307 ? -17.650 -8.952 -21.003 1.00 91.44 307 ALA A C 1
ATOM 2304 O O . ALA A 1 307 ? -17.126 -9.378 -22.030 1.00 91.44 307 ALA A O 1
ATOM 2305 N N . SER A 1 308 ? -18.881 -8.426 -21.018 1.00 92.69 308 SER A N 1
ATOM 2306 C CA . SER A 1 308 ? -19.632 -8.210 -22.261 1.00 92.69 308 SER A CA 1
ATOM 2307 C C . SER A 1 308 ? -19.003 -7.122 -23.133 1.00 92.69 308 SER A C 1
ATOM 2309 O O . SER A 1 308 ? -18.915 -7.304 -24.343 1.00 92.69 308 SER A O 1
ATOM 2311 N N . ILE A 1 309 ? -18.572 -6.007 -22.535 1.00 90.31 309 ILE A N 1
ATOM 2312 C CA . ILE A 1 309 ? -17.929 -4.890 -23.245 1.00 90.31 309 ILE A CA 1
ATOM 2313 C C . ILE A 1 309 ? -16.594 -5.349 -23.837 1.00 90.31 309 ILE A C 1
ATOM 2315 O O . ILE A 1 309 ? -16.378 -5.178 -25.031 1.00 90.31 309 ILE A O 1
ATOM 2319 N N . SER A 1 310 ? -15.755 -6.019 -23.045 1.00 86.88 310 SER A N 1
ATOM 2320 C CA . SER A 1 310 ? -14.496 -6.622 -23.504 1.00 86.88 310 SER A CA 1
ATOM 2321 C C . SER A 1 310 ? -14.703 -7.495 -24.753 1.00 86.88 310 SER A C 1
ATOM 2323 O O . SER A 1 310 ? -14.015 -7.328 -25.754 1.00 86.88 310 SER A O 1
ATOM 2325 N N . ARG A 1 311 ? -15.733 -8.357 -24.772 1.00 84.06 311 ARG A N 1
ATOM 2326 C CA . ARG A 1 311 ? -16.051 -9.195 -25.949 1.00 84.06 311 ARG A CA 1
ATOM 2327 C C . ARG A 1 311 ? -16.561 -8.417 -27.163 1.00 84.06 311 ARG A C 1
ATOM 2329 O O . ARG A 1 311 ? -16.402 -8.902 -28.276 1.00 84.06 311 ARG A O 1
ATOM 2336 N N . GLN A 1 312 ? -17.241 -7.291 -26.956 1.00 83.94 312 GLN A N 1
ATOM 2337 C CA . GLN A 1 312 ? -17.790 -6.466 -28.040 1.00 83.94 312 GLN A CA 1
ATOM 2338 C C . GLN A 1 312 ? -16.719 -5.591 -28.690 1.00 83.94 312 GLN A C 1
ATOM 2340 O O . GLN A 1 312 ? -16.728 -5.408 -29.904 1.00 83.94 312 GLN A O 1
ATOM 2345 N N . PHE A 1 313 ? -15.817 -5.045 -27.876 1.00 74.31 313 PHE A N 1
ATOM 2346 C CA . PHE A 1 313 ? -14.803 -4.077 -28.285 1.00 74.31 313 PHE A CA 1
ATOM 2347 C C . PHE A 1 313 ? -13.399 -4.679 -28.352 1.00 74.31 313 PHE A C 1
ATOM 2349 O O . PHE A 1 313 ? -12.432 -3.921 -28.431 1.00 74.31 313 PHE A O 1
ATOM 2356 N N . SER A 1 314 ? -13.270 -6.008 -28.358 1.00 63.28 314 SER A N 1
ATOM 2357 C CA . SER A 1 314 ? -12.014 -6.716 -28.606 1.00 63.28 314 SER A CA 1
ATOM 2358 C C . SER A 1 314 ? -11.549 -6.459 -30.045 1.00 63.28 314 SER A C 1
ATOM 2360 O O . SER A 1 314 ? -11.722 -7.263 -30.962 1.00 63.28 314 SER A O 1
ATOM 2362 N N . HIS A 1 315 ? -10.962 -5.283 -30.259 1.00 49.69 315 HIS A N 1
ATOM 2363 C CA . HIS A 1 315 ? -10.342 -4.871 -31.507 1.00 49.69 315 HIS A CA 1
ATOM 2364 C C . HIS A 1 315 ? -9.043 -5.659 -31.688 1.00 49.69 315 HIS A C 1
ATOM 2366 O O . HIS A 1 315 ? -7.952 -5.184 -31.390 1.00 49.69 315 HIS A O 1
ATOM 2372 N N . GLY A 1 316 ? -9.184 -6.882 -32.193 1.00 48.62 316 GLY A N 1
ATOM 2373 C CA . GLY A 1 316 ? -8.081 -7.709 -32.652 1.00 48.62 316 GLY A CA 1
ATOM 2374 C C . GLY A 1 316 ? -7.397 -8.492 -31.537 1.00 48.62 316 GLY A C 1
ATOM 2375 O O . GLY A 1 316 ? -6.939 -7.955 -30.534 1.00 48.62 316 GLY A O 1
ATOM 2376 N N . HIS A 1 317 ? -7.250 -9.794 -31.770 1.00 48.12 317 HIS A N 1
ATOM 2377 C CA . HIS A 1 317 ? -6.240 -10.624 -31.126 1.00 48.12 317 HIS A CA 1
ATOM 2378 C C . HIS A 1 317 ? -4.847 -10.123 -31.538 1.00 48.12 317 HIS A C 1
ATOM 2380 O O . HIS A 1 317 ? -4.177 -10.732 -32.368 1.00 48.12 317 HIS A O 1
ATOM 2386 N N . VAL A 1 318 ? -4.430 -8.967 -31.025 1.00 50.03 318 VAL A N 1
ATOM 2387 C CA . VAL A 1 318 ? -3.066 -8.486 -31.213 1.00 50.03 318 VAL A CA 1
ATOM 2388 C C . VAL A 1 318 ? -2.182 -9.385 -30.355 1.00 50.03 318 VAL A C 1
ATOM 2390 O O . VAL A 1 318 ? -2.494 -9.656 -29.197 1.00 50.03 318 VAL A O 1
ATOM 2393 N N . GLN A 1 319 ? -1.128 -9.920 -30.954 1.00 47.91 319 GLN A N 1
ATOM 2394 C CA . GLN A 1 319 ? -0.103 -10.684 -30.258 1.00 47.91 319 GLN A CA 1
ATOM 2395 C C . GLN A 1 319 ? 1.018 -9.717 -29.884 1.00 47.91 319 GLN A C 1
ATOM 2397 O O . GLN A 1 319 ? 1.517 -9.001 -30.751 1.00 47.91 319 GLN A O 1
ATOM 2402 N N . TYR A 1 320 ? 1.443 -9.696 -28.621 1.00 45.38 320 TYR A N 1
ATOM 2403 C CA . TYR A 1 320 ? 2.672 -8.995 -28.247 1.00 45.38 320 TYR A CA 1
ATOM 2404 C C . TYR A 1 320 ? 3.848 -9.890 -28.644 1.00 45.38 320 TYR A C 1
ATOM 2406 O O . TYR A 1 320 ? 3.938 -11.023 -28.167 1.00 45.38 320 TYR A O 1
ATOM 2414 N N . ALA A 1 321 ? 4.688 -9.440 -29.581 1.00 50.88 321 ALA A N 1
ATOM 2415 C CA . ALA A 1 321 ? 5.825 -10.212 -30.103 1.00 50.88 321 ALA A CA 1
ATOM 2416 C C . ALA A 1 321 ? 5.475 -11.661 -30.543 1.00 50.88 321 ALA A C 1
ATOM 2418 O O . ALA A 1 321 ? 6.258 -12.590 -30.353 1.00 50.88 321 ALA A O 1
ATOM 2419 N N . GLY A 1 322 ? 4.275 -11.884 -31.097 1.00 43.56 322 GLY A N 1
ATOM 2420 C CA . GLY A 1 322 ? 3.827 -13.211 -31.550 1.00 43.56 322 GLY A CA 1
ATOM 2421 C C . GLY A 1 322 ? 3.277 -14.149 -30.458 1.00 43.56 322 GLY A C 1
ATOM 2422 O O . GLY A 1 322 ? 3.012 -15.318 -30.742 1.00 43.56 322 GLY A O 1
ATOM 2423 N N . ARG A 1 323 ? 3.082 -13.680 -29.212 1.00 38.22 323 ARG A N 1
ATOM 2424 C CA . ARG A 1 323 ? 2.544 -14.486 -28.098 1.00 38.22 323 ARG A CA 1
ATOM 2425 C C . ARG A 1 323 ? 1.189 -13.971 -27.591 1.00 38.22 323 ARG A C 1
ATOM 2427 O O . ARG A 1 323 ? 1.085 -12.848 -27.110 1.00 38.22 323 ARG A O 1
ATOM 2434 N N . GLY A 1 324 ? 0.183 -14.853 -27.620 1.00 45.12 324 GLY A N 1
ATOM 2435 C CA . GLY A 1 324 ? -1.058 -14.764 -26.833 1.00 45.12 324 GLY A CA 1
ATOM 2436 C C . GLY A 1 324 ? -1.981 -13.570 -27.112 1.00 45.12 324 GLY A C 1
ATOM 2437 O O . GLY A 1 324 ? -1.740 -12.756 -27.994 1.00 45.12 324 GLY A O 1
ATOM 2438 N N . VAL A 1 325 ? -3.071 -13.485 -26.344 1.00 54.12 325 VAL A N 1
ATOM 2439 C CA . VAL A 1 325 ? -3.842 -12.241 -26.192 1.00 54.12 325 VAL A CA 1
ATOM 2440 C C . VAL A 1 325 ? -3.019 -11.355 -25.258 1.00 54.12 325 VAL A C 1
ATOM 2442 O O . VAL A 1 325 ? -2.732 -11.790 -24.142 1.00 54.12 325 VAL A O 1
ATOM 2445 N N . VAL A 1 326 ? -2.614 -10.161 -25.711 1.00 55.59 326 VAL A N 1
ATOM 2446 C CA . VAL A 1 326 ? -1.651 -9.257 -25.034 1.00 55.59 326 VAL A CA 1
ATOM 2447 C C . VAL A 1 326 ? -1.882 -9.107 -23.517 1.00 55.59 326 VAL A C 1
ATOM 2449 O O . VAL A 1 326 ? -0.938 -8.979 -22.746 1.00 55.59 326 VAL A O 1
ATOM 2452 N N . HIS A 1 327 ? -3.131 -9.194 -23.066 1.00 61.47 327 HIS A N 1
ATOM 2453 C CA . HIS A 1 327 ? -3.551 -8.921 -21.691 1.00 61.47 327 HIS A CA 1
ATOM 2454 C C . HIS A 1 327 ? -3.330 -10.077 -20.682 1.00 61.47 327 HIS A C 1
ATOM 2456 O O . HIS A 1 327 ? -3.782 -10.006 -19.536 1.00 61.47 327 HIS A O 1
ATOM 2462 N N . ARG A 1 328 ? -2.664 -11.177 -21.067 1.00 66.38 328 ARG A N 1
ATOM 2463 C CA . ARG A 1 328 ? -2.410 -12.336 -20.177 1.00 66.38 328 ARG A CA 1
ATOM 2464 C C . ARG A 1 328 ? -1.012 -12.926 -20.347 1.00 66.38 328 ARG A C 1
ATOM 2466 O O . ARG A 1 328 ? -0.869 -14.134 -20.546 1.00 66.38 328 ARG A O 1
ATOM 2473 N N . LEU A 1 329 ? 0.019 -12.087 -20.284 1.00 71.31 329 LEU A N 1
ATOM 2474 C CA . LEU A 1 329 ? 1.389 -12.592 -20.283 1.00 71.31 329 LEU A CA 1
ATOM 2475 C C . LEU A 1 329 ? 1.659 -13.357 -18.983 1.00 71.31 329 LEU A C 1
ATOM 2477 O O . LEU A 1 329 ? 1.251 -12.943 -17.895 1.00 71.31 329 LEU A O 1
ATOM 2481 N N . GLN A 1 330 ? 2.354 -14.487 -19.100 1.00 78.50 330 GLN A N 1
ATOM 2482 C CA . GLN A 1 330 ? 2.908 -15.159 -17.930 1.00 78.50 330 GLN A CA 1
ATOM 2483 C C . GLN A 1 330 ? 4.024 -14.299 -17.330 1.00 78.50 330 GLN A C 1
ATOM 2485 O O . GLN A 1 330 ? 4.681 -13.524 -18.035 1.00 78.50 330 GLN A O 1
ATOM 2490 N N . TRP A 1 331 ? 4.226 -14.422 -16.019 1.00 83.50 331 TRP A N 1
ATOM 2491 C CA . TRP A 1 331 ? 5.383 -13.812 -15.383 1.00 83.50 331 TRP A CA 1
ATOM 2492 C C . TRP A 1 331 ? 6.637 -14.603 -15.747 1.00 83.50 331 TRP A C 1
ATOM 2494 O O . TRP A 1 331 ? 6.698 -15.812 -15.525 1.00 83.50 331 TRP A O 1
ATOM 2504 N N . GLU A 1 332 ? 7.630 -13.929 -16.313 1.00 83.31 332 GLU A N 1
ATOM 2505 C CA . GLU A 1 332 ? 8.893 -14.552 -16.700 1.00 83.31 332 GLU A CA 1
ATOM 2506 C C . GLU A 1 332 ? 9.861 -14.539 -15.516 1.00 83.31 332 GLU A C 1
ATOM 2508 O O . GLU A 1 332 ? 10.003 -13.516 -14.848 1.00 83.31 332 GLU A O 1
ATOM 2513 N N . ARG A 1 333 ? 10.572 -15.652 -15.276 1.00 82.19 333 ARG A N 1
ATOM 2514 C CA . ARG A 1 333 ? 11.523 -15.773 -14.153 1.00 82.19 333 ARG A CA 1
ATOM 2515 C C . ARG A 1 333 ? 12.579 -14.663 -14.165 1.00 82.19 333 ARG A C 1
ATOM 2517 O O . ARG A 1 333 ? 12.933 -14.175 -13.100 1.00 82.19 333 ARG A O 1
ATOM 2524 N N . LYS A 1 334 ? 13.012 -14.232 -15.356 1.00 84.62 334 LYS A N 1
ATOM 2525 C CA . LYS A 1 334 ? 13.985 -13.145 -15.549 1.00 84.62 334 LYS A CA 1
ATOM 2526 C C . LYS A 1 334 ? 13.521 -11.803 -14.966 1.00 84.62 334 LYS A C 1
ATOM 2528 O O . LYS A 1 334 ? 14.350 -11.019 -14.533 1.00 84.62 334 LYS A O 1
ATOM 2533 N N . GLY A 1 335 ? 12.213 -11.549 -14.941 1.00 81.81 335 GLY A N 1
ATOM 2534 C CA . GLY A 1 335 ? 11.641 -10.314 -14.404 1.00 81.81 335 GLY A CA 1
ATOM 2535 C C . GLY A 1 335 ? 11.405 -10.332 -12.892 1.00 81.81 335 GLY A C 1
ATOM 2536 O O . GLY A 1 335 ? 10.870 -9.371 -12.352 1.00 81.81 335 GLY A O 1
ATOM 2537 N N . THR A 1 336 ? 11.726 -11.429 -12.203 1.00 87.75 336 THR A N 1
ATOM 2538 C CA . THR A 1 336 ? 11.584 -11.528 -10.744 1.00 87.75 336 THR A CA 1
ATOM 2539 C C . THR A 1 336 ? 12.658 -10.675 -10.050 1.00 87.75 336 THR A C 1
ATOM 2541 O O . THR A 1 336 ? 13.792 -10.651 -10.538 1.00 87.75 336 THR A O 1
ATOM 2544 N N . PRO A 1 337 ? 12.338 -9.990 -8.931 1.00 87.94 337 PRO A N 1
ATOM 2545 C CA . PRO A 1 337 ? 13.324 -9.208 -8.188 1.00 87.94 337 PRO A CA 1
ATOM 2546 C C . PRO A 1 337 ? 14.555 -10.043 -7.819 1.00 87.94 337 PRO A C 1
ATOM 2548 O O . PRO A 1 337 ? 14.429 -11.215 -7.456 1.00 87.94 337 PRO A O 1
ATOM 2551 N N . LEU A 1 338 ? 15.734 -9.429 -7.912 1.00 88.19 338 LEU A N 1
ATOM 2552 C CA . LEU A 1 338 ? 16.983 -10.023 -7.445 1.00 88.19 338 LEU A CA 1
ATOM 2553 C C . LEU A 1 338 ? 17.027 -9.979 -5.916 1.00 88.19 338 LEU A C 1
ATOM 2555 O O . LEU A 1 338 ? 16.504 -9.049 -5.302 1.00 88.19 338 LEU A O 1
ATOM 2559 N N . LEU A 1 339 ? 17.651 -10.982 -5.300 1.00 90.62 339 LEU A N 1
ATOM 2560 C CA . LEU A 1 339 ? 17.914 -10.953 -3.865 1.00 90.62 339 LEU A CA 1
ATOM 2561 C C . LEU A 1 339 ? 19.115 -10.050 -3.608 1.00 90.62 339 LEU A C 1
ATOM 2563 O O . LEU A 1 339 ? 20.235 -10.368 -4.005 1.00 90.62 339 LEU A O 1
ATOM 2567 N N . ARG A 1 340 ? 18.861 -8.932 -2.936 1.00 94.31 340 ARG A N 1
ATOM 2568 C CA . ARG A 1 340 ? 19.855 -7.896 -2.660 1.00 94.31 340 ARG A CA 1
ATOM 2569 C C . ARG A 1 340 ? 19.822 -7.449 -1.202 1.00 94.31 340 ARG A C 1
ATOM 2571 O O . ARG A 1 340 ? 18.849 -7.698 -0.485 1.00 94.31 340 ARG A O 1
ATOM 2578 N N . ARG A 1 341 ? 20.896 -6.796 -0.772 1.00 94.75 341 ARG A N 1
ATOM 2579 C CA . ARG A 1 341 ? 21.128 -6.266 0.582 1.00 94.75 341 ARG A CA 1
ATOM 2580 C C . ARG A 1 341 ? 21.888 -4.937 0.501 1.00 94.75 341 ARG A C 1
ATOM 2582 O O . ARG A 1 341 ? 22.569 -4.721 -0.500 1.00 94.75 341 ARG A O 1
ATOM 2589 N N . PRO A 1 342 ? 21.778 -4.042 1.499 1.00 95.75 342 PRO A N 1
ATOM 2590 C CA . PRO A 1 342 ? 22.673 -2.892 1.590 1.00 95.75 342 PRO A CA 1
ATOM 2591 C C . PRO A 1 342 ? 24.128 -3.367 1.625 1.00 95.75 342 PRO A C 1
ATOM 2593 O O . PRO A 1 342 ? 24.430 -4.345 2.313 1.00 95.75 342 PRO A O 1
ATOM 2596 N N . SER A 1 343 ? 25.008 -2.703 0.880 1.00 94.62 343 SER A N 1
ATOM 2597 C CA . SER A 1 343 ? 26.424 -3.047 0.856 1.00 94.62 343 SER A CA 1
ATOM 2598 C C . SER A 1 343 ? 27.080 -2.731 2.195 1.00 94.62 343 SER A C 1
ATOM 2600 O O . SER A 1 343 ? 26.779 -1.724 2.846 1.00 94.62 343 SER A O 1
ATOM 2602 N N . ASP A 1 344 ? 28.046 -3.560 2.582 1.00 92.44 344 ASP A N 1
ATOM 2603 C CA . ASP A 1 344 ? 28.785 -3.349 3.826 1.00 92.44 344 ASP A CA 1
ATOM 2604 C C . ASP A 1 344 ? 29.545 -2.013 3.823 1.00 92.44 344 ASP A C 1
ATOM 2606 O O . ASP A 1 344 ? 29.689 -1.383 4.870 1.00 92.44 344 ASP A O 1
ATOM 2610 N N . SER A 1 345 ? 30.026 -1.558 2.658 1.00 90.44 345 SER A N 1
ATOM 2611 C CA . SER A 1 345 ? 30.705 -0.263 2.518 1.00 90.44 345 SER A CA 1
ATOM 2612 C C . SER A 1 345 ? 29.784 0.906 2.855 1.00 90.44 345 SER A C 1
ATOM 2614 O O . SER A 1 345 ? 30.199 1.806 3.581 1.00 90.44 345 SER A O 1
ATOM 2616 N N . PHE A 1 346 ? 28.539 0.877 2.373 1.00 90.88 346 PHE A N 1
ATOM 2617 C CA . PHE A 1 346 ? 27.556 1.911 2.670 1.00 90.88 346 PHE A CA 1
ATOM 2618 C C . PHE A 1 346 ? 27.087 1.827 4.126 1.00 90.88 346 PHE A C 1
ATOM 2620 O O . PHE A 1 346 ? 27.053 2.839 4.823 1.00 90.88 346 PHE A O 1
ATOM 2627 N N . SER A 1 347 ? 26.804 0.616 4.618 1.00 91.12 347 SER A N 1
ATOM 2628 C CA . SER A 1 347 ? 26.385 0.377 6.004 1.00 91.12 347 SER A CA 1
ATOM 2629 C C . SER A 1 347 ? 27.382 0.896 7.047 1.00 91.12 347 SER A C 1
ATOM 2631 O O . SER A 1 347 ? 26.957 1.370 8.098 1.00 91.12 347 SER A O 1
ATOM 2633 N N . ARG A 1 348 ? 28.694 0.868 6.765 1.00 89.06 348 ARG A N 1
ATOM 2634 C CA . ARG A 1 348 ? 29.730 1.404 7.673 1.00 89.06 348 ARG A CA 1
ATOM 2635 C C . ARG A 1 348 ? 29.593 2.898 7.962 1.00 89.06 348 ARG A C 1
ATOM 2637 O O . ARG A 1 348 ? 30.065 3.337 9.000 1.00 89.06 348 ARG A O 1
ATOM 2644 N N . ARG A 1 349 ? 28.937 3.671 7.090 1.00 87.75 349 ARG A N 1
ATOM 2645 C CA . ARG A 1 349 ? 28.669 5.100 7.339 1.00 87.75 349 ARG A CA 1
ATOM 2646 C C . ARG A 1 349 ? 27.709 5.316 8.521 1.00 87.75 349 ARG A C 1
ATOM 2648 O O . ARG A 1 349 ? 27.650 6.416 9.053 1.00 87.75 349 ARG A O 1
ATOM 2655 N N . PHE A 1 350 ? 26.986 4.271 8.934 1.00 88.44 350 PHE A N 1
ATOM 2656 C CA . PHE A 1 350 ? 25.936 4.298 9.959 1.00 88.44 350 PHE A CA 1
ATOM 2657 C C . PHE A 1 350 ? 26.168 3.252 11.068 1.00 88.44 350 PHE A C 1
ATOM 2659 O O . PHE A 1 350 ? 25.219 2.771 11.689 1.00 88.44 350 PHE A O 1
ATOM 2666 N N . ASP A 1 351 ? 27.421 2.851 11.294 1.00 85.06 351 ASP A N 1
ATOM 2667 C CA . ASP A 1 351 ? 27.796 1.761 12.205 1.00 85.06 351 ASP A CA 1
ATOM 2668 C C . ASP A 1 351 ? 27.620 2.082 13.701 1.00 85.06 351 ASP A C 1
ATOM 2670 O O . ASP A 1 351 ? 27.417 1.161 14.501 1.00 85.06 351 ASP A O 1
ATOM 2674 N N . SER A 1 352 ? 27.651 3.366 14.067 1.00 86.38 352 SER A N 1
ATOM 2675 C CA . SER A 1 352 ? 27.399 3.879 15.416 1.00 86.38 352 SER A CA 1
ATOM 2676 C C . SER A 1 352 ? 26.860 5.312 15.396 1.00 86.38 352 SER A C 1
ATOM 2678 O O . SER A 1 352 ? 27.019 6.012 14.397 1.00 86.38 352 SER A O 1
ATOM 2680 N N . ASP A 1 353 ? 26.254 5.739 16.509 1.00 84.12 353 ASP A N 1
ATOM 2681 C CA . ASP A 1 353 ? 25.884 7.134 16.808 1.00 84.12 353 ASP A CA 1
ATOM 2682 C C . ASP A 1 353 ? 25.097 7.817 15.677 1.00 84.12 353 ASP A C 1
ATOM 2684 O O . ASP A 1 353 ? 25.386 8.939 15.254 1.00 84.12 353 ASP A O 1
ATOM 2688 N N . VAL A 1 354 ? 24.104 7.099 15.148 1.00 86.56 354 VAL A N 1
ATOM 2689 C CA . VAL A 1 354 ? 23.277 7.574 14.036 1.00 86.56 354 VAL A CA 1
ATOM 2690 C C . VAL A 1 354 ? 22.221 8.540 14.555 1.00 86.56 354 VAL A C 1
ATOM 2692 O O . VAL A 1 354 ? 21.343 8.166 15.333 1.00 86.56 354 VAL A O 1
ATOM 2695 N N . ILE A 1 355 ? 22.257 9.767 14.050 1.00 86.81 355 ILE A N 1
ATOM 2696 C CA . ILE A 1 355 ? 21.252 10.791 14.302 1.00 86.81 355 ILE A CA 1
ATOM 2697 C C . ILE A 1 355 ? 20.166 10.702 13.229 1.00 86.81 355 ILE A C 1
ATOM 2699 O O . ILE A 1 355 ? 20.447 10.680 12.030 1.00 86.81 355 ILE A O 1
ATOM 2703 N N . VAL A 1 356 ? 18.903 10.685 13.665 1.00 90.38 356 VAL A N 1
ATOM 2704 C CA . VAL A 1 356 ? 17.732 10.700 12.777 1.00 90.38 356 VAL A CA 1
ATOM 2705 C C . VAL A 1 356 ? 17.048 12.059 12.861 1.00 90.38 356 VAL A C 1
ATOM 2707 O O . VAL A 1 356 ? 16.510 12.410 13.907 1.00 90.38 356 VAL A O 1
ATOM 2710 N N . SER A 1 357 ? 16.991 12.814 11.768 1.00 89.00 357 SER A N 1
ATOM 2711 C CA . SER A 1 357 ? 16.396 14.158 11.742 1.00 89.00 357 SER A CA 1
ATOM 2712 C C . SER A 1 357 ? 15.211 14.238 10.780 1.00 89.00 357 SER A C 1
ATOM 2714 O O . SER A 1 357 ? 15.262 13.725 9.664 1.00 89.00 357 SER A O 1
ATOM 2716 N N . LEU A 1 358 ? 14.116 14.884 11.202 1.00 89.25 358 LEU A N 1
ATOM 2717 C CA . LEU A 1 358 ? 12.960 15.142 10.334 1.00 89.25 358 LEU A CA 1
ATOM 2718 C C . LEU A 1 358 ? 13.200 16.389 9.482 1.00 89.25 358 LEU A C 1
ATOM 2720 O O . LEU A 1 358 ? 13.493 17.460 10.009 1.00 89.25 358 LEU A O 1
ATOM 2724 N N . LEU A 1 359 ? 12.964 16.264 8.181 1.00 87.94 359 LEU A N 1
ATOM 2725 C CA . LEU A 1 359 ? 13.079 17.336 7.196 1.00 87.94 359 LEU A CA 1
ATOM 2726 C C . LEU A 1 359 ? 11.711 17.698 6.596 1.00 87.94 359 LEU A C 1
ATOM 2728 O O . LEU A 1 359 ? 10.726 16.967 6.756 1.00 87.94 359 LEU A O 1
ATOM 2732 N N . ASP A 1 360 ? 11.646 18.852 5.924 1.00 80.88 360 ASP A N 1
ATOM 2733 C CA . ASP A 1 360 ? 10.471 19.363 5.194 1.00 80.88 360 ASP A CA 1
ATOM 2734 C C . ASP A 1 360 ? 9.150 19.246 5.980 1.00 80.88 360 ASP A C 1
ATOM 2736 O O . ASP A 1 360 ? 8.147 18.665 5.555 1.00 80.88 360 ASP A O 1
ATOM 2740 N N . GLY A 1 361 ? 9.171 19.708 7.233 1.00 75.00 361 GLY A N 1
ATOM 2741 C CA . GLY A 1 361 ? 7.997 19.638 8.095 1.00 75.00 361 GLY A CA 1
ATOM 2742 C C . GLY A 1 361 ? 7.529 18.208 8.393 1.00 75.00 361 GLY A C 1
ATOM 2743 O O . GLY A 1 361 ? 6.357 18.032 8.726 1.00 75.00 361 GLY A O 1
ATOM 2744 N N . GLY A 1 362 ? 8.412 17.207 8.338 1.00 78.62 362 GLY A N 1
ATOM 2745 C CA . GLY A 1 362 ? 8.133 15.798 8.630 1.00 78.62 362 GLY A CA 1
ATOM 2746 C C . GLY A 1 362 ? 7.635 14.991 7.433 1.00 78.62 362 GLY A C 1
ATOM 2747 O O . GLY A 1 362 ? 6.814 14.091 7.614 1.00 78.62 362 GLY A O 1
ATOM 2748 N N . ARG A 1 363 ? 8.087 15.351 6.229 1.00 86.06 363 ARG A N 1
ATOM 2749 C CA . ARG A 1 363 ? 7.844 14.612 4.979 1.00 86.06 363 ARG A CA 1
ATOM 2750 C C . ARG A 1 363 ? 9.088 13.919 4.442 1.00 86.06 363 ARG A C 1
ATOM 2752 O O . ARG A 1 363 ? 8.967 13.070 3.569 1.00 86.06 363 ARG A O 1
ATOM 2759 N N . ALA A 1 364 ? 10.248 14.255 4.986 1.00 92.00 364 ALA A N 1
ATOM 2760 C CA . ALA A 1 364 ? 11.513 13.621 4.676 1.00 92.00 364 ALA A CA 1
ATOM 2761 C C . ALA A 1 364 ? 12.284 13.329 5.971 1.00 92.00 364 ALA A C 1
ATOM 2763 O O . ALA A 1 364 ? 11.960 13.857 7.042 1.00 92.00 364 ALA A O 1
ATOM 2764 N N . LEU A 1 365 ? 13.286 12.466 5.864 1.00 92.25 365 LEU A N 1
ATOM 2765 C CA . LEU A 1 365 ? 14.245 12.147 6.917 1.00 92.25 365 LEU A CA 1
ATOM 2766 C C . LEU A 1 365 ? 15.658 12.381 6.399 1.00 92.25 365 LEU A C 1
ATOM 2768 O O . LEU A 1 365 ? 15.909 12.230 5.208 1.00 92.25 365 LEU A O 1
ATOM 2772 N N . SER A 1 366 ? 16.573 12.667 7.311 1.00 91.88 366 SER A N 1
ATOM 2773 C CA . SER A 1 366 ? 18.007 12.537 7.086 1.00 91.88 366 SER A CA 1
ATOM 2774 C C . SER A 1 366 ? 18.599 11.686 8.201 1.00 91.88 366 SER A C 1
ATOM 2776 O O . SER A 1 366 ? 18.222 11.832 9.369 1.00 91.88 366 SER A O 1
ATOM 2778 N N . LEU A 1 367 ? 19.464 10.756 7.811 1.00 90.94 367 LEU A N 1
ATOM 2779 C CA . LEU A 1 367 ? 20.295 9.970 8.707 1.00 90.94 367 LEU A CA 1
ATOM 2780 C C . LEU A 1 367 ? 21.738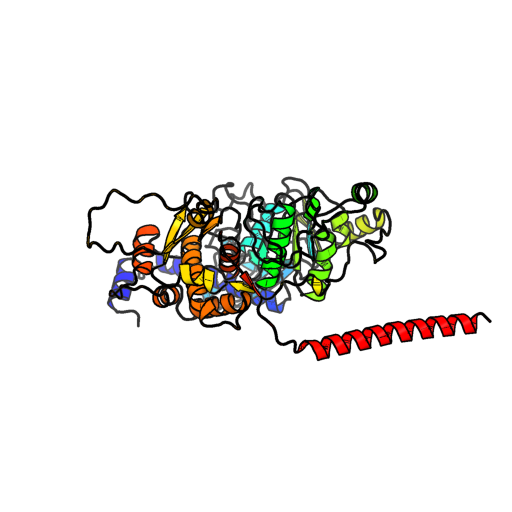 10.397 8.478 1.00 90.94 367 LEU A C 1
ATOM 2782 O O . LEU A 1 367 ? 22.193 10.404 7.337 1.00 90.94 367 LEU A O 1
ATOM 2786 N N . TYR A 1 368 ? 22.455 10.691 9.554 1.00 87.50 368 TYR A N 1
ATOM 2787 C CA . TYR A 1 368 ? 23.884 10.991 9.519 1.00 87.50 368 TYR A CA 1
ATOM 2788 C C . TYR A 1 368 ? 24.539 10.535 10.820 1.00 87.50 368 TYR A C 1
ATOM 2790 O O . TYR A 1 368 ? 23.863 10.328 11.829 1.00 87.50 368 TYR A O 1
ATOM 2798 N N . LYS A 1 369 ? 25.852 10.335 10.788 1.00 83.31 369 LYS A N 1
ATOM 2799 C CA . LYS A 1 369 ? 26.638 9.994 11.972 1.00 83.31 369 LYS A CA 1
ATOM 2800 C C . LYS A 1 369 ? 27.028 11.274 12.709 1.00 83.31 369 LYS A C 1
ATOM 2802 O O . LYS A 1 369 ? 27.365 12.265 12.068 1.00 83.31 369 LYS A O 1
ATOM 2807 N N . GLU A 1 370 ? 26.952 11.266 14.036 1.00 78.12 370 GLU A N 1
ATOM 2808 C CA . GLU A 1 370 ? 27.503 12.356 14.845 1.00 78.12 370 GLU A CA 1
ATOM 2809 C C . GLU A 1 370 ? 29.036 12.285 14.808 1.00 78.12 370 GLU A C 1
ATOM 2811 O O . GLU A 1 370 ? 29.628 11.337 15.328 1.00 78.12 370 GLU A O 1
ATOM 2816 N N . ASP A 1 371 ? 29.686 13.271 14.190 1.00 66.25 371 ASP A N 1
ATOM 2817 C CA . ASP A 1 371 ? 31.135 13.416 14.301 1.00 66.25 371 ASP A CA 1
ATOM 2818 C C . ASP A 1 371 ? 31.466 13.946 15.699 1.00 66.25 371 ASP A C 1
ATOM 2820 O O . ASP A 1 371 ? 31.033 15.027 16.100 1.00 66.25 371 ASP A O 1
ATOM 2824 N N . VAL A 1 372 ? 32.229 13.170 16.469 1.00 56.31 372 VAL A N 1
ATOM 2825 C CA . VAL A 1 372 ? 32.792 13.647 17.733 1.00 56.31 372 VAL A CA 1
ATOM 2826 C C . VAL A 1 372 ? 33.884 14.648 17.371 1.00 56.31 372 VAL A C 1
ATOM 2828 O O . VAL A 1 372 ? 34.946 14.253 16.892 1.00 56.31 372 VAL A O 1
ATOM 2831 N N . GLU A 1 373 ? 33.631 15.943 17.565 1.00 46.12 373 GLU A N 1
ATOM 2832 C CA . GLU A 1 373 ? 34.693 16.946 17.514 1.00 46.12 373 GLU A CA 1
ATOM 2833 C C . GLU A 1 373 ? 35.741 16.586 18.583 1.00 46.12 373 GLU A C 1
ATOM 2835 O O . GLU A 1 373 ? 35.511 16.731 19.786 1.00 46.12 373 GLU A O 1
ATOM 2840 N N . ASP A 1 374 ? 36.897 16.075 18.151 1.00 37.38 374 ASP A N 1
ATOM 2841 C CA . ASP A 1 374 ? 38.087 15.985 18.993 1.00 37.38 374 ASP A CA 1
ATOM 2842 C C . ASP A 1 374 ? 38.522 17.420 19.323 1.00 37.38 374 ASP A C 1
ATOM 2844 O O . ASP A 1 374 ? 39.193 18.098 18.543 1.00 37.38 374 ASP A O 1
ATOM 2848 N N . ASP A 1 375 ? 38.134 17.890 20.506 1.00 38.28 375 ASP A N 1
ATOM 2849 C CA . ASP A 1 375 ? 38.362 19.246 21.021 1.00 38.28 375 ASP A CA 1
ATOM 2850 C C . ASP A 1 375 ? 39.844 19.511 21.408 1.00 38.28 375 ASP A C 1
ATOM 2852 O O . ASP A 1 375 ? 40.174 20.231 22.359 1.00 38.28 375 ASP A O 1
ATOM 2856 N N . HIS A 1 376 ? 40.791 18.908 20.680 1.00 38.00 376 HIS A N 1
ATOM 2857 C CA . HIS A 1 376 ? 42.224 19.027 20.916 1.00 38.00 376 HIS A CA 1
ATOM 2858 C C . HIS A 1 376 ? 43.052 19.216 19.627 1.00 38.00 376 HIS A C 1
ATOM 2860 O O . HIS A 1 376 ? 43.494 18.267 18.991 1.00 38.00 376 HIS A O 1
ATOM 2866 N N . VAL A 1 377 ? 43.436 20.490 19.432 1.00 36.28 377 VAL A N 1
ATOM 2867 C CA . VAL A 1 377 ? 44.770 20.966 18.996 1.00 36.28 377 VAL A CA 1
ATOM 2868 C C . VAL A 1 377 ? 44.978 21.236 17.488 1.00 36.28 377 VAL A C 1
ATOM 2870 O O . VAL A 1 377 ? 45.403 20.377 16.728 1.00 36.28 377 VAL A O 1
ATOM 2873 N N . ASN A 1 378 ? 44.846 22.526 17.138 1.00 31.39 378 ASN A N 1
ATOM 2874 C CA . ASN A 1 378 ? 45.879 23.438 16.593 1.00 31.39 378 ASN A CA 1
ATOM 2875 C C . ASN A 1 378 ? 45.552 24.177 15.284 1.00 31.39 378 ASN A C 1
ATOM 2877 O O . ASN A 1 378 ? 45.577 23.628 14.188 1.00 31.39 378 ASN A O 1
ATOM 2881 N N . ASP A 1 379 ? 45.419 25.497 15.447 1.00 39.38 379 ASP A N 1
ATOM 2882 C CA . ASP A 1 379 ? 46.088 26.554 14.678 1.00 39.38 379 ASP A CA 1
ATOM 2883 C C . ASP A 1 379 ? 46.928 26.069 13.476 1.00 39.38 379 ASP A C 1
ATOM 2885 O O . ASP A 1 379 ? 48.135 25.849 13.557 1.00 39.38 379 ASP A O 1
ATOM 2889 N N . SER A 1 380 ? 46.278 25.923 12.325 1.00 31.22 380 SER A N 1
ATOM 2890 C CA . SER A 1 380 ? 46.921 26.063 11.018 1.00 31.22 380 SER A CA 1
ATOM 2891 C C . SER A 1 380 ? 45.864 26.377 9.962 1.00 31.22 380 SER A C 1
ATOM 2893 O O . SER A 1 380 ? 45.417 25.541 9.183 1.00 31.22 380 SER A O 1
ATOM 2895 N N . LYS A 1 381 ? 45.480 27.656 9.912 1.00 33.62 381 LYS A N 1
ATOM 2896 C CA . LYS A 1 381 ? 45.092 28.270 8.640 1.00 33.62 381 LYS A CA 1
ATOM 2897 C C . LYS A 1 381 ? 46.313 28.196 7.728 1.00 33.62 381 LYS A C 1
ATOM 2899 O O . LYS A 1 381 ? 47.177 29.047 7.864 1.00 33.62 381 LYS A O 1
ATOM 2904 N N . ASP A 1 382 ? 46.428 27.133 6.938 1.00 33.00 382 ASP A N 1
ATOM 2905 C CA . ASP A 1 382 ? 47.165 27.061 5.667 1.00 33.00 382 ASP A CA 1
ATOM 2906 C C . ASP A 1 382 ? 47.369 25.591 5.278 1.00 33.00 382 ASP A C 1
ATOM 2908 O O . ASP A 1 382 ? 48.439 25.030 5.490 1.00 33.00 382 ASP A O 1
ATOM 2912 N N . GLN A 1 383 ? 46.333 24.964 4.712 1.00 29.98 383 GLN A N 1
ATOM 2913 C CA . GLN A 1 383 ? 46.442 23.950 3.647 1.00 29.98 383 GLN A CA 1
ATOM 2914 C C . GLN A 1 383 ? 45.042 23.503 3.205 1.00 29.98 383 GLN A C 1
ATOM 2916 O O . GLN A 1 383 ? 44.635 22.360 3.359 1.00 29.98 383 GLN A O 1
ATOM 2921 N N . MET A 1 384 ? 44.299 24.436 2.610 1.00 29.97 384 MET A N 1
ATOM 2922 C CA . MET A 1 384 ? 43.139 24.110 1.783 1.00 29.97 384 MET A CA 1
ATOM 2923 C C . MET A 1 384 ? 43.591 24.142 0.317 1.00 29.97 384 MET A C 1
ATOM 2925 O O . MET A 1 384 ? 43.322 25.081 -0.424 1.00 29.97 384 MET A O 1
ATOM 2929 N N . VAL A 1 385 ? 44.393 23.145 -0.058 1.00 33.62 385 VAL A N 1
ATOM 2930 C CA . VAL A 1 385 ? 44.635 22.748 -1.452 1.00 33.62 385 VAL A CA 1
ATOM 2931 C C . VAL A 1 385 ? 44.611 21.224 -1.460 1.00 33.62 385 VAL A C 1
ATOM 2933 O O . VAL A 1 385 ? 45.648 20.565 -1.465 1.00 33.62 385 VAL A O 1
ATOM 2936 N N . ILE A 1 386 ? 43.405 20.674 -1.382 1.00 31.20 386 ILE A N 1
ATOM 2937 C CA . ILE A 1 386 ? 43.121 19.296 -1.772 1.00 31.20 386 ILE A CA 1
ATOM 2938 C C . ILE A 1 386 ? 42.329 19.408 -3.072 1.00 31.20 386 ILE A C 1
ATOM 2940 O O . ILE A 1 386 ? 41.531 20.329 -3.244 1.00 31.20 386 ILE A O 1
ATOM 2944 N N . ALA A 1 387 ? 42.719 18.577 -4.030 1.00 26.69 387 ALA A N 1
ATOM 2945 C CA . ALA A 1 387 ? 42.278 18.600 -5.410 1.00 26.69 387 ALA A CA 1
ATOM 2946 C C . ALA A 1 387 ? 40.750 18.654 -5.522 1.00 26.69 387 ALA A C 1
ATOM 2948 O O . ALA A 1 387 ? 40.055 17.893 -4.865 1.00 26.69 387 ALA A O 1
ATOM 2949 N N . ILE A 1 388 ? 40.272 19.545 -6.388 1.00 30.83 388 ILE A N 1
ATOM 2950 C CA . ILE A 1 388 ? 38.918 19.504 -6.932 1.00 30.83 388 ILE A CA 1
ATOM 2951 C C . ILE A 1 388 ? 38.890 18.277 -7.855 1.00 30.83 388 ILE A C 1
ATOM 2953 O O . ILE A 1 388 ? 39.327 18.370 -9.003 1.00 30.83 388 ILE A O 1
ATOM 2957 N N . ASP A 1 389 ? 38.494 17.126 -7.315 1.00 30.25 389 ASP A N 1
ATOM 2958 C CA . ASP A 1 389 ? 37.850 16.068 -8.092 1.00 30.25 389 ASP A CA 1
ATOM 2959 C C . ASP A 1 389 ? 36.343 16.379 -8.064 1.00 30.25 389 ASP A C 1
ATOM 2961 O O . ASP A 1 389 ? 35.789 16.702 -7.017 1.00 30.25 389 ASP A O 1
ATOM 2965 N N . ASP A 1 390 ? 35.690 16.347 -9.225 1.00 33.69 390 ASP A N 1
ATOM 2966 C CA . ASP A 1 390 ? 34.292 16.758 -9.461 1.00 33.69 390 ASP A CA 1
ATOM 2967 C C . ASP A 1 390 ? 33.221 15.841 -8.788 1.00 33.69 390 ASP A C 1
ATOM 2969 O O . ASP A 1 390 ? 32.099 15.762 -9.282 1.00 33.69 390 ASP A O 1
ATOM 2973 N N . ASP A 1 391 ? 33.531 15.152 -7.677 1.00 41.69 391 ASP A N 1
ATOM 2974 C CA . ASP A 1 391 ? 32.657 14.160 -7.006 1.00 41.69 391 ASP A CA 1
ATOM 2975 C C . ASP A 1 391 ? 32.229 14.545 -5.558 1.00 41.69 391 ASP A C 1
ATOM 2977 O O . ASP A 1 391 ? 31.506 13.786 -4.915 1.00 41.69 391 ASP A O 1
ATOM 2981 N N . ASP A 1 392 ? 32.611 15.716 -5.023 1.00 40.50 392 ASP A N 1
ATOM 2982 C CA . ASP A 1 392 ? 32.343 16.092 -3.611 1.00 40.50 392 ASP A CA 1
ATOM 2983 C C . ASP A 1 392 ? 30.873 16.473 -3.290 1.00 40.50 392 ASP A C 1
ATOM 2985 O O . ASP A 1 392 ? 30.479 16.452 -2.124 1.00 40.50 392 ASP A O 1
ATOM 2989 N N . ASP A 1 393 ? 30.021 16.751 -4.287 1.00 46.22 393 ASP A N 1
ATOM 2990 C CA . ASP A 1 393 ? 28.580 17.008 -4.061 1.00 46.22 393 ASP A CA 1
ATOM 2991 C C . ASP A 1 393 ? 27.803 15.720 -3.682 1.00 46.22 393 ASP A C 1
ATOM 2993 O O . ASP A 1 393 ? 26.660 15.774 -3.219 1.00 46.22 393 ASP A O 1
ATOM 2997 N N . ASP A 1 394 ? 28.403 14.536 -3.871 1.00 52.12 394 ASP A N 1
ATOM 2998 C CA . ASP A 1 394 ? 27.726 13.241 -3.726 1.00 52.12 394 ASP A CA 1
ATOM 2999 C C . ASP A 1 394 ? 27.559 12.767 -2.278 1.00 52.12 394 ASP A C 1
ATOM 3001 O O . ASP A 1 394 ? 26.684 11.938 -1.993 1.00 52.12 394 ASP A O 1
ATOM 3005 N N . ASP A 1 395 ? 28.376 13.286 -1.361 1.00 57.28 395 ASP A N 1
ATOM 3006 C CA . ASP A 1 395 ? 28.361 12.887 0.043 1.00 57.28 395 ASP A CA 1
ATOM 3007 C C . ASP A 1 395 ? 27.450 13.760 0.920 1.00 57.28 395 ASP A C 1
ATOM 3009 O O . ASP A 1 395 ? 26.989 13.274 1.955 1.00 57.28 395 ASP A O 1
ATOM 3013 N N . GLU A 1 396 ? 27.111 14.986 0.499 1.00 60.09 396 GLU A N 1
ATOM 3014 C CA . GLU A 1 396 ? 26.274 15.904 1.292 1.00 60.09 396 GLU A CA 1
ATOM 3015 C C . GLU A 1 396 ? 24.803 15.453 1.392 1.00 60.09 396 GLU A C 1
ATOM 3017 O O . GLU A 1 396 ? 24.155 15.653 2.421 1.00 60.09 396 GLU A O 1
ATOM 3022 N N . GLU A 1 397 ? 24.261 14.807 0.352 1.00 66.62 397 GLU A N 1
ATOM 3023 C CA . GLU A 1 397 ? 22.869 14.319 0.339 1.00 66.62 397 GLU A CA 1
ATOM 3024 C C . GLU A 1 397 ? 22.724 12.854 0.789 1.00 66.62 397 GLU A C 1
ATOM 3026 O O . GLU A 1 397 ? 21.606 12.324 0.875 1.00 66.62 397 GLU A O 1
ATOM 3031 N N . ALA A 1 398 ? 23.836 12.170 1.075 1.00 79.69 398 ALA A N 1
ATOM 3032 C CA . ALA A 1 398 ? 23.824 10.769 1.469 1.00 79.69 398 ALA A CA 1
ATOM 3033 C C . ALA A 1 398 ? 23.004 10.568 2.755 1.00 79.69 398 ALA A C 1
ATOM 3035 O O . ALA A 1 398 ? 23.218 11.210 3.778 1.00 79.69 398 ALA A O 1
ATOM 3036 N N . GLY A 1 399 ? 22.043 9.643 2.705 1.00 84.50 399 GLY A N 1
ATOM 3037 C CA . GLY A 1 399 ? 21.176 9.336 3.844 1.00 84.50 399 GLY A CA 1
ATOM 3038 C C . GLY A 1 399 ? 19.901 10.168 3.969 1.00 84.50 399 GLY A C 1
ATOM 3039 O O . GLY A 1 399 ? 19.109 9.930 4.886 1.00 84.50 399 GLY A O 1
ATOM 3040 N N . CYS A 1 400 ? 19.634 11.067 3.019 1.00 92.75 400 CYS A N 1
ATOM 3041 C CA . CYS A 1 400 ? 18.332 11.711 2.874 1.00 92.75 400 CYS A CA 1
ATOM 3042 C C . CYS A 1 400 ? 17.283 10.751 2.283 1.00 92.75 400 CYS A C 1
ATOM 3044 O O . CYS A 1 400 ? 17.553 9.991 1.353 1.00 92.75 400 CYS A O 1
ATOM 3046 N N . ILE A 1 401 ? 16.060 10.790 2.814 1.00 94.94 401 ILE A N 1
ATOM 3047 C CA . ILE A 1 401 ? 14.918 9.978 2.378 1.00 94.94 401 ILE A CA 1
ATOM 3048 C C . ILE A 1 401 ? 13.709 10.896 2.191 1.00 94.94 401 ILE A C 1
ATOM 3050 O O . ILE A 1 401 ? 13.173 11.426 3.167 1.00 94.94 401 ILE A O 1
ATOM 3054 N N . ASP A 1 402 ? 13.222 11.028 0.957 1.00 94.25 402 ASP A N 1
ATOM 3055 C CA . ASP A 1 402 ? 11.923 11.648 0.676 1.00 94.25 402 ASP A CA 1
ATOM 3056 C C . ASP A 1 402 ? 10.791 10.628 0.888 1.00 94.25 402 ASP A C 1
ATOM 3058 O O . ASP A 1 402 ? 10.685 9.621 0.182 1.00 94.25 402 ASP A O 1
ATOM 3062 N N . ALA A 1 403 ? 9.924 10.899 1.865 1.00 94.12 403 ALA A N 1
ATOM 3063 C CA . ALA A 1 403 ? 8.760 10.081 2.188 1.00 94.12 403 ALA A CA 1
ATOM 3064 C C . ALA A 1 403 ? 7.429 10.733 1.767 1.00 94.12 403 ALA A C 1
ATOM 3066 O O . ALA A 1 403 ? 6.358 10.195 2.057 1.00 94.12 403 ALA A O 1
ATOM 3067 N N . SER A 1 404 ? 7.460 11.864 1.051 1.00 92.25 404 SER A N 1
ATOM 3068 C CA . SER A 1 404 ? 6.272 12.637 0.659 1.00 92.25 404 SER A CA 1
ATOM 3069 C C . SER A 1 404 ? 5.281 11.851 -0.207 1.00 92.25 404 SER A C 1
ATOM 3071 O O . SER A 1 404 ? 4.084 12.151 -0.219 1.00 92.25 404 SER A O 1
ATOM 3073 N N . ARG A 1 405 ? 5.767 10.823 -0.914 1.00 93.75 405 ARG A N 1
ATOM 3074 C CA . ARG A 1 405 ? 4.975 9.957 -1.799 1.00 93.75 405 ARG A CA 1
ATOM 3075 C C . ARG A 1 405 ? 4.606 8.604 -1.174 1.00 93.75 405 ARG A C 1
ATOM 3077 O O . ARG A 1 405 ? 3.908 7.823 -1.820 1.00 93.75 405 ARG A O 1
ATOM 3084 N N . LEU A 1 406 ? 4.999 8.340 0.076 1.00 93.31 406 LEU A N 1
ATOM 3085 C CA . LEU A 1 406 ? 4.620 7.130 0.814 1.00 93.31 406 LEU A CA 1
ATOM 3086 C C . LEU A 1 406 ? 3.200 7.273 1.384 1.00 93.31 406 LEU A C 1
ATOM 3088 O O . LEU A 1 406 ? 3.000 7.682 2.523 1.00 93.31 406 LEU A O 1
ATOM 3092 N N . GLU A 1 407 ? 2.186 6.935 0.586 1.00 90.12 407 GLU A N 1
ATOM 3093 C CA . GLU A 1 407 ? 0.777 7.230 0.913 1.00 90.12 407 GLU A CA 1
ATOM 3094 C C . GLU A 1 407 ? 0.220 6.508 2.149 1.00 90.12 407 GLU A C 1
ATOM 3096 O O . GLU A 1 407 ? -0.791 6.931 2.709 1.00 90.12 407 GLU A O 1
ATOM 3101 N N . GLN A 1 408 ? 0.841 5.400 2.555 1.00 94.75 408 GLN A N 1
ATOM 3102 C CA . GLN A 1 408 ? 0.391 4.595 3.696 1.00 94.75 408 GLN A CA 1
ATOM 3103 C C . GLN A 1 408 ? 1.089 4.976 5.012 1.00 94.75 408 GLN A C 1
ATOM 3105 O O . GLN A 1 408 ? 0.760 4.415 6.058 1.00 94.75 408 GLN A O 1
ATOM 3110 N N . LEU A 1 409 ? 1.993 5.960 4.973 1.00 93.19 409 LEU A N 1
ATOM 3111 C CA . LEU A 1 409 ? 2.602 6.570 6.149 1.00 93.19 409 LEU A CA 1
ATOM 3112 C C . LEU A 1 409 ? 1.578 7.454 6.882 1.00 93.19 409 LEU A C 1
ATOM 3114 O O . LEU A 1 409 ? 0.974 8.350 6.292 1.00 93.19 409 LEU A O 1
ATOM 3118 N N . LEU A 1 410 ? 1.389 7.231 8.184 1.00 90.38 410 LEU A N 1
ATOM 3119 C CA . LEU A 1 410 ? 0.368 7.928 8.978 1.00 90.38 410 LEU A CA 1
ATOM 3120 C C . LEU A 1 410 ? 0.811 9.304 9.485 1.00 90.38 410 LEU A C 1
ATOM 3122 O O . LEU A 1 410 ? -0.026 10.182 9.706 1.00 90.38 410 LEU A O 1
ATOM 3126 N N . GLY A 1 411 ? 2.112 9.508 9.693 1.00 90.50 411 GLY A N 1
ATOM 3127 C CA . GLY A 1 411 ? 2.625 10.791 10.153 1.00 90.50 411 GLY A CA 1
ATOM 3128 C C . GLY A 1 411 ? 4.053 10.752 10.679 1.00 90.50 411 GLY A C 1
ATOM 3129 O O . GLY A 1 411 ? 4.761 9.752 10.587 1.00 90.50 411 GLY A O 1
ATOM 3130 N N . LYS A 1 412 ? 4.464 11.879 11.270 1.00 91.12 412 LYS A N 1
ATOM 3131 C CA . LYS A 1 412 ? 5.858 12.148 11.653 1.00 91.12 412 LYS A CA 1
ATOM 3132 C C . LYS A 1 412 ? 6.407 11.182 12.700 1.00 91.12 412 LYS A C 1
ATOM 3134 O O . LYS A 1 412 ? 7.579 10.853 12.642 1.00 91.12 412 LYS A O 1
ATOM 3139 N N . ARG A 1 413 ? 5.575 10.716 13.640 1.00 93.00 413 ARG A N 1
ATOM 3140 C CA . ARG A 1 413 ? 5.989 9.762 14.688 1.00 93.00 413 ARG A CA 1
ATOM 3141 C C . ARG A 1 413 ? 6.364 8.404 14.112 1.00 93.00 413 ARG A C 1
ATOM 3143 O O . ARG A 1 413 ? 7.356 7.817 14.531 1.00 93.00 413 ARG A O 1
ATOM 3150 N N . GLN A 1 414 ? 5.585 7.937 13.140 1.00 94.50 414 GLN A N 1
ATOM 3151 C CA . GLN A 1 414 ? 5.891 6.723 12.395 1.00 94.50 414 GLN A CA 1
ATOM 3152 C C . GLN A 1 414 ? 7.107 6.935 11.489 1.00 94.50 414 GLN A C 1
ATOM 3154 O O . GLN A 1 414 ? 7.989 6.087 11.458 1.00 94.50 414 GLN A O 1
ATOM 3159 N N . LEU A 1 415 ? 7.199 8.085 10.811 1.00 94.38 415 LEU A N 1
ATOM 3160 C CA . LEU A 1 415 ? 8.357 8.429 9.980 1.00 94.38 415 LEU A CA 1
ATOM 3161 C C . LEU A 1 415 ? 9.656 8.428 10.793 1.00 94.38 415 LEU A C 1
ATOM 3163 O O . LEU A 1 415 ? 10.645 7.826 10.401 1.00 94.38 415 LEU A O 1
ATOM 3167 N N . TYR A 1 416 ? 9.632 9.024 11.978 1.00 92.19 416 TYR A N 1
ATOM 3168 C CA . TYR A 1 416 ? 10.781 9.039 12.872 1.00 92.19 416 TYR A CA 1
ATOM 3169 C C . TYR A 1 416 ? 11.203 7.629 13.306 1.00 92.19 416 TYR A C 1
ATOM 3171 O O . TYR A 1 416 ? 12.385 7.295 13.284 1.00 92.19 416 TYR A O 1
ATOM 3179 N N . ALA A 1 417 ? 10.228 6.767 13.610 1.00 93.94 417 ALA A N 1
ATOM 3180 C CA . ALA A 1 417 ? 10.470 5.356 13.900 1.00 93.94 417 ALA A CA 1
ATOM 3181 C C . ALA A 1 417 ? 11.138 4.624 12.725 1.00 93.94 417 ALA A C 1
ATOM 3183 O O . ALA A 1 417 ? 12.044 3.822 12.939 1.00 93.94 417 ALA A O 1
ATOM 3184 N N . ILE A 1 418 ? 10.716 4.925 11.489 1.00 96.50 418 ILE A N 1
ATOM 3185 C CA . ILE A 1 418 ? 11.306 4.359 10.270 1.00 96.50 418 ILE A CA 1
ATOM 3186 C C . ILE A 1 418 ? 12.794 4.689 10.184 1.00 96.50 418 ILE A C 1
ATOM 3188 O O . ILE A 1 418 ? 13.566 3.793 9.863 1.00 96.50 418 ILE A O 1
ATOM 3192 N N . GLY A 1 419 ? 13.211 5.915 10.514 1.00 94.44 419 GLY A N 1
ATOM 3193 C CA . GLY A 1 419 ? 14.630 6.287 10.518 1.00 94.44 419 GLY A CA 1
ATOM 3194 C C . GLY A 1 419 ? 15.473 5.391 11.433 1.00 94.44 419 GLY A C 1
ATOM 3195 O O . GLY A 1 419 ? 16.474 4.834 10.990 1.00 94.44 419 GLY A O 1
ATOM 3196 N N . PHE A 1 420 ? 15.021 5.140 12.667 1.00 94.19 420 PHE A N 1
ATOM 3197 C CA . PHE A 1 420 ? 15.715 4.215 13.575 1.00 94.19 420 PHE A CA 1
ATOM 3198 C C . PHE A 1 420 ? 15.686 2.766 13.089 1.00 94.19 420 PHE A C 1
ATOM 3200 O O . PHE A 1 420 ? 16.672 2.047 13.224 1.00 94.19 420 PHE A O 1
ATOM 3207 N N . CYS A 1 421 ? 14.576 2.324 12.498 1.00 96.56 421 CYS A N 1
ATOM 3208 C CA . CYS A 1 421 ? 14.491 0.997 11.896 1.00 96.56 421 CYS A CA 1
ATOM 3209 C C . CYS A 1 421 ? 15.445 0.837 10.700 1.00 96.56 421 CYS A C 1
ATOM 3211 O O . CYS A 1 421 ? 16.046 -0.224 10.542 1.00 96.56 421 CYS A O 1
ATOM 3213 N N . VAL A 1 422 ? 15.608 1.877 9.876 1.00 96.62 422 VAL A N 1
ATOM 3214 C CA . VAL A 1 422 ? 16.577 1.919 8.772 1.00 96.62 422 VAL A CA 1
ATOM 3215 C C . VAL A 1 422 ? 18.001 1.843 9.318 1.00 96.62 422 VAL A C 1
ATOM 3217 O O . VAL A 1 422 ? 18.756 0.978 8.881 1.00 96.62 422 VAL A O 1
ATOM 3220 N N . ALA A 1 423 ? 18.342 2.661 10.319 1.00 94.62 423 ALA A N 1
ATOM 3221 C CA . ALA A 1 423 ? 19.645 2.610 10.984 1.00 94.62 423 ALA A CA 1
ATOM 3222 C C . ALA A 1 423 ? 19.932 1.212 11.561 1.00 94.62 423 ALA A C 1
ATOM 3224 O O . ALA A 1 423 ? 20.998 0.644 11.327 1.00 94.62 423 ALA A O 1
ATOM 3225 N N . TRP A 1 424 ? 18.943 0.601 12.220 1.00 95.44 424 TRP A N 1
ATOM 3226 C CA . TRP A 1 424 ? 19.060 -0.751 12.765 1.00 95.44 424 TRP A CA 1
ATOM 3227 C C . TRP A 1 424 ? 19.332 -1.793 11.672 1.00 95.44 424 TRP A C 1
ATOM 3229 O O . TRP A 1 424 ? 20.191 -2.657 11.854 1.00 95.44 424 TRP A O 1
ATOM 3239 N N . ILE A 1 425 ? 18.655 -1.706 10.516 1.00 96.31 425 ILE A N 1
ATOM 3240 C CA . ILE A 1 425 ? 18.924 -2.589 9.369 1.00 96.31 425 ILE A CA 1
ATOM 3241 C C . ILE A 1 425 ? 20.349 -2.382 8.854 1.00 96.31 425 ILE A C 1
ATOM 3243 O O . ILE A 1 425 ? 21.044 -3.368 8.618 1.00 96.31 425 ILE A O 1
ATOM 3247 N N . LEU A 1 426 ? 20.795 -1.133 8.699 1.00 94.88 426 LEU A N 1
ATOM 3248 C CA . LEU A 1 426 ? 22.135 -0.821 8.196 1.00 94.88 426 LEU A CA 1
ATOM 3249 C C . LEU A 1 426 ? 23.235 -1.352 9.125 1.00 94.88 426 LEU A C 1
ATOM 3251 O O . LEU A 1 426 ? 24.223 -1.880 8.621 1.00 94.88 426 LEU A O 1
ATOM 3255 N N . GLN A 1 427 ? 23.033 -1.310 10.446 1.00 93.19 427 GLN A N 1
ATOM 3256 C CA . GLN A 1 427 ? 23.961 -1.875 11.438 1.00 93.19 427 GLN A CA 1
ATOM 3257 C C . GLN A 1 427 ? 23.937 -3.412 11.476 1.00 93.19 427 GLN A C 1
ATOM 3259 O O . GLN A 1 427 ? 24.976 -4.050 11.645 1.00 93.19 427 GLN A O 1
ATOM 3264 N N . ASN A 1 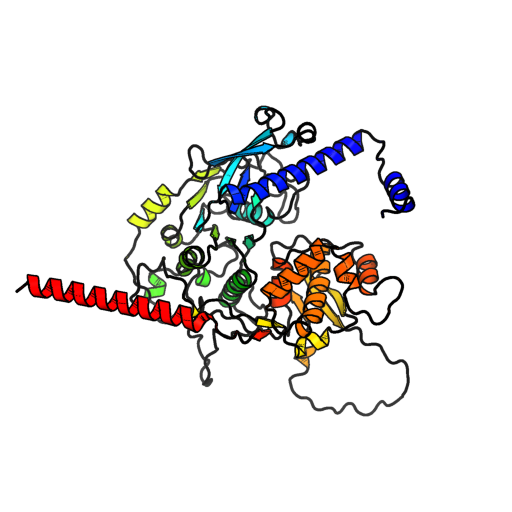428 ? 22.767 -4.030 11.289 1.00 93.50 428 ASN A N 1
ATOM 3265 C CA . ASN A 1 428 ? 22.619 -5.488 11.355 1.00 93.50 428 ASN A CA 1
ATOM 3266 C C . ASN A 1 428 ? 22.958 -6.204 10.040 1.00 93.50 428 ASN A C 1
ATOM 3268 O O . ASN A 1 428 ? 23.320 -7.382 10.073 1.00 93.50 428 ASN A O 1
ATOM 3272 N N . ALA A 1 429 ? 22.835 -5.536 8.889 1.00 94.06 429 ALA A N 1
ATOM 3273 C CA . ALA A 1 429 ? 23.076 -6.154 7.588 1.00 94.06 429 ALA A CA 1
ATOM 3274 C C . ALA A 1 429 ? 24.501 -6.736 7.469 1.00 94.06 429 ALA A C 1
ATOM 3276 O O . ALA A 1 429 ? 24.599 -7.926 7.143 1.00 94.06 429 ALA A O 1
ATOM 3277 N N . PRO A 1 430 ? 25.596 -6.019 7.813 1.00 93.44 430 PRO A N 1
ATOM 3278 C CA . PRO A 1 430 ? 26.962 -6.561 7.760 1.00 93.44 430 PRO A CA 1
ATOM 3279 C C . PRO A 1 430 ? 27.185 -7.798 8.638 1.00 93.44 430 PRO A C 1
ATOM 3281 O O . PRO A 1 430 ? 28.011 -8.649 8.325 1.00 93.44 430 PRO A O 1
ATOM 3284 N N . MET A 1 431 ? 26.420 -7.942 9.724 1.00 92.56 431 MET A N 1
ATOM 3285 C CA . MET A 1 431 ? 26.514 -9.101 10.620 1.00 92.56 431 MET A CA 1
ATOM 3286 C C . MET A 1 431 ? 25.833 -10.359 10.056 1.00 92.56 431 MET A C 1
ATOM 3288 O O . MET A 1 431 ? 26.002 -11.442 10.616 1.00 92.56 431 MET A O 1
ATOM 3292 N N . LYS A 1 432 ? 25.037 -10.220 8.987 1.00 92.12 432 LYS A N 1
ATOM 3293 C CA . LYS A 1 432 ? 24.225 -11.286 8.378 1.00 92.12 432 LYS A CA 1
ATOM 3294 C C . LYS A 1 432 ? 24.361 -11.279 6.850 1.00 92.12 432 LYS A C 1
ATOM 3296 O O . LYS A 1 432 ? 23.385 -10.949 6.170 1.00 92.12 432 LYS A O 1
ATOM 3301 N N . PRO A 1 433 ? 25.555 -11.566 6.293 1.00 89.44 433 PRO A N 1
ATOM 3302 C CA . PRO A 1 433 ? 25.854 -11.472 4.856 1.00 89.44 433 PRO A CA 1
ATOM 3303 C C . PRO A 1 433 ? 24.893 -12.274 3.962 1.00 89.44 433 PRO A C 1
ATOM 3305 O O . PRO A 1 433 ? 24.609 -11.883 2.834 1.00 89.44 433 PRO A O 1
ATOM 3308 N N . GLU A 1 434 ? 24.349 -13.373 4.477 1.00 90.06 434 GLU A N 1
ATOM 3309 C CA . GLU A 1 434 ? 23.428 -14.272 3.781 1.00 90.06 434 GLU A CA 1
ATOM 3310 C C . GLU A 1 434 ? 21.979 -13.766 3.690 1.00 90.06 434 GLU A C 1
ATOM 3312 O O . GLU A 1 434 ? 21.184 -14.315 2.928 1.00 90.06 434 GLU A O 1
ATOM 3317 N N . CYS A 1 435 ? 21.610 -12.750 4.476 1.00 92.31 435 CYS A N 1
ATOM 3318 C CA . CYS A 1 435 ? 20.233 -12.269 4.561 1.00 92.31 435 CYS A CA 1
ATOM 3319 C C . CYS A 1 435 ? 19.938 -11.210 3.492 1.00 92.31 435 CYS A C 1
ATOM 3321 O O . CYS A 1 435 ? 20.567 -10.149 3.466 1.00 92.31 435 CYS A O 1
ATOM 3323 N N . GLY A 1 436 ? 18.926 -11.470 2.657 1.00 93.62 436 GLY A N 1
ATOM 3324 C CA . GLY A 1 436 ? 18.376 -10.485 1.725 1.00 93.62 436 GLY A CA 1
ATOM 3325 C C . GLY A 1 436 ? 17.528 -9.436 2.424 1.00 93.62 436 GLY A C 1
ATOM 3326 O O . GLY A 1 436 ? 17.142 -9.585 3.585 1.00 93.62 436 GLY A O 1
ATOM 3327 N N . LEU A 1 437 ? 17.165 -8.389 1.690 1.00 94.50 437 LEU A N 1
ATOM 3328 C CA . LEU A 1 437 ? 16.365 -7.285 2.210 1.00 94.50 437 LEU A CA 1
ATOM 3329 C C . LEU A 1 437 ? 15.055 -7.760 2.859 1.00 94.50 437 LEU A C 1
ATOM 3331 O O . LEU A 1 437 ? 14.705 -7.332 3.956 1.00 94.50 437 LEU A O 1
ATOM 3335 N N . LYS A 1 438 ? 14.366 -8.722 2.240 1.00 94.75 438 LYS A N 1
ATOM 3336 C CA . LYS A 1 438 ? 13.161 -9.338 2.812 1.00 94.75 438 LYS A CA 1
ATOM 3337 C C . LYS A 1 438 ? 13.412 -10.013 4.163 1.00 94.75 438 LYS A C 1
ATOM 3339 O O . LYS A 1 438 ? 12.561 -9.947 5.049 1.00 94.75 438 LYS A O 1
ATOM 3344 N N . ASP A 1 439 ? 14.544 -10.689 4.316 1.00 95.81 439 ASP A N 1
ATOM 3345 C CA . ASP A 1 439 ? 14.882 -11.408 5.544 1.00 95.81 439 ASP A CA 1
ATOM 3346 C C . ASP A 1 439 ? 15.304 -10.434 6.646 1.00 95.81 439 ASP A C 1
ATOM 3348 O O . ASP A 1 439 ? 14.862 -10.578 7.784 1.00 95.81 439 ASP A O 1
ATOM 3352 N N . LEU A 1 440 ? 16.046 -9.378 6.296 1.00 96.56 440 LEU A N 1
ATOM 3353 C CA . LEU A 1 440 ? 16.364 -8.267 7.198 1.00 96.56 440 LEU A CA 1
ATOM 3354 C C . LEU A 1 440 ? 15.095 -7.570 7.711 1.00 96.56 440 LEU A C 1
ATOM 3356 O O . LEU A 1 440 ? 14.963 -7.341 8.913 1.00 96.56 440 LEU A O 1
ATOM 3360 N N . LEU A 1 441 ? 14.119 -7.315 6.833 1.00 96.94 441 LEU A N 1
ATOM 3361 C CA . LEU A 1 441 ? 12.824 -6.749 7.220 1.00 96.94 441 LEU A CA 1
ATOM 3362 C C . LEU A 1 441 ? 12.043 -7.673 8.169 1.00 96.94 441 LEU A C 1
ATOM 3364 O O . LEU A 1 441 ? 11.469 -7.202 9.145 1.00 96.94 441 LEU A O 1
ATOM 3368 N N . LYS A 1 442 ? 12.053 -8.993 7.946 1.00 96.25 442 LYS A N 1
ATOM 3369 C CA . LYS A 1 442 ? 11.432 -9.957 8.877 1.00 96.25 442 LYS A CA 1
ATOM 3370 C C . LYS A 1 442 ? 12.139 -10.016 10.231 1.00 96.25 442 LYS A C 1
ATOM 3372 O O . LYS A 1 442 ? 11.486 -10.208 11.255 1.00 96.25 442 LYS A O 1
ATOM 3377 N N . LEU A 1 443 ? 13.467 -9.899 10.241 1.00 96.06 443 LEU A N 1
ATOM 3378 C CA . LEU A 1 443 ? 14.250 -9.854 11.475 1.00 96.06 443 LEU A CA 1
ATOM 3379 C C . LEU A 1 443 ? 13.890 -8.617 12.301 1.00 96.06 443 LEU A C 1
ATOM 3381 O O . LEU A 1 443 ? 13.656 -8.752 13.503 1.00 96.06 443 LEU A O 1
ATOM 3385 N N . LEU A 1 444 ? 13.778 -7.458 11.647 1.00 96.75 444 LEU A N 1
ATOM 3386 C CA . LEU A 1 444 ? 13.309 -6.223 12.269 1.00 96.75 444 LEU A CA 1
ATOM 3387 C C . LEU A 1 444 ? 11.900 -6.395 12.856 1.00 96.75 444 LEU A C 1
ATOM 3389 O O . LEU A 1 444 ? 11.676 -6.066 14.018 1.00 96.75 444 LEU A O 1
ATOM 3393 N N . ASP A 1 445 ? 10.961 -6.954 12.091 1.00 95.75 445 ASP A N 1
ATOM 3394 C CA . ASP A 1 445 ? 9.584 -7.184 12.551 1.00 95.75 445 ASP A CA 1
ATOM 3395 C C . ASP A 1 445 ? 9.538 -8.082 13.791 1.00 95.75 445 ASP A C 1
ATOM 3397 O O . ASP A 1 445 ? 8.844 -7.789 14.764 1.00 95.75 445 ASP A O 1
ATOM 3401 N N . SER A 1 446 ? 10.352 -9.146 13.801 1.00 95.75 446 SER A N 1
ATOM 3402 C CA . SER A 1 446 ? 10.469 -10.032 14.959 1.00 95.75 446 SER A CA 1
ATOM 3403 C C . SER A 1 446 ? 11.049 -9.320 16.183 1.00 95.75 446 SER A C 1
ATOM 3405 O O . SER A 1 446 ? 10.681 -9.680 17.305 1.00 95.75 446 SER A O 1
ATOM 3407 N N . ALA A 1 447 ? 11.964 -8.365 16.005 1.00 93.75 447 ALA A N 1
ATOM 3408 C CA . ALA A 1 447 ? 12.487 -7.554 17.101 1.00 93.75 447 ALA A CA 1
ATOM 3409 C C . ALA A 1 447 ? 11.411 -6.581 17.623 1.00 93.75 447 ALA A C 1
ATOM 3411 O O . ALA A 1 447 ? 11.160 -6.526 18.832 1.00 93.75 447 ALA A O 1
ATOM 3412 N N . LEU A 1 448 ? 10.686 -5.915 16.717 1.00 93.31 448 LEU A N 1
ATOM 3413 C CA . LEU A 1 448 ? 9.552 -5.048 17.049 1.00 93.31 448 LEU A CA 1
ATOM 3414 C C . LEU A 1 448 ? 8.430 -5.805 17.781 1.00 93.31 448 LEU A C 1
ATOM 3416 O O . LEU A 1 448 ? 7.817 -5.252 18.692 1.00 93.31 448 LEU A O 1
ATOM 3420 N N . ASP A 1 449 ? 8.165 -7.068 17.439 1.00 93.06 449 ASP A N 1
ATOM 3421 C CA . ASP A 1 449 ? 7.183 -7.911 18.139 1.00 93.06 449 ASP A CA 1
ATOM 3422 C C . ASP A 1 449 ? 7.615 -8.287 19.558 1.00 93.06 449 ASP A C 1
ATOM 3424 O O . ASP A 1 449 ? 6.782 -8.378 20.461 1.00 93.06 449 ASP A O 1
ATOM 3428 N N . LYS A 1 450 ? 8.915 -8.514 19.772 1.00 92.44 450 LYS A N 1
ATOM 3429 C CA . LYS A 1 450 ? 9.446 -8.939 21.075 1.00 92.44 450 LYS A CA 1
ATOM 3430 C C . LYS A 1 450 ? 9.539 -7.797 22.076 1.00 92.44 450 LYS A C 1
ATOM 3432 O O . LYS A 1 450 ? 9.276 -8.013 23.258 1.00 92.44 450 LYS A O 1
ATOM 3437 N N . GLY A 1 451 ? 9.955 -6.614 21.630 1.00 85.88 451 GLY A N 1
ATOM 3438 C CA . GLY A 1 451 ? 10.266 -5.508 22.537 1.00 85.88 451 GLY A CA 1
ATOM 3439 C C . GLY A 1 451 ? 9.899 -4.120 22.029 1.00 85.88 451 GLY A C 1
ATOM 3440 O O . GLY A 1 451 ? 10.269 -3.138 22.668 1.00 85.88 451 GLY A O 1
ATOM 3441 N N . GLY A 1 452 ? 9.161 -4.021 20.920 1.00 90.81 452 GLY A N 1
ATOM 3442 C CA . GLY A 1 452 ? 8.737 -2.747 20.348 1.00 90.81 452 GLY A CA 1
ATOM 3443 C C . GLY A 1 452 ? 9.907 -1.871 19.910 1.00 90.81 452 GLY A C 1
ATOM 3444 O O . GLY A 1 452 ? 11.028 -2.338 19.709 1.00 90.81 452 GLY A O 1
ATOM 3445 N N . MET A 1 453 ? 9.637 -0.571 19.796 1.00 89.31 453 MET A N 1
ATOM 3446 C CA . MET A 1 453 ? 10.671 0.418 19.479 1.00 89.31 453 MET A CA 1
ATOM 3447 C C . MET A 1 453 ? 11.743 0.505 20.568 1.00 89.31 453 MET A C 1
ATOM 3449 O O . MET A 1 453 ? 12.896 0.778 20.255 1.00 89.31 453 MET A O 1
ATOM 3453 N N . ASP A 1 454 ? 11.401 0.206 21.823 1.00 86.75 454 ASP A N 1
ATOM 3454 C CA . ASP A 1 454 ? 12.351 0.254 22.936 1.00 86.75 454 ASP A CA 1
ATOM 3455 C C . ASP A 1 454 ? 13.505 -0.736 22.771 1.00 86.75 454 ASP A C 1
ATOM 3457 O O . ASP A 1 454 ? 14.611 -0.457 23.227 1.00 86.75 454 ASP A O 1
ATOM 3461 N N . LEU A 1 455 ? 13.256 -1.902 22.166 1.00 87.81 455 LEU A N 1
ATOM 3462 C CA . LEU A 1 455 ? 14.314 -2.865 21.866 1.00 87.81 455 LEU A CA 1
ATOM 3463 C C . LEU A 1 455 ? 15.191 -2.370 20.716 1.00 87.81 455 LEU A C 1
ATOM 3465 O O . LEU A 1 455 ? 16.407 -2.381 20.857 1.00 87.81 455 LEU A O 1
ATOM 3469 N N . ILE A 1 456 ? 14.583 -1.864 19.638 1.00 90.81 456 ILE A N 1
ATOM 3470 C CA . ILE A 1 456 ? 15.316 -1.312 18.489 1.00 90.81 456 ILE A CA 1
ATOM 3471 C C . ILE A 1 456 ? 16.265 -0.200 18.940 1.00 90.81 456 ILE A C 1
ATOM 3473 O O . ILE A 1 456 ? 17.455 -0.261 18.663 1.00 90.81 456 ILE A O 1
ATOM 3477 N N . LEU A 1 457 ? 15.765 0.760 19.720 1.00 87.56 457 LEU A N 1
ATOM 3478 C CA . LEU A 1 457 ? 16.548 1.889 20.232 1.00 87.56 457 LEU A CA 1
ATOM 3479 C C . LEU A 1 457 ? 17.642 1.492 21.241 1.00 87.56 457 LEU A C 1
ATOM 3481 O O . LEU A 1 457 ? 18.534 2.294 21.509 1.00 87.56 457 LEU A O 1
ATOM 3485 N N . LYS A 1 458 ? 17.557 0.295 21.840 1.00 85.06 458 LYS A N 1
ATOM 3486 C CA . LYS A 1 458 ? 18.587 -0.260 22.739 1.00 85.06 458 LYS A CA 1
ATOM 3487 C C . LYS A 1 458 ? 19.642 -1.076 22.003 1.00 85.06 458 LYS A C 1
ATOM 3489 O O . LYS A 1 458 ? 20.748 -1.204 22.511 1.00 85.06 458 LYS A O 1
ATOM 3494 N N . GLU A 1 459 ? 19.266 -1.695 20.888 1.00 88.31 459 GLU A N 1
ATOM 3495 C CA . GLU A 1 459 ? 20.167 -2.485 20.046 1.00 88.31 459 GLU A CA 1
ATOM 3496 C C . GLU A 1 459 ? 20.977 -1.615 19.078 1.00 88.31 459 GLU A C 1
ATOM 3498 O O . GLU A 1 459 ? 21.963 -2.104 18.534 1.00 88.31 459 GLU A O 1
ATOM 3503 N N . LEU A 1 460 ? 20.584 -0.353 18.866 1.00 87.06 460 LEU A N 1
ATOM 3504 C CA . LEU A 1 460 ? 21.407 0.615 18.143 1.00 87.06 460 LEU A CA 1
ATOM 3505 C C . LEU A 1 460 ? 22.725 0.862 18.886 1.00 87.06 460 LEU A C 1
ATOM 3507 O O . LEU A 1 460 ? 22.745 1.054 20.104 1.00 87.06 460 LEU A O 1
ATOM 3511 N N . ASN A 1 461 ? 23.819 0.871 18.130 1.00 78.19 461 ASN A N 1
ATOM 3512 C CA . ASN A 1 461 ? 25.147 1.155 18.657 1.00 78.19 461 ASN A CA 1
ATOM 3513 C C . ASN A 1 461 ? 25.295 2.652 18.973 1.00 78.19 461 ASN A C 1
ATOM 3515 O O . ASN A 1 461 ? 25.549 3.444 18.068 1.00 78.19 461 ASN A O 1
ATOM 3519 N N . ASP A 1 462 ? 25.207 3.018 20.252 1.00 73.19 462 ASP A N 1
ATOM 3520 C CA . ASP A 1 462 ? 25.550 4.354 20.757 1.00 73.19 462 ASP A CA 1
ATOM 3521 C C . ASP A 1 462 ? 26.845 4.263 21.592 1.00 73.19 462 ASP A C 1
ATOM 3523 O O . ASP A 1 462 ? 26.956 3.422 22.494 1.00 73.19 462 ASP A O 1
ATOM 3527 N N . SER A 1 463 ? 27.836 5.114 21.307 1.00 61.81 463 SER A N 1
ATOM 3528 C CA . SER A 1 463 ? 29.135 5.135 22.005 1.00 61.81 463 SER A CA 1
ATOM 3529 C C . SER A 1 463 ? 29.012 5.584 23.467 1.00 61.81 463 SER A C 1
ATOM 3531 O O . SER A 1 463 ? 29.689 5.042 24.347 1.00 61.81 463 SER A O 1
ATOM 3533 N N . ASP A 1 464 ? 28.079 6.495 23.757 1.00 59.03 464 ASP A N 1
ATOM 3534 C CA . ASP A 1 464 ? 27.747 6.928 25.114 1.00 59.03 464 ASP A CA 1
ATOM 3535 C C . ASP A 1 464 ? 26.662 6.041 25.735 1.00 59.03 464 ASP A C 1
ATOM 3537 O O . ASP A 1 464 ? 25.460 6.312 25.678 1.00 59.03 464 ASP A O 1
ATOM 3541 N N . CYS A 1 465 ? 27.097 4.989 26.427 1.00 52.53 465 CYS A N 1
ATOM 3542 C CA . CYS A 1 465 ? 26.238 4.146 27.263 1.00 52.53 465 CYS A CA 1
ATOM 3543 C C . CYS A 1 465 ? 25.845 4.847 28.581 1.00 52.53 465 CYS A C 1
ATOM 3545 O O . CYS A 1 465 ? 26.103 4.355 29.686 1.00 52.53 465 CYS A O 1
ATOM 3547 N N . SER A 1 466 ? 25.204 6.014 28.487 1.00 51.25 466 SER A N 1
ATOM 3548 C CA . SER A 1 466 ? 24.467 6.590 29.612 1.00 51.25 466 SER A CA 1
ATOM 3549 C C . SER A 1 466 ? 23.249 5.700 29.943 1.00 51.25 466 SER A C 1
ATOM 3551 O O . SER A 1 466 ? 22.891 4.793 29.195 1.00 51.25 466 SER A O 1
ATOM 3553 N N . ARG A 1 467 ? 22.568 5.924 31.078 1.00 49.03 467 ARG A N 1
ATOM 3554 C CA . ARG A 1 467 ? 21.383 5.120 31.469 1.00 49.03 467 ARG A CA 1
ATOM 3555 C C . ARG A 1 467 ? 20.242 5.137 30.427 1.00 49.03 467 ARG A C 1
ATOM 3557 O O . ARG A 1 467 ? 19.342 4.306 30.533 1.00 49.03 467 ARG A O 1
ATOM 3564 N N . LEU A 1 468 ? 20.266 6.074 29.476 1.00 56.12 468 LEU A N 1
ATOM 3565 C CA . LEU A 1 468 ? 19.378 6.181 28.315 1.00 56.12 468 LEU A CA 1
ATOM 3566 C C . LEU A 1 468 ? 20.239 6.352 27.053 1.00 56.12 468 LEU A C 1
ATOM 3568 O O . LEU A 1 468 ? 21.223 7.091 27.097 1.00 56.12 468 LEU A O 1
ATOM 3572 N N . SER A 1 469 ? 19.874 5.684 25.956 1.00 67.25 469 SER A N 1
ATOM 3573 C CA . SER A 1 469 ? 20.592 5.820 24.681 1.00 67.25 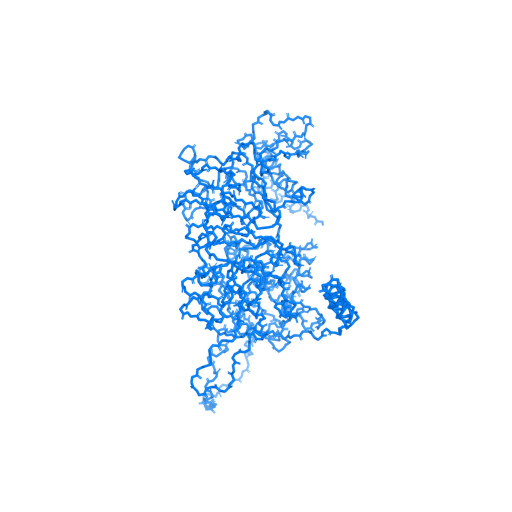469 SER A CA 1
ATOM 3574 C C . SER A 1 469 ? 20.368 7.222 24.090 1.00 67.25 469 SER A C 1
ATOM 3576 O O . SER A 1 469 ? 19.331 7.847 24.359 1.00 67.25 469 SER A O 1
ATOM 3578 N N . LYS A 1 470 ? 21.330 7.753 23.322 1.00 73.88 470 LYS A N 1
ATOM 3579 C CA . LYS A 1 470 ? 21.217 9.083 22.688 1.00 73.88 470 LYS A CA 1
ATOM 3580 C C . LYS A 1 470 ? 19.987 9.127 21.781 1.00 73.88 470 LYS A C 1
ATOM 3582 O O . LYS A 1 470 ? 19.181 10.057 21.858 1.00 73.88 470 LYS A O 1
ATOM 3587 N N . SER A 1 471 ? 19.778 8.038 21.044 1.00 72.31 471 SER A N 1
ATOM 3588 C CA . SER A 1 471 ? 18.593 7.792 20.219 1.00 72.31 471 SER A CA 1
ATOM 3589 C C . SER A 1 471 ? 17.276 7.972 21.001 1.00 72.31 471 SER A C 1
ATOM 3591 O O . SER A 1 471 ? 16.324 8.592 20.522 1.00 72.31 471 SER A O 1
ATOM 3593 N N . PHE A 1 472 ? 17.217 7.489 22.249 1.00 73.88 472 PHE A N 1
ATOM 3594 C CA . PHE A 1 472 ? 16.054 7.654 23.130 1.00 73.88 472 PHE A CA 1
ATOM 3595 C C . PHE A 1 472 ? 15.802 9.114 23.535 1.00 73.88 472 PHE A C 1
ATOM 3597 O O . PHE A 1 472 ? 14.647 9.548 23.575 1.00 73.88 472 PHE A O 1
ATOM 3604 N N . PHE A 1 473 ? 16.855 9.874 23.851 1.00 77.06 473 PHE A N 1
ATOM 3605 C CA . PHE A 1 473 ? 16.721 11.291 24.205 1.00 77.06 473 PHE A CA 1
ATOM 3606 C C . PHE A 1 473 ? 16.198 12.106 23.017 1.00 77.06 473 PHE A C 1
ATOM 3608 O O . PHE A 1 473 ? 15.268 12.899 23.168 1.00 77.06 473 PHE A O 1
ATOM 3615 N N . GLN A 1 474 ? 16.713 11.814 21.821 1.00 74.62 474 GLN A N 1
ATOM 3616 C CA . GLN A 1 474 ? 16.310 12.469 20.582 1.00 74.62 474 GLN A CA 1
ATOM 3617 C C . GLN A 1 474 ? 14.810 12.300 20.284 1.00 74.62 474 GLN A C 1
ATOM 3619 O O . GLN A 1 474 ? 14.123 13.259 19.919 1.00 74.62 474 GLN A O 1
ATOM 3624 N N . VAL A 1 475 ? 14.273 11.092 20.505 1.00 79.12 475 VAL A N 1
ATOM 3625 C CA . VAL A 1 475 ? 12.831 10.810 20.400 1.00 79.12 475 VAL A CA 1
ATOM 3626 C C . VAL A 1 475 ? 12.024 11.661 21.373 1.00 79.12 475 VAL A C 1
ATOM 3628 O O . VAL A 1 475 ? 11.033 12.275 20.966 1.00 79.12 475 VAL A O 1
ATOM 3631 N N . LEU A 1 476 ? 12.425 11.681 22.648 1.00 78.88 476 LEU A N 1
ATOM 3632 C CA . LEU A 1 476 ? 11.706 12.395 23.703 1.00 78.88 476 LEU A CA 1
ATOM 3633 C C . LEU A 1 476 ? 11.648 13.901 23.428 1.00 78.88 476 LEU A C 1
ATOM 3635 O O . LEU A 1 476 ? 10.590 14.503 23.608 1.00 78.88 476 LEU A O 1
ATOM 3639 N N . GLU A 1 477 ? 12.751 14.488 22.963 1.00 81.06 477 GLU A N 1
ATOM 3640 C CA . GLU A 1 477 ? 12.839 15.914 22.643 1.00 81.06 477 GLU A CA 1
ATOM 3641 C C . GLU A 1 477 ? 12.063 16.277 21.366 1.00 81.06 477 GLU A C 1
ATOM 3643 O O . GLU A 1 477 ? 11.359 17.287 21.334 1.00 81.06 477 GLU A O 1
ATOM 3648 N N . SER A 1 478 ? 12.135 15.434 20.331 1.00 79.94 478 SER A N 1
ATOM 3649 C CA . SER A 1 478 ? 11.584 15.758 19.008 1.00 79.94 478 SER A CA 1
ATOM 3650 C C . SER A 1 478 ? 10.085 15.481 18.884 1.00 79.94 478 SER A C 1
ATOM 3652 O O . SER A 1 478 ? 9.323 16.309 18.380 1.00 79.94 478 SER A O 1
ATOM 3654 N N . VAL A 1 479 ? 9.646 14.283 19.287 1.00 82.25 479 VAL A N 1
ATOM 3655 C CA . VAL A 1 479 ? 8.275 13.789 19.037 1.00 82.25 479 VAL A CA 1
ATOM 3656 C C . VAL A 1 479 ? 7.585 13.221 20.280 1.00 82.25 479 VAL A C 1
ATOM 3658 O O . VAL A 1 479 ? 6.397 12.887 20.229 1.00 82.25 479 VAL A O 1
ATOM 3661 N N . GLY A 1 480 ? 8.305 13.107 21.399 1.00 85.00 480 GLY A N 1
ATOM 3662 C CA . GLY A 1 480 ? 7.845 12.528 22.661 1.00 85.00 480 GLY A CA 1
ATOM 3663 C C . GLY A 1 480 ? 7.773 10.999 22.634 1.00 85.00 480 GLY A C 1
ATOM 3664 O O . GLY A 1 480 ? 8.279 10.342 23.535 1.00 85.00 480 GLY A O 1
ATOM 3665 N N . PHE A 1 481 ? 7.160 10.417 21.602 1.00 85.25 481 PHE A N 1
ATOM 3666 C CA . PHE A 1 481 ? 7.130 8.972 21.379 1.00 85.25 481 PHE A CA 1
ATOM 3667 C C . PHE A 1 481 ? 7.049 8.635 19.889 1.00 85.25 481 PHE A C 1
ATOM 3669 O O . PHE A 1 481 ? 6.603 9.440 19.069 1.00 85.25 481 PHE A O 1
ATOM 3676 N N . VAL A 1 482 ? 7.448 7.411 19.554 1.00 89.69 482 VAL A N 1
ATOM 3677 C CA . VAL A 1 482 ? 7.430 6.864 18.195 1.00 89.69 482 VAL A CA 1
ATOM 3678 C C . VAL A 1 482 ? 6.329 5.822 18.030 1.00 89.69 482 VAL A C 1
ATOM 3680 O O . VAL A 1 482 ? 5.942 5.139 18.977 1.00 89.69 482 VAL A O 1
ATOM 3683 N N . GLU A 1 483 ? 5.808 5.710 16.812 1.00 92.06 483 GLU A N 1
ATOM 3684 C CA . GLU A 1 483 ? 4.754 4.759 16.450 1.00 92.06 483 GLU A CA 1
ATOM 3685 C C . GLU A 1 483 ? 5.362 3.632 15.615 1.00 92.06 483 GLU A C 1
ATOM 3687 O O . GLU A 1 483 ? 6.177 3.891 14.733 1.00 92.06 483 GLU A O 1
ATOM 3692 N N . ARG A 1 484 ? 4.967 2.380 15.877 1.00 93.50 484 ARG A N 1
ATOM 3693 C CA . ARG A 1 484 ? 5.514 1.221 15.162 1.00 93.50 484 ARG A CA 1
ATOM 3694 C C . ARG A 1 484 ? 5.281 1.352 13.643 1.00 93.50 484 ARG A C 1
ATOM 3696 O O . ARG A 1 484 ? 4.123 1.447 13.220 1.00 93.50 484 ARG A O 1
ATOM 3703 N N . PRO A 1 485 ? 6.334 1.297 12.810 1.00 95.12 485 PRO A N 1
ATOM 3704 C CA . PRO A 1 485 ? 6.180 1.213 11.366 1.00 95.12 485 PRO A CA 1
ATOM 3705 C C . PRO A 1 485 ? 5.906 -0.229 10.928 1.00 95.12 485 PRO A C 1
ATOM 3707 O O . PRO A 1 485 ? 6.171 -1.174 11.673 1.00 95.12 485 PRO A O 1
ATOM 3710 N N . ARG A 1 486 ? 5.385 -0.417 9.711 1.00 94.12 486 ARG A N 1
ATOM 3711 C CA . ARG A 1 486 ? 5.345 -1.751 9.099 1.00 94.12 486 ARG A CA 1
ATOM 3712 C C . ARG A 1 486 ? 6.613 -1.956 8.282 1.00 94.12 486 ARG A C 1
ATOM 3714 O O . ARG A 1 486 ? 7.244 -1.001 7.827 1.00 94.12 486 ARG A O 1
ATOM 3721 N N . ASN A 1 487 ? 6.943 -3.217 8.030 1.00 94.12 487 ASN A N 1
ATOM 3722 C CA . ASN A 1 487 ? 8.108 -3.575 7.219 1.00 94.12 487 ASN A CA 1
ATOM 3723 C C . ASN A 1 487 ? 8.078 -2.941 5.826 1.00 94.12 487 ASN A C 1
ATOM 3725 O O . ASN A 1 487 ? 9.128 -2.628 5.278 1.00 94.12 487 ASN A O 1
ATOM 3729 N N . PHE A 1 488 ? 6.888 -2.739 5.253 1.00 94.25 488 PHE A N 1
ATOM 3730 C CA . PHE A 1 488 ? 6.752 -2.128 3.934 1.00 94.25 488 PHE A CA 1
ATOM 3731 C C . PHE A 1 488 ? 7.176 -0.662 3.929 1.00 94.25 488 PHE A C 1
ATOM 3733 O O . PHE A 1 488 ? 7.946 -0.291 3.050 1.00 94.25 488 PHE A O 1
ATOM 3740 N N . GLU A 1 489 ? 6.760 0.156 4.904 1.00 95.31 489 GLU A N 1
ATOM 3741 C CA . GLU A 1 489 ? 7.228 1.545 4.972 1.00 95.31 489 GLU A CA 1
ATOM 3742 C C . GLU A 1 489 ? 8.734 1.630 5.252 1.00 95.31 489 GLU A C 1
ATOM 3744 O O . GLU A 1 489 ? 9.408 2.477 4.669 1.00 95.31 489 GLU A O 1
ATOM 3749 N N . VAL A 1 490 ? 9.282 0.735 6.085 1.00 97.06 490 VAL A N 1
ATOM 3750 C CA . VAL A 1 490 ? 10.733 0.683 6.338 1.00 97.06 490 VAL A CA 1
ATOM 3751 C C . VAL A 1 490 ? 11.500 0.293 5.072 1.00 97.06 490 VAL A C 1
ATOM 3753 O O . VAL A 1 490 ? 12.462 0.965 4.708 1.00 97.06 490 VAL A O 1
ATOM 3756 N N . GLY A 1 491 ? 11.058 -0.748 4.361 1.00 96.75 491 GLY A N 1
ATOM 3757 C CA . GLY A 1 491 ? 11.658 -1.165 3.091 1.00 96.75 491 GLY A CA 1
ATOM 3758 C C . GLY A 1 491 ? 11.549 -0.086 2.012 1.00 96.75 491 GLY A C 1
ATOM 3759 O O . GLY A 1 491 ? 12.518 0.182 1.299 1.00 96.75 491 GLY A O 1
ATOM 3760 N N . GLN A 1 492 ? 10.398 0.586 1.920 1.00 96.19 492 GLN A N 1
ATOM 3761 C CA . GLN A 1 492 ? 10.197 1.701 0.998 1.00 96.19 492 GLN A CA 1
ATOM 3762 C C . GLN A 1 492 ? 11.135 2.872 1.307 1.00 96.19 492 GLN A C 1
ATOM 3764 O O . GLN A 1 492 ? 11.733 3.408 0.377 1.00 96.19 492 GLN A O 1
ATOM 3769 N N . ALA A 1 493 ? 11.302 3.240 2.578 1.00 96.56 493 ALA A N 1
ATOM 3770 C CA . ALA A 1 493 ? 12.226 4.293 2.987 1.00 96.56 493 ALA A CA 1
ATOM 3771 C C . ALA A 1 493 ? 13.688 3.922 2.701 1.00 96.56 493 ALA A C 1
ATOM 3773 O O . ALA A 1 493 ? 14.400 4.703 2.076 1.00 96.56 493 ALA A O 1
ATOM 3774 N N . LEU A 1 494 ? 14.113 2.707 3.067 1.00 96.44 494 LEU A N 1
ATOM 3775 C CA . LEU A 1 494 ? 15.476 2.227 2.824 1.00 96.44 494 LEU A CA 1
ATOM 3776 C C . LEU A 1 494 ? 15.830 2.253 1.328 1.00 96.44 494 LEU A C 1
ATOM 3778 O O . LEU A 1 494 ? 16.886 2.735 0.945 1.00 96.44 494 LEU A O 1
ATOM 3782 N N . THR A 1 495 ? 14.923 1.791 0.465 1.00 96.56 495 THR A N 1
ATOM 3783 C CA . THR A 1 495 ? 15.123 1.783 -1.000 1.00 96.56 495 THR A CA 1
ATOM 3784 C C . THR A 1 495 ? 15.004 3.156 -1.671 1.00 96.56 495 THR A C 1
ATOM 3786 O O . THR A 1 495 ? 15.245 3.278 -2.874 1.00 96.56 495 THR A O 1
ATOM 3789 N N . ARG A 1 496 ? 14.631 4.193 -0.913 1.00 95.00 496 ARG A N 1
ATOM 3790 C CA . ARG A 1 496 ? 14.581 5.600 -1.345 1.00 95.00 496 ARG A CA 1
ATOM 3791 C C . ARG A 1 496 ? 15.701 6.443 -0.742 1.00 95.00 496 ARG A C 1
ATOM 3793 O O . ARG A 1 496 ? 15.808 7.611 -1.096 1.00 95.00 496 ARG A O 1
ATOM 3800 N N . MET A 1 497 ? 16.511 5.867 0.145 1.00 95.06 497 MET A N 1
ATOM 3801 C CA . MET A 1 497 ? 17.642 6.546 0.767 1.00 95.06 497 MET A CA 1
ATOM 3802 C C . MET A 1 497 ? 18.661 6.928 -0.297 1.00 95.06 497 MET A C 1
ATOM 3804 O O . MET A 1 497 ? 19.177 6.072 -1.013 1.00 95.06 497 MET A O 1
ATOM 3808 N N . TYR A 1 498 ? 18.932 8.220 -0.422 1.00 93.31 498 TYR A N 1
ATOM 3809 C CA . TYR A 1 498 ? 19.886 8.711 -1.397 1.00 93.31 498 TYR A CA 1
ATOM 3810 C C . TYR A 1 498 ? 21.295 8.209 -1.060 1.00 93.31 498 TYR A C 1
ATOM 3812 O O . TYR A 1 498 ? 21.691 8.143 0.108 1.00 93.31 498 TYR A O 1
ATOM 3820 N N . GLY A 1 499 ? 22.026 7.787 -2.092 1.00 91.38 499 GLY A N 1
ATOM 3821 C CA . GLY A 1 499 ? 23.373 7.228 -1.968 1.00 91.38 499 GLY A CA 1
ATOM 3822 C C . GLY A 1 499 ? 23.443 5.753 -1.552 1.00 91.38 499 GLY A C 1
ATOM 3823 O O . GLY A 1 499 ? 24.531 5.182 -1.619 1.00 91.38 499 GLY A O 1
ATOM 3824 N N . ILE A 1 500 ? 22.329 5.106 -1.168 1.00 94.38 500 ILE A N 1
ATOM 3825 C CA . ILE A 1 500 ? 22.361 3.690 -0.768 1.00 94.38 500 ILE A CA 1
ATOM 3826 C C . ILE A 1 500 ? 22.860 2.799 -1.904 1.00 94.38 500 ILE A C 1
ATOM 3828 O O . ILE A 1 500 ? 22.416 2.899 -3.048 1.00 94.38 500 ILE A O 1
ATOM 3832 N N . GLN A 1 501 ? 23.765 1.884 -1.574 1.00 94.81 501 GLN A N 1
ATOM 3833 C CA . GLN A 1 501 ? 24.285 0.893 -2.507 1.00 94.81 501 GLN A CA 1
ATOM 3834 C C . GLN A 1 501 ? 23.756 -0.484 -2.121 1.00 94.81 501 GLN A C 1
ATOM 3836 O O . GLN A 1 501 ? 23.924 -0.917 -0.984 1.00 94.81 501 GLN A O 1
ATOM 3841 N N . PHE A 1 502 ? 23.113 -1.168 -3.065 1.00 95.56 502 PHE A N 1
ATOM 3842 C CA . PHE A 1 502 ? 22.654 -2.540 -2.904 1.00 95.56 502 PHE A CA 1
ATOM 3843 C C . PHE A 1 502 ? 23.556 -3.502 -3.673 1.00 95.56 502 PHE A C 1
ATOM 3845 O O . PHE A 1 502 ? 23.810 -3.327 -4.866 1.00 95.56 502 PHE A O 1
ATOM 3852 N N . GLU A 1 503 ? 23.969 -4.571 -3.007 1.00 93.56 503 GLU A N 1
ATOM 3853 C CA . GLU A 1 503 ? 24.696 -5.689 -3.601 1.00 93.56 503 GLU A CA 1
ATOM 3854 C C . GLU A 1 503 ? 23.819 -6.941 -3.643 1.00 93.56 503 GLU A C 1
ATOM 3856 O O . GLU A 1 503 ? 22.902 -7.118 -2.835 1.00 93.56 503 GLU A O 1
ATOM 3861 N N . GLU A 1 504 ? 24.086 -7.813 -4.608 1.00 91.00 504 GLU A N 1
ATOM 3862 C CA . GLU A 1 504 ? 23.379 -9.080 -4.746 1.00 91.00 504 GLU A CA 1
ATOM 3863 C C . GLU A 1 504 ? 23.940 -10.155 -3.838 1.00 91.00 504 GLU A C 1
ATOM 3865 O O . GLU A 1 504 ? 25.147 -10.274 -3.626 1.00 91.00 504 GLU A O 1
ATOM 3870 N N . ILE A 1 505 ? 23.039 -11.006 -3.368 1.00 87.69 505 ILE A N 1
ATOM 3871 C CA . ILE A 1 505 ? 23.405 -12.183 -2.599 1.00 87.69 505 ILE A CA 1
ATOM 3872 C C . ILE A 1 505 ? 23.583 -13.333 -3.576 1.00 87.69 505 ILE A C 1
ATOM 3874 O O . ILE A 1 505 ? 22.644 -13.729 -4.271 1.00 87.69 505 ILE A O 1
ATOM 3878 N N . SER A 1 506 ? 24.791 -13.896 -3.618 1.00 65.88 506 SER A N 1
ATOM 3879 C CA . SER A 1 506 ? 25.064 -15.095 -4.402 1.00 65.88 506 SER A CA 1
ATOM 3880 C C . SER A 1 506 ? 24.293 -16.274 -3.807 1.00 65.88 506 SER A C 1
ATOM 3882 O O . SER A 1 506 ? 24.710 -16.874 -2.814 1.00 65.88 506 SER A O 1
ATOM 3884 N N . VAL A 1 507 ? 23.153 -16.614 -4.399 1.00 58.53 507 VAL A N 1
ATOM 3885 C CA . VAL A 1 507 ? 22.434 -17.837 -4.046 1.00 58.53 507 VAL A CA 1
ATOM 3886 C C . VAL A 1 507 ? 23.187 -19.010 -4.671 1.00 58.53 507 VAL A C 1
ATOM 3888 O O . VAL A 1 507 ? 23.306 -19.085 -5.894 1.00 58.53 507 VAL A O 1
ATOM 3891 N N . TYR A 1 508 ? 23.695 -19.936 -3.853 1.00 44.25 508 TYR A N 1
ATOM 3892 C CA . TYR A 1 508 ? 24.035 -21.271 -4.348 1.00 44.25 508 TYR A CA 1
ATOM 3893 C C . TYR A 1 508 ? 22.729 -21.910 -4.838 1.00 44.25 508 TYR A C 1
ATOM 3895 O O . TYR A 1 508 ? 21.826 -22.182 -4.051 1.00 44.25 508 TYR A O 1
ATOM 3903 N N . ASP A 1 509 ? 22.596 -22.040 -6.155 1.00 41.66 509 ASP A N 1
ATOM 3904 C CA . ASP A 1 509 ? 21.360 -22.432 -6.826 1.00 41.66 509 ASP A CA 1
ATOM 3905 C C . ASP A 1 509 ? 21.022 -23.914 -6.568 1.00 41.66 509 ASP A C 1
ATOM 3907 O O . ASP A 1 509 ? 21.406 -24.799 -7.333 1.00 41.66 509 ASP A O 1
ATOM 3911 N N . ASP A 1 510 ? 20.221 -24.190 -5.534 1.00 40.16 510 ASP A N 1
ATOM 3912 C CA . ASP A 1 510 ? 19.435 -25.438 -5.432 1.00 40.16 510 ASP A CA 1
ATOM 3913 C C . ASP A 1 510 ? 18.399 -25.546 -6.581 1.00 40.16 510 ASP A C 1
ATOM 3915 O O . ASP A 1 510 ? 17.793 -26.594 -6.808 1.00 40.16 510 ASP A O 1
ATOM 3919 N N . GLY A 1 511 ? 18.206 -24.474 -7.361 1.00 46.25 511 GLY A N 1
ATOM 3920 C CA . GLY A 1 511 ? 17.327 -24.418 -8.526 1.00 46.25 511 GLY A CA 1
ATOM 3921 C C . GLY A 1 511 ? 17.879 -25.073 -9.795 1.00 46.25 511 GLY A C 1
ATOM 3922 O O . GLY A 1 511 ? 17.143 -25.129 -10.785 1.00 46.25 511 GLY A O 1
ATOM 3923 N N . SER A 1 512 ? 19.103 -25.614 -9.787 1.00 46.00 512 SER A N 1
ATOM 3924 C CA . SER A 1 512 ? 19.625 -26.397 -10.919 1.00 46.00 512 SER A CA 1
ATOM 3925 C C . SER A 1 512 ? 18.788 -27.660 -11.181 1.00 46.00 512 SER A C 1
ATOM 3927 O O . SER A 1 512 ? 18.502 -27.982 -12.337 1.00 46.00 512 SER A O 1
ATOM 3929 N N . ASP A 1 513 ? 18.272 -28.300 -10.127 1.00 45.12 513 ASP A N 1
ATOM 3930 C CA . ASP A 1 513 ? 17.411 -29.482 -10.238 1.00 45.12 513 ASP A CA 1
ATOM 3931 C C . ASP A 1 513 ? 15.994 -29.142 -10.726 1.00 45.12 513 ASP A C 1
ATOM 3933 O O . ASP A 1 513 ? 15.367 -29.928 -11.443 1.00 45.12 513 ASP A O 1
ATOM 3937 N N . GLU A 1 514 ? 15.469 -27.964 -10.385 1.00 44.25 514 GLU A N 1
ATOM 3938 C CA . GLU A 1 514 ? 14.126 -27.544 -10.800 1.00 44.25 514 GLU A CA 1
ATOM 3939 C C . GLU A 1 514 ? 14.116 -26.933 -12.208 1.00 44.25 514 GLU A C 1
ATOM 3941 O O . GLU A 1 514 ? 13.213 -27.220 -12.997 1.00 44.25 514 GLU A O 1
ATOM 3946 N N . ALA A 1 515 ? 15.161 -26.186 -12.580 1.00 48.47 515 ALA A N 1
ATOM 3947 C CA . ALA A 1 515 ? 15.376 -25.728 -13.950 1.00 48.47 515 ALA A CA 1
ATOM 3948 C C . ALA A 1 515 ? 15.567 -26.913 -14.907 1.00 48.47 515 ALA A C 1
ATOM 3950 O O . ALA A 1 515 ? 14.896 -26.967 -15.937 1.00 48.47 515 ALA A O 1
ATOM 3951 N N . ALA A 1 516 ? 16.377 -27.911 -14.530 1.00 50.62 516 ALA A N 1
ATOM 3952 C CA . ALA A 1 516 ? 16.532 -29.137 -15.310 1.00 50.62 516 ALA A CA 1
ATOM 3953 C C . ALA A 1 516 ? 15.206 -29.908 -15.439 1.00 50.62 516 ALA A C 1
ATOM 3955 O O . ALA A 1 516 ? 14.874 -30.400 -16.519 1.00 50.62 516 ALA A O 1
ATOM 3956 N N . ARG A 1 517 ? 14.395 -29.980 -14.372 1.00 54.38 517 ARG A N 1
ATOM 3957 C CA . ARG A 1 517 ? 13.063 -30.612 -14.420 1.00 54.38 517 ARG A CA 1
ATOM 3958 C C . ARG A 1 517 ? 12.097 -29.880 -15.349 1.00 54.38 517 ARG A C 1
ATOM 3960 O O . ARG A 1 517 ? 11.418 -30.540 -16.136 1.00 54.38 517 ARG A O 1
ATOM 3967 N N . LEU A 1 518 ? 12.045 -28.550 -15.291 1.00 55.78 518 LEU A N 1
ATOM 3968 C CA . LEU A 1 518 ? 11.168 -27.735 -16.138 1.00 55.78 518 LEU A CA 1
ATOM 3969 C C . LEU A 1 518 ? 11.601 -27.763 -17.610 1.00 55.78 518 LEU A C 1
ATOM 3971 O O . LEU A 1 518 ? 10.749 -27.836 -18.495 1.00 55.78 518 LEU A O 1
ATOM 3975 N N . GLU A 1 519 ? 12.905 -27.786 -17.884 1.00 63.75 519 GLU A N 1
ATOM 3976 C CA . GLU A 1 519 ? 13.455 -27.881 -19.241 1.00 63.75 519 GLU A CA 1
ATOM 3977 C C . GLU A 1 519 ? 13.184 -29.264 -19.866 1.00 63.75 519 GLU A C 1
ATOM 3979 O O . GLU A 1 519 ? 12.784 -29.370 -21.032 1.00 63.75 519 GLU A O 1
ATOM 3984 N N . VAL A 1 520 ? 13.274 -30.331 -19.061 1.00 69.88 520 VAL A N 1
ATOM 3985 C CA . VAL A 1 520 ? 12.833 -31.685 -19.437 1.00 69.88 520 VAL A CA 1
ATOM 3986 C C . VAL A 1 520 ? 11.320 -31.724 -19.686 1.00 69.88 520 VAL A C 1
ATOM 3988 O O . VAL A 1 520 ? 10.860 -32.355 -20.643 1.00 69.88 520 VAL A O 1
ATOM 3991 N N . GLU A 1 521 ? 10.518 -31.031 -18.876 1.00 63.94 521 GLU A N 1
ATOM 3992 C CA . GLU A 1 521 ? 9.065 -30.960 -19.060 1.00 63.94 521 GLU A CA 1
ATOM 3993 C C . GLU A 1 521 ? 8.677 -30.194 -20.340 1.00 63.94 521 GLU A C 1
ATOM 3995 O O . GLU A 1 521 ? 7.765 -30.604 -21.067 1.00 63.94 521 GLU A O 1
ATOM 4000 N N . GLU A 1 522 ? 9.395 -29.118 -20.672 1.00 66.12 522 GLU A N 1
ATOM 4001 C CA . GLU A 1 522 ? 9.189 -28.340 -21.896 1.00 66.12 522 GLU A CA 1
ATOM 4002 C C . GLU A 1 522 ? 9.625 -29.117 -23.151 1.00 66.12 522 GLU A C 1
ATOM 4004 O O . GLU A 1 522 ? 8.904 -29.130 -24.159 1.00 66.12 522 GLU A O 1
ATOM 4009 N N . GLN A 1 523 ? 10.739 -29.858 -23.084 1.00 72.31 523 GLN A N 1
ATOM 4010 C CA . GLN A 1 523 ? 11.135 -30.798 -24.138 1.00 72.31 523 GLN A CA 1
ATOM 4011 C C . GLN A 1 523 ? 10.090 -31.899 -24.344 1.00 72.31 523 GLN A C 1
ATOM 4013 O O . GLN A 1 523 ? 9.735 -32.204 -25.488 1.00 72.31 523 GLN A O 1
ATOM 4018 N N . ASN A 1 524 ? 9.534 -32.453 -23.264 1.00 75.19 524 ASN A N 1
ATOM 4019 C CA . ASN A 1 524 ? 8.477 -33.461 -23.342 1.00 75.19 524 ASN A CA 1
ATOM 4020 C C . ASN A 1 524 ? 7.193 -32.902 -23.973 1.00 75.19 524 ASN A C 1
ATOM 4022 O O . ASN A 1 524 ? 6.591 -33.562 -24.824 1.00 75.19 524 ASN A O 1
ATOM 4026 N N . LYS A 1 525 ? 6.805 -31.660 -23.646 1.00 76.50 525 LYS A N 1
ATOM 4027 C CA . LYS A 1 525 ? 5.664 -30.970 -24.278 1.00 76.50 525 LYS A CA 1
ATOM 4028 C C . LYS A 1 525 ? 5.899 -30.723 -25.770 1.00 76.50 525 LYS A C 1
ATOM 4030 O O . LYS A 1 525 ? 5.002 -30.982 -26.575 1.00 76.50 525 LYS A O 1
ATOM 4035 N N . ARG A 1 526 ? 7.105 -30.292 -26.165 1.00 78.50 526 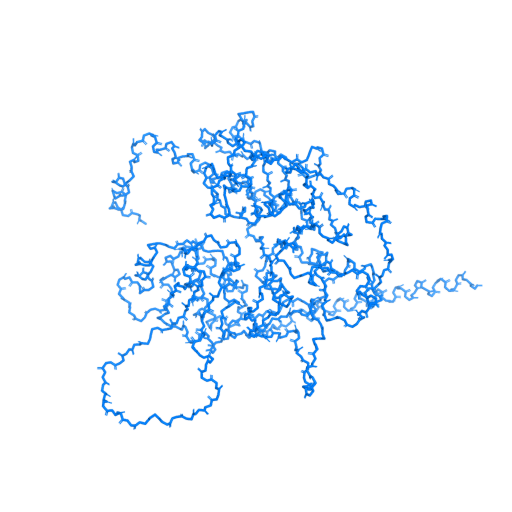ARG A N 1
ATOM 4036 C CA . ARG A 1 526 ? 7.487 -30.127 -27.582 1.00 78.50 526 ARG A CA 1
ATOM 4037 C C . ARG A 1 526 ? 7.442 -31.447 -28.349 1.00 78.50 526 ARG A C 1
ATOM 4039 O O . ARG A 1 526 ? 6.919 -31.481 -29.463 1.00 78.50 526 ARG A O 1
ATOM 4046 N N . LYS A 1 527 ? 7.931 -32.532 -27.746 1.00 81.00 527 LYS A N 1
ATOM 4047 C CA . LYS A 1 527 ? 7.925 -33.872 -28.348 1.00 81.00 527 LYS A CA 1
ATOM 4048 C C . LYS A 1 527 ? 6.503 -34.417 -28.507 1.00 81.00 527 LYS A C 1
ATOM 4050 O O . LYS A 1 527 ? 6.142 -34.866 -29.591 1.00 81.00 527 LYS A O 1
ATOM 4055 N N . ALA A 1 528 ? 5.660 -34.262 -27.485 1.00 78.75 528 ALA A N 1
ATOM 4056 C CA . ALA A 1 528 ? 4.250 -34.641 -27.545 1.00 78.75 528 ALA A CA 1
ATOM 4057 C C . ALA A 1 528 ? 3.484 -33.871 -28.634 1.00 78.75 528 ALA A C 1
ATOM 4059 O O . ALA A 1 528 ? 2.679 -34.460 -29.355 1.00 78.75 528 ALA A O 1
ATOM 4060 N N . LEU A 1 529 ? 3.761 -32.572 -28.796 1.00 73.94 529 LEU A N 1
ATOM 4061 C CA . LEU A 1 529 ? 3.229 -31.765 -29.896 1.00 73.94 529 LEU A CA 1
ATOM 4062 C C . LEU A 1 529 ? 3.718 -32.282 -31.254 1.00 73.94 529 LEU A C 1
ATOM 4064 O O . LEU A 1 529 ? 2.894 -32.517 -32.133 1.00 73.94 529 LEU A O 1
ATOM 4068 N N . ALA A 1 530 ? 5.016 -32.526 -31.430 1.00 78.56 530 ALA A N 1
ATOM 4069 C CA . ALA A 1 530 ? 5.555 -33.053 -32.685 1.00 78.56 530 ALA A CA 1
ATOM 4070 C C . ALA A 1 530 ? 4.900 -34.391 -33.091 1.00 78.56 530 ALA A C 1
ATOM 4072 O O . ALA A 1 530 ? 4.479 -34.546 -34.241 1.00 78.56 530 ALA A O 1
ATOM 4073 N N . ASP A 1 531 ? 4.706 -35.308 -32.139 1.00 79.69 531 ASP A N 1
ATOM 4074 C CA . ASP A 1 531 ? 4.050 -36.601 -32.369 1.00 79.69 531 ASP A CA 1
ATOM 4075 C C . ASP A 1 531 ? 2.566 -36.454 -32.745 1.00 79.69 531 ASP A C 1
ATOM 4077 O O . ASP A 1 531 ? 2.045 -37.182 -33.598 1.00 79.69 531 ASP A O 1
ATOM 4081 N N . LEU A 1 532 ? 1.866 -35.485 -32.147 1.00 78.81 532 LEU A N 1
ATOM 4082 C CA . LEU A 1 532 ? 0.468 -35.172 -32.462 1.00 78.81 532 LEU A CA 1
ATOM 4083 C C . LEU A 1 532 ? 0.319 -34.647 -33.897 1.00 78.81 532 LEU A C 1
ATOM 4085 O O . LEU A 1 532 ? -0.624 -35.011 -34.608 1.00 78.81 532 LEU A O 1
ATOM 4089 N N . TRP A 1 533 ? 1.270 -33.825 -34.343 1.00 69.75 533 TRP A N 1
ATOM 4090 C CA . TRP A 1 533 ? 1.313 -33.304 -35.709 1.00 69.75 533 TRP A CA 1
ATOM 4091 C C . TRP A 1 533 ? 1.712 -34.385 -36.722 1.00 69.75 533 TRP A C 1
ATOM 4093 O O . TRP A 1 533 ? 1.115 -34.453 -37.799 1.00 69.75 533 TRP A O 1
ATOM 4103 N N . ALA A 1 534 ? 2.637 -35.282 -36.368 1.00 75.56 534 ALA A N 1
ATOM 4104 C CA . ALA A 1 534 ? 3.004 -36.431 -37.196 1.00 75.56 534 ALA A CA 1
ATOM 4105 C C . ALA A 1 534 ? 1.821 -37.399 -37.396 1.00 75.56 534 ALA A C 1
ATOM 4107 O O . ALA A 1 534 ? 1.519 -37.776 -38.529 1.00 75.56 534 ALA A O 1
ATOM 4108 N N . LYS A 1 535 ? 1.072 -37.713 -36.327 1.00 78.12 535 LYS A N 1
ATOM 4109 C CA . LYS A 1 535 ? -0.154 -38.535 -36.396 1.00 78.12 535 LYS A CA 1
ATOM 4110 C C . LYS A 1 535 ? -1.281 -37.889 -37.204 1.00 78.12 535 LYS A C 1
ATOM 4112 O O . LYS A 1 535 ? -2.112 -38.597 -37.768 1.00 78.12 535 LYS A O 1
ATOM 4117 N N . ARG A 1 536 ? -1.348 -36.554 -37.251 1.00 71.69 536 ARG A N 1
ATOM 4118 C CA . ARG A 1 536 ? -2.303 -35.842 -38.115 1.00 71.69 536 ARG A CA 1
ATOM 4119 C C . ARG A 1 536 ? -1.919 -35.934 -39.590 1.00 71.69 536 ARG A C 1
ATOM 4121 O O . ARG A 1 536 ? -2.811 -36.115 -40.408 1.00 71.69 536 ARG A O 1
ATOM 4128 N N . ARG A 1 537 ? -0.624 -35.870 -39.919 1.00 70.94 537 ARG A N 1
ATOM 4129 C CA . ARG A 1 537 ? -0.135 -36.006 -41.303 1.00 70.94 537 ARG A CA 1
ATOM 4130 C C . ARG A 1 537 ? -0.284 -37.425 -41.857 1.00 70.94 537 ARG A C 1
ATOM 4132 O O . ARG A 1 537 ? -0.569 -37.565 -43.037 1.00 70.94 537 ARG A O 1
ATOM 4139 N N . SER A 1 538 ? -0.159 -38.461 -41.025 1.00 66.00 538 SER A N 1
ATOM 4140 C CA . SER A 1 538 ? -0.350 -39.855 -41.463 1.00 66.00 538 SER A CA 1
ATOM 4141 C C . SER A 1 538 ? -1.814 -40.282 -41.610 1.00 66.00 538 SER A C 1
ATOM 4143 O O . SER A 1 538 ? -2.085 -41.315 -42.206 1.00 66.00 538 SER A O 1
ATOM 4145 N N . LYS A 1 539 ? -2.766 -39.510 -41.069 1.00 58.78 539 LYS A N 1
ATOM 4146 C CA . LYS A 1 539 ? -4.211 -39.711 -41.288 1.00 58.78 539 LYS A CA 1
ATOM 4147 C C . LYS A 1 539 ? -4.756 -38.953 -42.504 1.00 58.78 539 LYS A C 1
ATOM 4149 O O . LYS A 1 539 ? -5.921 -39.138 -42.841 1.00 58.78 539 LYS A O 1
ATOM 4154 N N . SER A 1 540 ? -3.954 -38.077 -43.113 1.00 51.22 540 SER A N 1
ATOM 4155 C CA . SER A 1 540 ? -4.306 -37.324 -44.327 1.00 51.22 540 SER A CA 1
ATOM 4156 C C . SER A 1 540 ? -3.657 -37.878 -45.603 1.00 51.22 540 SER A C 1
ATOM 4158 O O . SER A 1 540 ? -3.787 -37.257 -46.654 1.00 51.22 540 SER A O 1
ATOM 4160 N N . SER A 1 541 ? -2.944 -39.002 -45.499 1.00 44.56 541 SER A N 1
ATOM 4161 C CA . SER A 1 541 ? -2.469 -39.851 -46.600 1.00 44.56 541 SER A CA 1
ATOM 4162 C C . SER A 1 541 ? -3.241 -41.156 -46.574 1.00 44.56 541 SER A C 1
ATOM 4164 O O . SER A 1 541 ? -3.609 -41.644 -47.660 1.00 44.56 541 SER A O 1
#